Protein AF-0000000084953927 (afdb_homodimer)

Organism: Tannerella forsythia (strain ATCC 43037 / JCM 10827 / CCUG 21028 A / KCTC 5666 / FDC 338) (NCBI:txid203275)

Nearest PDB structures (foldseek):
  2ido-assembly1_A  TM=7.066E-01  e=3.622E-11  Escherichia coli
  1j53-assembly1_A  TM=6.924E-01  e=1.542E-10  Escherichia coli
  8h2f-assembly1_A  TM=6.680E-01  e=1.367E-10  Streptococcus thermophilus DGCC 7710
  2p1j-assembly1_A  TM=6.912E-01  e=3.590E-10  Thermotoga maritima MSB8
  5fkw-assembly1_D  TM=5.159E-01  e=2.476E-09  Escherichia coli K-12

Solvent-accessible surface area (backbone atoms only — not comparable to full-atom values): 27456 Å² total; per-residue (Å²): 123,80,80,56,45,94,46,35,36,31,29,34,32,68,38,44,42,52,85,46,60,67,77,41,39,58,38,27,44,12,40,40,35,37,37,56,88,64,52,74,50,71,52,70,44,60,22,24,54,87,59,85,56,41,67,72,35,26,72,61,52,68,60,48,59,79,76,20,68,86,36,53,37,56,63,76,41,41,66,63,52,46,62,72,48,58,83,30,29,39,30,21,67,55,18,64,78,40,48,49,35,35,50,52,35,53,29,52,75,50,70,43,90,72,87,61,84,85,46,47,53,33,18,50,43,44,44,47,47,70,76,56,53,84,46,69,59,42,42,28,32,72,54,64,71,38,80,63,70,59,66,58,33,27,53,48,49,21,54,44,43,53,52,31,47,43,33,48,46,70,71,32,86,85,50,62,77,35,60,69,56,39,18,58,68,27,41,92,67,52,56,68,20,59,79,41,54,26,26,43,49,99,84,68,44,54,21,28,54,50,77,98,52,42,76,34,46,44,70,57,45,46,68,77,34,62,63,52,56,55,48,51,66,71,42,100,53,41,62,54,45,43,51,47,51,50,52,53,55,55,60,70,74,106,124,81,80,57,46,94,48,34,37,32,29,35,32,67,38,46,43,52,86,47,59,67,77,41,38,57,39,28,42,13,39,40,35,37,37,56,89,63,54,74,50,71,54,71,45,61,22,24,55,88,60,85,57,41,65,73,35,25,72,61,51,66,58,51,57,80,77,20,68,83,37,52,38,57,63,75,42,41,67,63,51,46,61,71,48,58,83,30,27,40,32,21,64,56,18,63,78,39,48,51,34,34,51,52,36,52,29,52,75,49,72,44,90,70,86,61,85,84,45,46,51,31,17,48,43,44,44,48,48,72,75,56,53,86,44,70,58,44,42,28,32,73,54,63,72,38,79,64,70,60,66,57,33,27,53,48,48,19,54,43,42,54,52,31,48,42,33,48,47,70,70,32,85,85,50,61,76,34,61,70,56,39,19,59,67,26,41,94,68,52,55,69,22,59,78,42,54,26,26,42,49,98,84,68,44,54,21,28,55,50,74,97,52,44,76,35,46,43,72,57,45,47,69,76,37,63,60,53,57,56,48,50,66,71,42,98,52,42,62,55,46,42,51,47,50,51,51,52,55,55,60,68,76,106

InterPro domains:
  IPR012337 Ribonuclease H-like superfamily [SSF53098] (6-177)
  IPR013520 Ribonuclease H-like domain [PF00929] (10-165)
  IPR013520 Ribonuclease H-like domain [SM00479] (8-174)
  IPR036397 Ribonuclease H superfamily [G3DSA:3.30.420.10] (5-174)
  IPR046768 Exodeoxyribonuclease X-like, C-terminal [PF20600] (208-233)

Foldseek 3Di:
DDDQDPWKEKEKDFQWLDQDLQPIFTQKMKIWIAGNVGDIDIDIFGAQRVDARDPVSCVPPVDGNVNHVPGHHCLVCLVVVLVVCARHAYEYACCVPTVVSSNCNSCVVSVHDRDCVPHHYYHPNVVVCVVQDDDLQSLLCVQVVDGQDPPPDPVSSVVSVVVSVVSVCVVDVVQDPDPVSVVVVPDPFAALFPVRQWGADPVRFIAGCDDPRHPHGLLVCCVVPVCVLVPQCVDPDDPRVNVSSVVVVVVVVD/DDDQDPWKEKEKDFQWLDQDLQPIFTQKMKIWIAGNVGDIDIDIFGAQRVDARDPVSCVPPVDGNVNHVPGHHCLVCLVVVLVVCARHAYEYACCVPTVVSSNCNSCVVSVHDRDCVPHHYYHPNVVVPVVQDDDLQSLLCVQVVDGQDPPPDPVSSVVSVVVSVVSVCVVDVVQDPDPVSVVVVPDPFAALFPVRQWGADPVRFIAGCDDPRHPHGLLVCCVVPVCVLVPQCVDDDDPRVNVSSVVVVVVSVD

Sequence (508 aa):
MQLNLANPLVFFDLETTGVNICKDRIVEISYLKISPNGKEEGKTRRINPEIPIPLEATAIHGITDEDVKDCPTFKEIAKSLASQIEGCDLAGFNSNRFDIPLLAEEFLRANVNIDLSKRKFIDVQTIFHKMEQRTLQAAYKFYCDKELDDAHSAEADTKATYEVLKAQLDRYPDLKNDMKFLSEYSSFTNNVDFAGRMIYNDKGEEMINFGKYKGRLVTEVLQLDPSYYAWIIGGDFPLNTKQKLTEIRMRMKQMQLNLANPLVFFDLETTGVNICKDRIVEISYLKISPNGKEEGKTRRINPEIPIPLEATAIHGITDEDVKDCPTFKEIAKSLASQIEGCDLAGFNSNRFDIPLLAEEFLRANVNIDLSKRKFIDVQTIFHKMEQRTLQAAYKFYCDKELDDAHSAEADTKATYEVLKAQLDRYPDLKNDMKFLSEYSSFTNNVDFAGRMIYNDKGEEMINFGKYKGRLVTEVLQLDPSYYAWIIGGDFPLNTKQKLTEIRMRMKQ

Structure (mmCIF, N/CA/C/O backbone):
data_AF-0000000084953927-model_v1
#
loop_
_entity.id
_entity.type
_entity.pdbx_description
1 polymer 'Putative DNA polymerase III, epsilon subunit'
#
loop_
_atom_site.group_PDB
_atom_site.id
_atom_site.type_symbol
_atom_site.label_atom_id
_atom_site.label_alt_id
_atom_site.label_comp_id
_atom_site.label_asym_id
_atom_site.label_entity_id
_atom_site.label_seq_id
_atom_site.pdbx_PDB_ins_code
_atom_site.Cartn_x
_atom_site.Cartn_y
_atom_site.Cartn_z
_atom_site.occupancy
_atom_site.B_iso_or_equiv
_atom_site.auth_seq_id
_atom_site.auth_comp_id
_atom_site.auth_asym_id
_atom_site.auth_atom_id
_atom_site.pdbx_PDB_model_num
ATOM 1 N N . MET A 1 1 ? 18.594 23.359 -5.672 1 83.94 1 MET A N 1
ATOM 2 C CA . MET A 1 1 ? 17.766 24.234 -6.492 1 83.94 1 MET A CA 1
ATOM 3 C C . MET A 1 1 ? 16.844 25.094 -5.621 1 83.94 1 MET A C 1
ATOM 5 O O . MET A 1 1 ? 16.562 24.734 -4.473 1 83.94 1 MET A O 1
ATOM 9 N N . GLN A 1 2 ? 16.516 26.234 -6.109 1 91.31 2 GLN A N 1
ATOM 10 C CA . GLN A 1 2 ? 15.57 27.109 -5.426 1 91.31 2 GLN A CA 1
ATOM 11 C C . GLN A 1 2 ? 14.141 26.844 -5.906 1 91.31 2 GLN A C 1
ATOM 13 O O . GLN A 1 2 ? 13.906 26.672 -7.105 1 91.31 2 GLN A O 1
ATOM 18 N N . LEU A 1 3 ? 13.25 26.719 -4.91 1 96.88 3 LEU A N 1
ATOM 19 C CA . LEU A 1 3 ? 11.859 26.484 -5.262 1 96.88 3 LEU A CA 1
ATOM 20 C C . LEU A 1 3 ? 11.242 27.719 -5.918 1 96.88 3 LEU A C 1
ATOM 22 O O . LEU A 1 3 ? 11.508 28.844 -5.496 1 96.88 3 LEU A O 1
ATOM 26 N N . ASN A 1 4 ? 10.523 27.5 -6.93 1 97.19 4 ASN A N 1
ATOM 27 C CA . ASN A 1 4 ? 9.766 28.578 -7.57 1 97.19 4 ASN A CA 1
ATOM 28 C C . ASN A 1 4 ? 8.422 28.797 -6.871 1 97.19 4 ASN A C 1
ATOM 30 O O . ASN A 1 4 ? 7.445 28.109 -7.152 1 97.19 4 ASN A O 1
ATOM 34 N N . LEU A 1 5 ? 8.367 29.859 -6.027 1 97.38 5 LEU A N 1
ATOM 35 C CA . LEU A 1 5 ? 7.203 30.047 -5.164 1 97.38 5 LEU A CA 1
ATOM 36 C C . LEU A 1 5 ? 6.492 31.359 -5.5 1 97.38 5 LEU A C 1
ATOM 38 O O . LEU A 1 5 ? 7.113 32.406 -5.523 1 97.38 5 LEU A O 1
ATOM 42 N N . ALA A 1 6 ? 5.199 31.266 -5.805 1 94.75 6 ALA A N 1
ATOM 43 C CA . ALA A 1 6 ? 4.348 32.438 -5.891 1 94.75 6 ALA A CA 1
ATOM 44 C C . ALA A 1 6 ? 3.805 32.844 -4.52 1 94.75 6 ALA A C 1
ATOM 46 O O . ALA A 1 6 ? 3.625 34.031 -4.23 1 94.75 6 ALA A O 1
ATOM 47 N N . ASN A 1 7 ? 3.459 31.875 -3.656 1 95.81 7 ASN A N 1
ATOM 48 C CA . ASN A 1 7 ? 3.08 31.984 -2.25 1 95.81 7 ASN A CA 1
ATOM 49 C C . ASN A 1 7 ? 4.098 31.297 -1.343 1 95.81 7 ASN A C 1
ATOM 51 O O . ASN A 1 7 ? 4.836 30.422 -1.786 1 95.81 7 ASN A O 1
ATOM 55 N N . PRO A 1 8 ? 4.117 31.812 -0.15 1 97.69 8 PRO A N 1
ATOM 56 C CA . PRO A 1 8 ? 4.957 31.031 0.761 1 97.69 8 PRO A CA 1
ATOM 57 C C . PRO A 1 8 ? 4.523 29.578 0.856 1 97.69 8 PRO A C 1
ATOM 59 O O . PRO A 1 8 ? 3.334 29.281 0.73 1 97.69 8 PRO A O 1
ATOM 62 N N . LEU A 1 9 ? 5.527 28.719 1.034 1 98.56 9 LEU A N 1
ATOM 63 C CA . LEU A 1 9 ? 5.293 27.297 1.192 1 98.56 9 LEU A CA 1
ATOM 64 C C . LEU A 1 9 ? 5.711 26.828 2.582 1 98.56 9 LEU A C 1
ATOM 66 O O . LEU A 1 9 ? 6.84 27.078 3.012 1 98.56 9 LEU A O 1
ATOM 70 N N . VAL A 1 10 ? 4.762 26.156 3.234 1 98.56 10 VAL A N 1
ATOM 71 C CA . VAL A 1 10 ? 5.039 25.656 4.578 1 98.56 10 VAL A CA 1
ATOM 72 C C . VAL A 1 10 ? 5.184 24.141 4.547 1 98.56 10 VAL A C 1
ATOM 74 O O . VAL A 1 10 ? 4.23 23.422 4.234 1 98.56 10 VAL A O 1
ATOM 77 N N . PHE A 1 11 ? 6.406 23.688 4.812 1 98.81 11 PHE A N 1
ATOM 78 C CA . PHE A 1 11 ? 6.598 22.281 5.156 1 98.81 11 PHE A CA 1
ATOM 79 C C . PHE A 1 11 ? 6.254 22.031 6.617 1 98.81 11 PHE A C 1
ATOM 81 O O . PHE A 1 11 ? 6.598 22.828 7.488 1 98.81 11 PHE A O 1
ATOM 88 N N . PHE A 1 12 ? 5.535 20.875 6.879 1 98.56 12 PHE A N 1
ATOM 89 C CA . PHE A 1 12 ? 5.254 20.641 8.289 1 98.56 12 PHE A CA 1
ATOM 90 C C . PHE A 1 12 ? 5.113 19.141 8.562 1 98.56 12 PHE A C 1
ATOM 92 O O . PHE A 1 12 ? 4.965 18.344 7.637 1 98.56 12 PHE A O 1
ATOM 99 N N . ASP A 1 13 ? 5.223 18.766 9.766 1 98.75 13 ASP A N 1
ATOM 100 C CA . ASP A 1 13 ? 5.102 17.406 10.289 1 98.75 13 ASP A CA 1
ATOM 101 C C . ASP A 1 13 ? 4.492 17.406 11.688 1 98.75 13 ASP A C 1
ATOM 103 O O . ASP A 1 13 ? 4.664 18.375 12.445 1 98.75 13 ASP A O 1
ATOM 107 N N . LEU A 1 14 ? 3.787 16.359 11.992 1 98.81 14 LEU A N 1
ATOM 108 C CA . LEU A 1 14 ? 3.148 16.219 13.297 1 98.81 14 LEU A CA 1
ATOM 109 C C . LEU A 1 14 ? 3.596 14.93 13.984 1 98.81 14 LEU A C 1
ATOM 111 O O . LEU A 1 14 ? 3.756 13.898 13.328 1 98.81 14 LEU A O 1
ATOM 115 N N . GLU A 1 15 ? 3.828 14.992 15.234 1 98.69 15 GLU A N 1
ATOM 116 C CA . GLU A 1 15 ? 3.738 13.82 16.109 1 98.69 15 GLU A CA 1
ATOM 117 C C . GLU A 1 15 ? 2.412 13.797 16.859 1 98.69 15 GLU A C 1
ATOM 119 O O . GLU A 1 15 ? 1.909 14.844 17.281 1 98.69 15 GLU A O 1
ATOM 124 N N . THR A 1 16 ? 1.85 12.633 17.094 1 98.81 16 THR A N 1
ATOM 125 C CA . THR A 1 16 ? 0.473 12.555 17.562 1 98.81 16 THR A CA 1
ATOM 126 C C . THR A 1 16 ? 0.313 11.406 18.562 1 98.81 16 THR A C 1
ATOM 128 O O . THR A 1 16 ? 1.235 10.609 18.75 1 98.81 16 THR A O 1
ATOM 131 N N . THR A 1 17 ? -0.831 11.344 19.25 1 98.75 17 THR A N 1
ATOM 132 C CA . THR A 1 17 ? -1.115 10.312 20.234 1 98.75 17 THR A CA 1
ATOM 133 C C . THR A 1 17 ? -1.444 8.984 19.547 1 98.75 17 THR A C 1
ATOM 135 O O . THR A 1 17 ? -1.469 7.938 20.203 1 98.75 17 THR A O 1
ATOM 138 N N . GLY A 1 18 ? -1.699 9.039 18.328 1 97.88 18 GLY A N 1
ATOM 139 C CA . GLY A 1 18 ? -2.037 7.891 17.516 1 97.88 18 GLY A CA 1
ATOM 140 C C . GLY A 1 18 ? -2.271 8.25 16.047 1 97.88 18 GLY A C 1
ATOM 141 O O . GLY A 1 18 ? -1.896 9.336 15.609 1 97.88 18 GLY A O 1
ATOM 142 N N . VAL A 1 19 ? -2.9 7.383 15.312 1 96.44 19 VAL A N 1
ATOM 143 C CA . VAL A 1 19 ? -3 7.594 13.875 1 96.44 19 VAL A CA 1
ATOM 144 C C . VAL A 1 19 ? -4.465 7.77 13.477 1 96.44 19 VAL A C 1
ATOM 146 O O . VAL A 1 19 ? -4.785 7.855 12.289 1 96.44 19 VAL A O 1
ATOM 149 N N . ASN A 1 20 ? -5.352 7.785 14.422 1 96.12 20 ASN A N 1
ATOM 150 C CA . ASN A 1 20 ? -6.77 8.008 14.148 1 96.12 20 ASN A CA 1
ATOM 151 C C . ASN A 1 20 ? -7.09 9.492 14.008 1 96.12 20 ASN A C 1
ATOM 153 O O . ASN A 1 20 ? -7.066 10.227 15 1 96.12 20 ASN A O 1
ATOM 157 N N . ILE A 1 21 ? -7.457 9.898 12.828 1 96.25 21 ILE A N 1
ATOM 158 C CA . ILE A 1 21 ? -7.668 11.305 12.508 1 96.25 21 ILE A CA 1
ATOM 159 C C . ILE A 1 21 ? -8.773 11.875 13.391 1 96.25 21 ILE A C 1
ATOM 161 O O . ILE A 1 21 ? -8.703 13.031 13.82 1 96.25 21 ILE A O 1
ATOM 165 N N . CYS A 1 22 ? -9.758 11.125 13.75 1 95.44 22 CYS A N 1
ATOM 166 C CA . CYS A 1 22 ? -10.93 11.602 14.477 1 95.44 22 CYS A CA 1
ATOM 167 C C . CYS A 1 22 ? -10.633 11.75 15.961 1 95.44 22 CYS A C 1
ATOM 169 O O . CYS A 1 22 ? -11.109 12.688 16.609 1 95.44 22 CYS A O 1
ATOM 171 N N . LYS A 1 23 ? -9.797 10.859 16.453 1 95.81 23 LYS A N 1
ATOM 172 C CA . LYS A 1 23 ? -9.719 10.75 17.906 1 95.81 23 LYS A CA 1
ATOM 173 C C . LYS A 1 23 ? -8.367 11.25 18.422 1 95.81 23 LYS A C 1
ATOM 175 O O . LYS A 1 23 ? -8.266 11.727 19.562 1 95.81 23 LYS A O 1
ATOM 180 N N . ASP A 1 24 ? -7.375 11.133 17.641 1 98.06 24 ASP A N 1
ATOM 181 C CA . ASP A 1 24 ? -6.027 11.391 18.141 1 98.06 24 ASP A CA 1
ATOM 182 C C . ASP A 1 24 ? -5.688 12.875 18.078 1 98.06 24 ASP A C 1
ATOM 184 O O . ASP A 1 24 ? -6.41 13.656 17.469 1 98.06 24 ASP A O 1
ATOM 188 N N . ARG A 1 25 ? -4.664 13.258 18.844 1 98.62 25 ARG A N 1
ATOM 189 C CA . ARG A 1 25 ? -4.316 14.656 19.094 1 98.62 25 ARG A CA 1
ATOM 190 C C . ARG A 1 25 ? -2.848 14.922 18.766 1 98.62 25 ARG A C 1
ATOM 192 O O . ARG A 1 25 ? -2.029 14 18.781 1 98.62 25 ARG A O 1
ATOM 199 N N . ILE A 1 26 ? -2.547 16.172 18.453 1 98.75 26 ILE A N 1
ATOM 200 C CA . ILE A 1 26 ? -1.183 16.609 18.156 1 98.75 26 ILE A CA 1
ATOM 201 C C . ILE A 1 26 ? -0.399 16.75 19.469 1 98.75 26 ILE A C 1
ATOM 203 O O . ILE A 1 26 ? -0.896 17.312 20.438 1 98.75 26 ILE A O 1
ATOM 207 N N . VAL A 1 27 ? 0.817 16.172 19.5 1 98.81 27 VAL A N 1
ATOM 208 C CA . VAL A 1 27 ? 1.66 16.328 20.672 1 98.81 27 VAL A CA 1
ATOM 209 C C . VAL A 1 27 ? 2.881 17.188 20.328 1 98.81 27 VAL A C 1
ATOM 211 O O . VAL A 1 27 ? 3.557 17.703 21.219 1 98.81 27 VAL A O 1
ATOM 214 N N . GLU A 1 28 ? 3.209 17.234 19.078 1 98.88 28 GLU A N 1
ATOM 215 C CA . GLU A 1 28 ? 4.281 18.094 18.562 1 98.88 28 GLU A CA 1
ATOM 216 C C . GLU A 1 28 ? 4 18.531 17.141 1 98.88 28 GLU A C 1
ATOM 218 O O . GLU A 1 28 ? 3.537 17.734 16.312 1 98.88 28 GLU A O 1
ATOM 223 N N . ILE A 1 29 ? 4.246 19.766 16.812 1 98.69 29 ILE A N 1
ATOM 224 C CA . ILE A 1 29 ? 4.129 20.281 15.461 1 98.69 29 ILE A CA 1
ATOM 225 C C . ILE A 1 29 ? 5.387 21.062 15.094 1 98.69 29 ILE A C 1
ATOM 227 O O . ILE A 1 29 ? 5.922 21.812 15.922 1 98.69 29 ILE A O 1
ATOM 231 N N . SER A 1 30 ? 5.902 20.766 13.961 1 98.69 30 SER A N 1
ATOM 232 C CA . SER A 1 30 ? 6.988 21.562 13.391 1 98.69 30 SER A CA 1
ATOM 233 C C . SER A 1 30 ? 6.625 22.078 12 1 98.69 30 SER A C 1
ATOM 235 O O . SER A 1 30 ? 5.988 21.359 11.219 1 98.69 30 SER A O 1
ATOM 237 N N . TYR A 1 31 ? 7.02 23.344 11.719 1 98.19 31 TYR A N 1
ATOM 238 C CA . TYR A 1 31 ? 6.875 23.828 10.359 1 98.19 31 TYR A CA 1
ATOM 239 C C . TYR A 1 31 ? 8.117 24.609 9.922 1 98.19 31 TYR A C 1
ATOM 241 O O . TYR A 1 31 ? 8.891 25.078 10.758 1 98.19 31 TYR A O 1
ATOM 249 N N . LEU A 1 32 ? 8.438 24.609 8.727 1 98.62 32 LEU A N 1
ATOM 250 C CA . LEU A 1 32 ? 9.438 25.391 8.008 1 98.62 32 LEU A CA 1
ATOM 251 C C . LEU A 1 32 ? 8.812 26.172 6.855 1 98.62 32 LEU A C 1
ATOM 253 O O . LEU A 1 32 ? 8.383 25.562 5.867 1 98.62 32 LEU A O 1
ATOM 257 N N . LYS A 1 33 ? 8.719 27.438 7.043 1 98.38 33 LYS A N 1
ATOM 258 C CA . LYS A 1 33 ? 8.125 28.312 6.043 1 98.38 33 LYS A CA 1
ATOM 259 C C . LYS A 1 33 ? 9.18 28.859 5.094 1 98.38 33 LYS A C 1
ATOM 261 O O . LYS A 1 33 ? 10.18 29.438 5.539 1 98.38 33 LYS A O 1
ATOM 266 N N . ILE A 1 34 ? 9.008 28.594 3.85 1 98.44 34 ILE A N 1
ATOM 267 C CA . ILE A 1 34 ? 9.875 29.141 2.811 1 98.44 34 ILE A CA 1
ATOM 268 C C . ILE A 1 34 ? 9.148 30.25 2.062 1 98.44 34 ILE A C 1
ATOM 270 O O . ILE A 1 34 ? 8.094 30.031 1.459 1 98.44 34 ILE A O 1
ATOM 274 N N . SER A 1 35 ? 9.711 31.391 2.053 1 97.56 35 SER A N 1
ATOM 275 C CA . SER A 1 35 ? 9.125 32.531 1.355 1 97.56 35 SER A CA 1
ATOM 276 C C . SER A 1 35 ? 9.609 32.594 -0.089 1 97.56 35 SER A C 1
ATOM 278 O O . SER A 1 35 ? 10.648 32.031 -0.429 1 97.56 35 SER A O 1
ATOM 280 N N . PRO A 1 36 ? 8.852 33.312 -0.896 1 96.81 36 PRO A N 1
ATOM 281 C CA . PRO A 1 36 ? 9.25 33.438 -2.299 1 96.81 36 PRO A CA 1
ATOM 282 C C . PRO A 1 36 ? 10.641 34.031 -2.465 1 96.81 36 PRO A C 1
ATOM 284 O O . PRO A 1 36 ? 11.352 33.688 -3.422 1 96.81 36 PRO A O 1
ATOM 287 N N . ASN A 1 37 ? 11.094 34.844 -1.544 1 95.31 37 ASN A N 1
ATOM 288 C CA . ASN A 1 37 ? 12.414 35.469 -1.637 1 95.31 37 ASN A CA 1
ATOM 289 C C . ASN A 1 37 ? 13.5 34.531 -1.098 1 95.31 37 ASN A C 1
ATOM 291 O O . ASN A 1 37 ? 14.68 34.906 -1.063 1 95.31 37 ASN A O 1
ATOM 295 N N . GLY A 1 38 ? 13.062 33.438 -0.596 1 93.12 38 GLY A N 1
ATOM 296 C CA . GLY A 1 38 ? 14.031 32.469 -0.153 1 93.12 38 GLY A CA 1
ATOM 297 C C . GLY A 1 38 ? 14.227 32.438 1.352 1 93.12 38 GLY A C 1
ATOM 298 O O . GLY A 1 38 ? 14.891 31.562 1.89 1 93.12 38 GLY A O 1
ATOM 299 N N . LYS A 1 39 ? 13.586 33.406 2.016 1 96.38 39 LYS A N 1
ATOM 300 C CA . LYS A 1 39 ? 13.695 33.438 3.471 1 96.38 39 LYS A CA 1
ATOM 301 C C . LYS A 1 39 ? 13.055 32.188 4.098 1 96.38 39 LYS A C 1
ATOM 303 O O . LYS A 1 39 ? 11.969 31.781 3.686 1 96.38 39 LYS A O 1
ATOM 308 N N . GLU A 1 40 ? 13.805 31.609 5.074 1 97.38 40 GLU A N 1
ATOM 309 C CA . GLU A 1 40 ? 13.305 30.453 5.801 1 97.38 40 GLU A CA 1
ATOM 310 C C . GLU A 1 40 ? 13.008 30.797 7.254 1 97.38 40 GLU A C 1
ATOM 312 O O . GLU A 1 40 ? 13.781 31.484 7.906 1 97.38 40 GLU A O 1
ATOM 317 N N . GLU A 1 41 ? 11.852 30.422 7.695 1 97.31 41 GLU A N 1
ATOM 318 C CA . GLU A 1 41 ? 11.445 30.562 9.094 1 97.31 41 GLU A CA 1
ATOM 319 C C . GLU A 1 41 ? 10.875 29.25 9.633 1 97.31 41 GLU A C 1
ATOM 321 O O . GLU A 1 41 ? 9.992 28.656 9.016 1 97.31 41 GLU A O 1
ATOM 326 N N . GLY A 1 42 ? 11.438 28.828 10.75 1 96.31 42 GLY A N 1
ATOM 327 C CA . GLY A 1 42 ? 10.984 27.562 11.32 1 96.31 42 GLY A CA 1
ATOM 328 C C . GLY A 1 42 ? 10.594 27.688 12.781 1 96.31 42 GLY A C 1
ATOM 329 O O . GLY A 1 42 ? 11.078 28.562 13.492 1 96.31 42 GLY A O 1
ATOM 330 N N . LYS A 1 43 ? 9.672 26.859 13.156 1 97.38 43 LYS A N 1
ATOM 331 C CA . LYS A 1 43 ? 9.242 26.781 14.555 1 97.38 43 LYS A CA 1
ATOM 332 C C . LYS A 1 43 ? 8.781 25.359 14.906 1 97.38 43 LYS A C 1
ATOM 334 O O . LYS A 1 43 ? 8.164 24.688 14.086 1 97.38 43 LYS A O 1
ATOM 339 N N . THR A 1 44 ? 9.148 24.891 16.078 1 98.06 44 THR A N 1
ATOM 340 C CA . THR A 1 44 ? 8.703 23.609 16.625 1 98.06 44 THR A CA 1
ATOM 341 C C . THR A 1 44 ? 8.094 23.812 18.016 1 98.06 44 THR A C 1
ATOM 343 O O . THR A 1 44 ? 8.617 24.578 18.828 1 98.06 44 THR A O 1
ATOM 346 N N . ARG A 1 45 ? 6.945 23.172 18.156 1 97.38 45 ARG A N 1
ATOM 347 C CA . ARG A 1 45 ? 6.25 23.328 19.438 1 97.38 45 ARG A CA 1
ATOM 348 C C . ARG A 1 45 ? 5.73 21.984 19.938 1 97.38 45 ARG A C 1
ATOM 350 O O . ARG A 1 45 ? 5.234 21.172 19.156 1 97.38 45 ARG A O 1
ATOM 357 N N . ARG A 1 46 ? 5.906 21.781 21.203 1 98.5 46 ARG A N 1
ATOM 358 C CA . ARG A 1 46 ? 5.191 20.703 21.875 1 98.5 46 ARG A CA 1
ATOM 359 C C . ARG A 1 46 ? 3.818 21.156 22.344 1 98.5 46 ARG A C 1
ATOM 361 O O . ARG A 1 46 ? 3.65 22.312 22.766 1 98.5 46 ARG A O 1
ATOM 368 N N . ILE A 1 47 ? 2.916 20.312 22.281 1 98.69 47 ILE A N 1
ATOM 369 C CA . ILE A 1 47 ? 1.521 20.625 22.562 1 98.69 47 ILE A CA 1
ATOM 370 C C . ILE A 1 47 ? 0.97 19.656 23.594 1 98.69 47 ILE A C 1
ATOM 372 O O . ILE A 1 47 ? 1.209 18.453 23.516 1 98.69 47 ILE A O 1
ATOM 376 N N . ASN A 1 48 ? 0.275 20.156 24.609 1 98.81 48 ASN A N 1
ATOM 377 C CA . ASN A 1 48 ? -0.509 19.312 25.5 1 98.81 48 ASN A CA 1
ATOM 378 C C . ASN A 1 48 ? -1.771 18.797 24.812 1 98.81 48 ASN A C 1
ATOM 380 O O . ASN A 1 48 ? -2.689 19.562 24.531 1 98.81 48 ASN A O 1
ATOM 384 N N . PRO A 1 49 ? -1.832 17.5 24.578 1 98.69 49 PRO A N 1
ATOM 385 C CA . PRO A 1 49 ? -2.969 16.953 23.828 1 98.69 49 PRO A CA 1
ATOM 386 C C . PRO A 1 49 ? -4.227 16.828 24.688 1 98.69 49 PRO A C 1
ATOM 388 O O . PRO A 1 49 ? -5.309 16.547 24.156 1 98.69 49 PRO A O 1
ATOM 391 N N . GLU A 1 50 ? -4.086 16.984 26 1 98.38 50 GLU A N 1
ATOM 392 C CA . GLU A 1 50 ? -5.172 16.922 26.984 1 98.38 50 GLU A CA 1
ATOM 393 C C . GLU A 1 50 ? -5.734 15.508 27.094 1 98.38 50 GLU A C 1
ATOM 395 O O . GLU A 1 50 ? -6.855 15.32 27.578 1 98.38 50 GLU A O 1
ATOM 400 N N . ILE A 1 51 ? -5.141 14.516 26.547 1 98.38 51 ILE A N 1
ATOM 401 C CA . ILE A 1 51 ? -5.395 13.086 26.734 1 98.38 51 ILE A CA 1
ATOM 402 C C . ILE A 1 51 ? -4.074 12.352 26.938 1 98.38 51 ILE A C 1
ATOM 404 O O . ILE A 1 51 ? -3.01 12.844 26.562 1 98.38 51 ILE A O 1
ATOM 408 N N . PRO A 1 52 ? -4.172 11.203 27.594 1 98.44 52 PRO A N 1
ATOM 409 C CA . PRO A 1 52 ? -2.926 10.461 27.781 1 98.44 52 PRO A CA 1
ATOM 410 C C . PRO A 1 52 ? -2.277 10.047 26.469 1 98.44 52 PRO A C 1
ATOM 412 O O . PRO A 1 52 ? -2.977 9.68 25.516 1 98.44 52 PRO A O 1
ATOM 415 N N . ILE A 1 53 ? -0.961 10.133 26.453 1 98.62 53 ILE A N 1
ATOM 416 C CA . ILE A 1 53 ? -0.194 9.641 25.328 1 98.62 53 ILE A CA 1
ATOM 417 C C . ILE A 1 53 ? 0.044 8.141 25.469 1 98.62 53 ILE A C 1
ATOM 419 O O . ILE A 1 53 ? 0.708 7.699 26.406 1 98.62 53 ILE A O 1
ATOM 423 N N . PRO A 1 54 ? -0.513 7.363 24.516 1 98.44 54 PRO A N 1
ATOM 424 C CA . PRO A 1 54 ? -0.289 5.918 24.625 1 98.44 54 PRO A CA 1
ATOM 425 C C . PRO A 1 54 ? 1.191 5.547 24.578 1 98.44 54 PRO A C 1
ATOM 427 O O . PRO A 1 54 ? 1.974 6.184 23.875 1 98.44 54 PRO A O 1
ATOM 430 N N . LEU A 1 55 ? 1.562 4.453 25.219 1 97.88 55 LEU A N 1
ATOM 431 C CA . LEU A 1 55 ? 2.943 3.992 25.297 1 97.88 55 LEU A CA 1
ATOM 432 C C . LEU A 1 55 ? 3.488 3.682 23.906 1 97.88 55 LEU A C 1
ATOM 434 O O . LEU A 1 55 ? 4.672 3.893 23.641 1 97.88 55 LEU A O 1
ATOM 438 N N . GLU A 1 56 ? 2.619 3.178 23.078 1 97.25 56 GLU A N 1
ATOM 439 C CA . GLU A 1 56 ? 3.025 2.848 21.719 1 97.25 56 GLU A CA 1
ATOM 440 C C . GLU A 1 56 ? 3.48 4.09 20.953 1 97.25 56 GLU A C 1
ATOM 442 O O . GLU A 1 56 ? 4.445 4.039 20.188 1 97.25 56 GLU A O 1
ATOM 447 N N . ALA A 1 57 ? 2.787 5.176 21.125 1 97.62 57 ALA A N 1
ATOM 448 C CA . ALA A 1 57 ? 3.166 6.438 20.5 1 97.62 57 ALA A CA 1
ATOM 449 C C . ALA A 1 57 ? 4.473 6.973 21.078 1 97.62 57 ALA A C 1
ATOM 451 O O . ALA A 1 57 ? 5.363 7.391 20.328 1 97.62 57 ALA A O 1
ATOM 452 N N . THR A 1 58 ? 4.59 6.926 22.422 1 98.06 58 THR A N 1
ATOM 453 C CA . THR A 1 58 ? 5.812 7.352 23.094 1 98.06 58 THR A CA 1
ATOM 454 C C . THR A 1 58 ? 7.008 6.539 22.609 1 98.06 58 THR A C 1
ATOM 456 O O . THR A 1 58 ? 8.102 7.078 22.438 1 98.06 58 THR A O 1
ATOM 459 N N . ALA A 1 59 ? 6.797 5.312 22.422 1 97.19 59 ALA A N 1
ATOM 460 C CA . ALA A 1 59 ? 7.867 4.434 21.953 1 97.19 59 ALA A CA 1
ATOM 461 C C . ALA A 1 59 ? 8.375 4.859 20.578 1 97.19 59 ALA A C 1
ATOM 463 O O . ALA A 1 59 ? 9.531 4.621 20.234 1 97.19 59 ALA A O 1
ATOM 464 N N . ILE A 1 60 ? 7.598 5.539 19.859 1 96.38 60 ILE A N 1
ATOM 465 C CA . ILE A 1 60 ? 7.938 5.926 18.5 1 96.38 60 ILE A CA 1
ATOM 466 C C . ILE A 1 60 ? 8.625 7.289 18.5 1 96.38 60 ILE A C 1
ATOM 468 O O . ILE A 1 60 ? 9.742 7.43 18 1 96.38 60 ILE A O 1
ATOM 472 N N . HIS A 1 61 ? 7.996 8.289 19.094 1 97.5 61 HIS A N 1
ATOM 473 C CA . HIS A 1 61 ? 8.523 9.641 18.938 1 97.5 61 HIS A CA 1
ATOM 474 C C . HIS A 1 61 ? 9.211 10.117 20.219 1 97.5 61 HIS A C 1
ATOM 476 O O . HIS A 1 61 ? 9.805 11.195 20.234 1 97.5 61 HIS A O 1
ATOM 482 N N . GLY A 1 62 ? 9.07 9.398 21.328 1 97.62 62 GLY A N 1
ATOM 483 C CA . GLY A 1 62 ? 9.828 9.656 22.547 1 97.62 62 GLY A CA 1
ATOM 484 C C . GLY A 1 62 ? 9.195 10.703 23.438 1 97.62 62 GLY A C 1
ATOM 485 O O . GLY A 1 62 ? 9.781 11.109 24.438 1 97.62 62 GLY A O 1
ATOM 486 N N . ILE A 1 63 ? 8.008 11.227 23.156 1 98.56 63 ILE A N 1
ATOM 487 C CA . ILE A 1 63 ? 7.355 12.273 23.938 1 98.56 63 ILE A CA 1
ATOM 488 C C . ILE A 1 63 ? 6.41 11.648 24.953 1 98.56 63 ILE A C 1
ATOM 490 O O . ILE A 1 63 ? 5.57 10.82 24.609 1 98.56 63 ILE A O 1
ATOM 494 N N . THR A 1 64 ? 6.578 12.023 26.156 1 98.56 64 THR A N 1
ATOM 495 C CA . THR A 1 64 ? 5.766 11.484 27.234 1 98.56 64 THR A CA 1
ATOM 496 C C . THR A 1 64 ? 4.766 12.531 27.734 1 98.56 64 THR A C 1
ATOM 498 O O . THR A 1 64 ? 4.855 13.703 27.375 1 98.56 64 THR A O 1
ATOM 501 N N . ASP A 1 65 ? 3.855 12.055 28.609 1 98.56 65 ASP A N 1
ATOM 502 C CA . ASP A 1 65 ? 2.91 12.969 29.234 1 98.56 65 ASP A CA 1
ATOM 503 C C . ASP A 1 65 ? 3.639 14.031 30.047 1 98.56 65 ASP A C 1
ATOM 505 O O . ASP A 1 65 ? 3.23 15.195 30.062 1 98.56 65 ASP A O 1
ATOM 509 N N . GLU A 1 66 ? 4.633 13.648 30.656 1 98.5 66 GLU A N 1
ATOM 510 C CA . GLU A 1 66 ? 5.406 14.57 31.484 1 98.5 66 GLU A CA 1
ATOM 511 C C . GLU A 1 66 ? 6.055 15.656 30.641 1 98.5 66 GLU A C 1
ATOM 513 O O . GLU A 1 66 ? 6.164 16.812 31.078 1 98.5 66 GLU A O 1
ATOM 518 N N . ASP A 1 67 ? 6.441 15.344 29.5 1 98.38 67 ASP A N 1
ATOM 519 C CA . ASP A 1 67 ? 7.121 16.281 28.609 1 98.38 67 ASP A CA 1
ATOM 520 C C . ASP A 1 67 ? 6.184 17.406 28.172 1 98.38 67 ASP A C 1
ATOM 522 O O . ASP A 1 67 ? 6.641 18.5 27.812 1 98.38 67 ASP A O 1
ATOM 526 N N . VAL A 1 68 ? 4.832 17.125 28.188 1 98.69 68 VAL A N 1
ATOM 527 C CA . VAL A 1 68 ? 3.938 18.078 27.547 1 98.69 68 VAL A CA 1
ATOM 528 C C . VAL A 1 68 ? 2.938 18.625 28.562 1 98.69 68 VAL A C 1
ATOM 530 O O . VAL A 1 68 ? 2.07 19.422 28.203 1 98.69 68 VAL A O 1
ATOM 533 N N . LYS A 1 69 ? 3.041 18.234 29.766 1 98.12 69 LYS A N 1
ATOM 534 C CA . LYS A 1 69 ? 2.039 18.562 30.766 1 98.12 69 LYS A CA 1
ATOM 535 C C . LYS A 1 69 ? 1.903 20.062 30.938 1 98.12 69 LYS A C 1
ATOM 537 O O . LYS A 1 69 ? 0.812 20.578 31.219 1 98.12 69 LYS A O 1
ATOM 542 N N . ASP A 1 70 ? 2.988 20.828 30.75 1 98.38 70 ASP A N 1
ATOM 543 C CA . ASP A 1 70 ? 2.961 22.266 30.969 1 98.38 70 ASP A CA 1
ATOM 544 C C . ASP A 1 70 ? 2.998 23.031 29.641 1 98.38 70 ASP A C 1
ATOM 546 O O . ASP A 1 70 ? 3.127 24.25 29.625 1 98.38 70 ASP A O 1
ATOM 550 N N . CYS A 1 71 ? 3.004 22.312 28.578 1 98.69 71 CYS A N 1
ATOM 551 C CA . CYS A 1 71 ? 2.965 22.938 27.266 1 98.69 71 CYS A CA 1
ATOM 552 C C . CYS A 1 71 ? 1.573 23.469 26.953 1 98.69 71 CYS A C 1
ATOM 554 O O . CYS A 1 71 ? 0.593 23.062 27.578 1 98.69 71 CYS A O 1
ATOM 556 N N . PRO A 1 72 ? 1.491 24.406 26.016 1 98.69 72 PRO A N 1
ATOM 557 C CA . PRO A 1 72 ? 0.169 24.891 25.625 1 98.69 72 PRO A CA 1
ATOM 558 C C . PRO A 1 72 ? -0.673 23.828 24.922 1 98.69 72 PRO A C 1
ATOM 560 O O . PRO A 1 72 ? -0.127 22.906 24.312 1 98.69 72 PRO A O 1
ATOM 563 N N . THR A 1 73 ? -1.978 23.969 25.078 1 98.69 73 THR A N 1
ATOM 564 C CA . THR A 1 73 ? -2.898 23.141 24.312 1 98.69 73 THR A CA 1
ATOM 565 C C . THR A 1 73 ? -3.002 23.625 22.859 1 98.69 73 THR A C 1
ATOM 567 O O . THR A 1 73 ? -2.547 24.734 22.547 1 98.69 73 THR A O 1
ATOM 570 N N . PHE A 1 74 ? -3.531 22.844 22.031 1 98.62 74 PHE A N 1
ATOM 571 C CA . PHE A 1 74 ? -3.715 23.281 20.656 1 98.62 74 PHE A CA 1
ATOM 572 C C . PHE A 1 74 ? -4.629 24.5 20.594 1 98.62 74 PHE A C 1
ATOM 574 O O . PHE A 1 74 ? -4.375 25.438 19.828 1 98.62 74 PHE A O 1
ATOM 581 N N . LYS A 1 75 ? -5.68 24.438 21.344 1 98.12 75 LYS A N 1
ATOM 582 C CA . LYS A 1 75 ? -6.617 25.547 21.391 1 98.12 75 LYS A CA 1
ATOM 583 C C . LYS A 1 75 ? -5.895 26.859 21.688 1 98.12 75 LYS A C 1
ATOM 585 O O . LYS A 1 75 ? -6.219 27.906 21.109 1 98.12 75 LYS A O 1
ATOM 590 N N . GLU A 1 76 ? -4.945 26.75 22.5 1 98.25 76 GLU A N 1
ATOM 591 C CA . GLU A 1 76 ? -4.227 27.953 22.953 1 98.25 76 GLU A CA 1
ATOM 592 C C . GLU A 1 76 ? -3.33 28.5 21.844 1 98.25 76 GLU A C 1
ATOM 594 O O . GLU A 1 76 ? -3.031 29.688 21.812 1 98.25 76 GLU A O 1
ATOM 599 N N . ILE A 1 77 ? -2.961 27.672 20.922 1 97.62 77 ILE A N 1
ATOM 600 C CA . ILE A 1 77 ? -2.016 28.141 19.922 1 97.62 77 ILE A CA 1
ATOM 601 C C . ILE A 1 77 ? -2.707 28.25 18.562 1 97.62 77 ILE A C 1
ATOM 603 O O . ILE A 1 77 ? -2.109 28.703 17.594 1 97.62 77 ILE A O 1
ATOM 607 N N . ALA A 1 78 ? -3.902 27.797 18.391 1 97.69 78 ALA A N 1
ATOM 608 C CA . ALA A 1 78 ? -4.598 27.594 17.125 1 97.69 78 ALA A CA 1
ATOM 609 C C . ALA A 1 78 ? -4.633 28.875 16.312 1 97.69 78 ALA A C 1
ATOM 611 O O . ALA A 1 78 ? -4.297 28.875 15.125 1 97.69 78 ALA A O 1
ATOM 612 N N . LYS A 1 79 ? -4.992 29.969 16.922 1 97 79 LYS A N 1
ATOM 613 C CA . LYS A 1 79 ? -5.117 31.234 16.203 1 97 79 LYS A CA 1
ATOM 614 C C . LYS A 1 79 ? -3.764 31.719 15.688 1 97 79 LYS A C 1
ATOM 616 O O . LYS A 1 79 ? -3.65 32.156 14.539 1 97 79 LYS A O 1
ATOM 621 N N . SER A 1 80 ? -2.824 31.672 16.578 1 96.19 80 SER A N 1
ATOM 622 C CA . SER A 1 80 ? -1.484 32.094 16.156 1 96.19 80 SER A CA 1
ATOM 623 C C . SER A 1 80 ? -0.957 31.203 15.039 1 96.19 80 SER A C 1
ATOM 625 O O . SER A 1 80 ? -0.367 31.703 14.078 1 96.19 80 SER A O 1
ATOM 627 N N . LEU A 1 81 ? -1.122 29.922 15.156 1 96.56 81 LEU A N 1
ATOM 628 C CA . LEU A 1 81 ? -0.688 29 14.117 1 96.56 81 LEU A CA 1
ATOM 629 C C . LEU A 1 81 ? -1.419 29.266 12.812 1 96.56 81 LEU A C 1
ATOM 631 O O . LEU A 1 81 ? -0.802 29.281 11.742 1 96.56 81 LEU A O 1
ATOM 635 N N . ALA A 1 82 ? -2.705 29.438 12.883 1 95.94 82 ALA A N 1
ATOM 636 C CA . ALA A 1 82 ? -3.506 29.766 11.703 1 95.94 82 ALA A CA 1
ATOM 637 C C . ALA A 1 82 ? -2.957 30.984 10.977 1 95.94 82 ALA A C 1
ATOM 639 O O . ALA A 1 82 ? -2.855 31 9.75 1 95.94 82 ALA A O 1
ATOM 640 N N . SER A 1 83 ? -2.592 31.922 11.75 1 94.81 83 SER A N 1
ATOM 641 C CA . SER A 1 83 ? -2.043 33.156 11.188 1 94.81 83 SER A CA 1
ATOM 642 C C . SER A 1 83 ? -0.71 32.875 10.492 1 94.81 83 SER A C 1
ATOM 644 O O . SER A 1 83 ? -0.409 33.5 9.469 1 94.81 83 SER A O 1
ATOM 646 N N . GLN A 1 84 ? 0.043 32.031 10.984 1 93.69 84 GLN A N 1
ATOM 647 C CA . GLN A 1 84 ? 1.363 31.734 10.445 1 93.69 84 GLN A CA 1
ATOM 648 C C . GLN A 1 84 ? 1.255 31.016 9.109 1 93.69 84 GLN A C 1
ATOM 650 O O . GLN A 1 84 ? 2.111 31.172 8.234 1 93.69 84 GLN A O 1
ATOM 655 N N . ILE A 1 85 ? 0.205 30.281 8.945 1 93.31 85 ILE A N 1
ATOM 656 C CA . ILE A 1 85 ? 0.179 29.469 7.73 1 93.31 85 ILE A CA 1
ATOM 657 C C . ILE A 1 85 ? -0.857 30.031 6.758 1 93.31 85 ILE A C 1
ATOM 659 O O . ILE A 1 85 ? -1.015 29.516 5.648 1 93.31 85 ILE A O 1
ATOM 663 N N . GLU A 1 86 ? -1.575 31.016 7.184 1 92.12 86 GLU A N 1
ATOM 664 C CA . GLU A 1 86 ? -2.557 31.656 6.312 1 92.12 86 GLU A CA 1
ATOM 665 C C . GLU A 1 86 ? -1.922 32.094 4.996 1 92.12 86 GLU A C 1
ATOM 667 O O . GLU A 1 86 ? -0.85 32.688 4.988 1 92.12 86 GLU A O 1
ATOM 672 N N . GLY A 1 87 ? -2.564 31.766 3.916 1 93.06 87 GLY A N 1
ATOM 673 C CA . GLY A 1 87 ? -2.102 32.156 2.6 1 93.06 87 GLY A CA 1
ATOM 674 C C . GLY A 1 87 ? -0.962 31.312 2.076 1 93.06 87 GLY A C 1
ATOM 675 O O . GLY A 1 87 ? -0.496 31.516 0.954 1 93.06 87 GLY A O 1
ATOM 676 N N . CYS A 1 88 ? -0.514 30.406 2.814 1 96.88 88 CYS A N 1
ATOM 677 C CA . CYS A 1 88 ? 0.607 29.562 2.414 1 96.88 88 CYS A CA 1
ATOM 678 C C . CYS A 1 88 ? 0.115 28.25 1.788 1 96.88 88 CYS A C 1
ATOM 680 O O . CYS A 1 88 ? -0.945 27.75 2.156 1 96.88 88 CYS A O 1
ATOM 682 N N . ASP A 1 89 ? 0.854 27.781 0.804 1 97.81 89 ASP A N 1
ATOM 683 C CA . ASP A 1 89 ? 0.704 26.391 0.417 1 97.81 89 ASP A CA 1
ATOM 684 C C . ASP A 1 89 ? 1.379 25.453 1.428 1 97.81 89 ASP A C 1
ATOM 686 O O . ASP A 1 89 ? 2.238 25.891 2.197 1 97.81 89 ASP A O 1
ATOM 690 N N . LEU A 1 90 ? 0.9 24.203 1.473 1 98.06 90 LEU A N 1
ATOM 691 C CA . LEU A 1 90 ? 1.402 23.266 2.473 1 98.06 90 LEU A CA 1
ATOM 692 C C . LEU A 1 90 ? 2.076 22.078 1.807 1 98.06 90 LEU A C 1
ATOM 694 O O . LEU A 1 90 ? 1.634 21.609 0.75 1 98.06 90 LEU A O 1
ATOM 698 N N . ALA A 1 91 ? 3.123 21.609 2.389 1 98.62 91 ALA A N 1
ATOM 699 C CA . ALA A 1 91 ? 3.844 20.438 1.9 1 98.62 91 ALA A CA 1
ATOM 700 C C . ALA A 1 91 ? 4.262 19.531 3.057 1 98.62 91 ALA A C 1
ATOM 702 O O . ALA A 1 91 ? 4.508 20.016 4.168 1 98.62 91 ALA A O 1
ATOM 703 N N . GLY A 1 92 ? 4.316 18.281 2.832 1 98.62 92 GLY A N 1
ATOM 704 C CA . GLY A 1 92 ? 4.738 17.297 3.818 1 98.62 92 GLY A CA 1
ATOM 705 C C . GLY A 1 92 ? 5 15.93 3.223 1 98.62 92 GLY A C 1
ATOM 706 O O . GLY A 1 92 ? 5.012 15.773 2 1 98.62 92 GLY A O 1
ATOM 707 N N . PHE A 1 93 ? 5.324 14.977 4.07 1 98.69 93 PHE A N 1
ATOM 708 C CA . PHE A 1 93 ? 5.535 13.586 3.695 1 98.69 93 PHE A CA 1
ATOM 709 C C . PHE A 1 93 ? 4.391 12.711 4.195 1 98.69 93 PHE A C 1
ATOM 711 O O . PHE A 1 93 ? 4.238 12.516 5.402 1 98.69 93 PHE A O 1
ATOM 718 N N . ASN A 1 94 ? 3.629 12.172 3.277 1 97.69 94 ASN A N 1
ATOM 719 C CA . ASN A 1 94 ? 2.373 11.5 3.582 1 97.69 94 ASN A CA 1
ATOM 720 C C . ASN A 1 94 ? 1.383 12.438 4.27 1 97.69 94 ASN A C 1
ATOM 722 O O . ASN A 1 94 ? 0.58 12 5.094 1 97.69 94 ASN A O 1
ATOM 726 N N . SER A 1 95 ? 1.48 13.68 3.943 1 97.75 95 SER A N 1
ATOM 727 C CA . SER A 1 95 ? 0.746 14.703 4.68 1 97.75 95 SER A CA 1
ATOM 728 C C . SER A 1 95 ? -0.693 14.812 4.188 1 97.75 95 SER A C 1
ATOM 730 O O . SER A 1 95 ? -1.583 15.227 4.938 1 97.75 95 SER A O 1
ATOM 732 N N . ASN A 1 96 ? -0.941 14.508 2.918 1 96.19 96 ASN A N 1
ATOM 733 C CA . ASN A 1 96 ? -2.291 14.617 2.371 1 96.19 96 ASN A CA 1
ATOM 734 C C . ASN A 1 96 ? -3.258 13.672 3.078 1 96.19 96 ASN A C 1
ATOM 736 O O . ASN A 1 96 ? -4.438 13.992 3.244 1 96.19 96 ASN A O 1
ATOM 740 N N . ARG A 1 97 ? -2.768 12.57 3.576 1 95.06 97 ARG A N 1
ATOM 741 C CA . ARG A 1 97 ? -3.643 11.547 4.129 1 95.06 97 ARG A CA 1
ATOM 742 C C . ARG A 1 97 ? -3.656 11.594 5.652 1 95.06 97 ARG A C 1
ATOM 744 O O . ARG A 1 97 ? -4.539 11.016 6.289 1 95.06 97 ARG A O 1
ATOM 751 N N . PHE A 1 98 ? -2.635 12.281 6.148 1 97.12 98 PHE A N 1
ATOM 752 C CA . PHE A 1 98 ? -2.549 12.18 7.602 1 97.12 98 PHE A CA 1
ATOM 753 C C . PHE A 1 98 ? -2.416 13.555 8.234 1 97.12 98 PHE A C 1
ATOM 755 O O . PHE A 1 98 ? -3.377 14.078 8.805 1 97.12 98 PHE A O 1
ATOM 762 N N . ASP A 1 99 ? -1.363 14.242 8.016 1 97.94 99 ASP A N 1
ATOM 763 C CA . ASP A 1 99 ? -1.051 15.484 8.719 1 97.94 99 ASP A CA 1
ATOM 764 C C . ASP A 1 99 ? -2.096 16.562 8.422 1 97.94 99 ASP A C 1
ATOM 766 O O . ASP A 1 99 ? -2.57 17.234 9.344 1 97.94 99 ASP A O 1
ATOM 770 N N . ILE A 1 100 ? -2.406 16.734 7.199 1 96.5 100 ILE A N 1
ATOM 771 C CA . ILE A 1 100 ? -3.312 17.812 6.805 1 96.5 100 ILE A CA 1
ATOM 772 C C . ILE A 1 100 ? -4.699 17.547 7.391 1 96.5 100 ILE A C 1
ATOM 774 O O . ILE A 1 100 ? -5.266 18.422 8.062 1 96.5 100 ILE A O 1
ATOM 778 N N . PRO A 1 101 ? -5.242 16.344 7.242 1 95.88 101 PRO A N 1
ATOM 779 C CA . PRO A 1 101 ? -6.551 16.078 7.852 1 95.88 101 PRO A CA 1
ATOM 780 C C . PRO A 1 101 ? -6.531 16.234 9.375 1 95.88 101 PRO A C 1
ATOM 782 O O . PRO A 1 101 ? -7.477 16.766 9.953 1 95.88 101 PRO A O 1
ATOM 785 N N . LEU A 1 102 ? -5.512 15.758 10.039 1 97.25 102 LEU A N 1
ATOM 786 C CA . LEU A 1 102 ? -5.434 15.844 11.492 1 97.25 102 LEU A CA 1
ATOM 787 C C . LEU A 1 102 ? -5.305 17.297 11.953 1 97.25 102 LEU A C 1
ATOM 789 O O . LEU A 1 102 ? -5.93 17.688 12.938 1 97.25 102 LEU A O 1
ATOM 793 N N . LEU A 1 103 ? -4.508 18.047 11.25 1 97.12 103 LEU A N 1
ATOM 794 C CA . LEU A 1 103 ? -4.371 19.469 11.547 1 97.12 103 LEU A CA 1
ATOM 795 C C . LEU A 1 103 ? -5.711 20.188 11.398 1 97.12 103 LEU A C 1
ATOM 797 O O . LEU A 1 103 ? -6.098 20.969 12.266 1 97.12 103 LEU A O 1
ATOM 801 N N . ALA A 1 104 ? -6.375 19.953 10.344 1 95 104 ALA A N 1
ATOM 802 C CA . ALA A 1 104 ? -7.691 20.531 10.117 1 95 104 ALA A CA 1
ATOM 803 C C . ALA A 1 104 ? -8.648 20.203 11.25 1 95 104 ALA A C 1
ATOM 805 O O . ALA A 1 104 ? -9.398 21.062 11.711 1 95 104 ALA A O 1
ATOM 806 N N . GLU A 1 105 ? -8.609 18.953 11.703 1 96 105 GLU A N 1
ATOM 807 C CA . GLU A 1 105 ? -9.461 18.516 12.805 1 96 105 GLU A CA 1
ATOM 808 C C . GLU A 1 105 ? -9.18 19.328 14.07 1 96 105 GLU A C 1
ATOM 810 O O . GLU A 1 105 ? -10.109 19.734 14.766 1 96 105 GLU A O 1
ATOM 815 N N . GLU A 1 106 ? -7.949 19.5 14.344 1 97.38 106 GLU A N 1
ATOM 816 C CA . GLU A 1 106 ? -7.574 20.234 15.547 1 97.38 106 GLU A CA 1
ATOM 817 C C . GLU A 1 106 ? -8.039 21.688 15.477 1 97.38 106 GLU A C 1
ATOM 819 O O . GLU A 1 106 ? -8.492 22.25 16.469 1 97.38 106 GLU A O 1
ATOM 824 N N . PHE A 1 107 ? -7.906 22.297 14.328 1 97 107 PHE A N 1
ATOM 825 C CA . PHE A 1 107 ? -8.406 23.656 14.148 1 97 107 PHE A CA 1
ATOM 826 C C . PHE A 1 107 ? -9.906 23.703 14.391 1 97 107 PHE A C 1
ATOM 828 O O . PHE A 1 107 ? -10.398 24.594 15.094 1 97 107 PHE A O 1
ATOM 835 N N . LEU A 1 108 ? -10.594 22.781 13.836 1 95.69 108 LEU A N 1
ATOM 836 C CA . LEU A 1 108 ? -12.047 22.75 13.984 1 95.69 108 LEU A CA 1
ATOM 837 C C . LEU A 1 108 ? -12.438 22.531 15.445 1 95.69 108 LEU A C 1
ATOM 839 O O . LEU A 1 108 ? -13.352 23.188 15.945 1 95.69 108 LEU A O 1
ATOM 843 N N . ARG A 1 109 ? -11.758 21.641 16.109 1 96.06 109 ARG A N 1
ATOM 844 C CA . ARG A 1 109 ? -12.008 21.406 17.531 1 96.06 109 ARG A CA 1
ATOM 845 C C . ARG A 1 109 ? -11.781 22.672 18.344 1 96.06 109 ARG A C 1
ATOM 847 O O . ARG A 1 109 ? -12.461 22.906 19.344 1 96.06 109 ARG A O 1
ATOM 854 N N . ALA A 1 110 ? -10.859 23.453 17.891 1 97.06 110 ALA A N 1
ATOM 855 C CA . ALA A 1 110 ? -10.508 24.703 18.578 1 97.06 110 ALA A CA 1
ATOM 856 C C . ALA A 1 110 ? -11.406 25.844 18.141 1 97.06 110 ALA A C 1
ATOM 858 O O . ALA A 1 110 ? -11.227 26.984 18.562 1 97.06 110 ALA A O 1
ATOM 859 N N . ASN A 1 111 ? -12.297 25.594 17.234 1 95.81 111 ASN A N 1
ATOM 860 C CA . ASN A 1 111 ? -13.211 26.594 16.672 1 95.81 111 ASN A CA 1
ATOM 861 C C . ASN A 1 111 ? -12.453 27.703 15.953 1 95.81 111 ASN A C 1
ATOM 863 O O . ASN A 1 111 ? -12.766 28.891 16.125 1 95.81 111 ASN A O 1
ATOM 867 N N . VAL A 1 112 ? -11.422 27.344 15.344 1 95.06 112 VAL A N 1
ATOM 868 C CA . VAL A 1 112 ? -10.672 28.234 14.469 1 95.06 112 VAL A CA 1
ATOM 869 C C . VAL A 1 112 ? -10.836 27.797 13.016 1 95.06 112 VAL A C 1
ATOM 871 O O . VAL A 1 112 ? -10.516 26.656 12.664 1 95.06 112 VAL A O 1
ATOM 874 N N . ASN A 1 113 ? -11.414 28.625 12.227 1 85.44 113 ASN A N 1
ATOM 875 C CA . ASN A 1 113 ? -11.664 28.312 10.828 1 85.44 113 ASN A CA 1
ATOM 876 C C . ASN A 1 113 ? -10.516 28.766 9.93 1 85.44 113 ASN A C 1
ATOM 878 O O . ASN A 1 113 ? -10.234 29.969 9.852 1 85.44 113 ASN A O 1
ATOM 882 N N . ILE A 1 114 ? -9.789 27.844 9.492 1 85.88 114 ILE A N 1
ATOM 883 C CA . ILE A 1 114 ? -8.766 28.172 8.5 1 85.88 114 ILE A CA 1
ATOM 884 C C . ILE A 1 114 ? -9.211 27.688 7.121 1 85.88 114 ILE A C 1
ATOM 886 O O . ILE A 1 114 ? -9.766 26.609 6.984 1 85.88 114 ILE A O 1
ATOM 890 N N . ASP A 1 115 ? -9.156 28.578 6.199 1 83.75 115 ASP A N 1
ATOM 891 C CA . ASP A 1 115 ? -9.562 28.219 4.844 1 83.75 115 ASP A CA 1
ATOM 892 C C . ASP A 1 115 ? -8.398 27.594 4.074 1 83.75 115 ASP A C 1
ATOM 894 O O . ASP A 1 115 ? -7.547 28.312 3.541 1 83.75 115 ASP A O 1
ATOM 898 N N . LEU A 1 116 ? -8.43 26.312 4.016 1 84.62 116 LEU A N 1
ATOM 899 C CA . LEU A 1 116 ? -7.367 25.594 3.318 1 84.62 116 LEU A CA 1
ATOM 900 C C . LEU A 1 116 ? -7.824 25.172 1.928 1 84.62 116 LEU A C 1
ATOM 902 O O . LEU A 1 116 ? -7.066 24.547 1.187 1 84.62 116 LEU A O 1
ATOM 906 N N . SER A 1 117 ? -9.055 25.516 1.505 1 78.44 117 SER A N 1
ATOM 907 C CA . SER A 1 117 ? -9.656 25 0.282 1 78.44 117 SER A CA 1
ATOM 908 C C . SER A 1 117 ? -8.969 25.547 -0.957 1 78.44 117 SER A C 1
ATOM 910 O O . SER A 1 117 ? -9 24.938 -2.023 1 78.44 117 SER A O 1
ATOM 912 N N . LYS A 1 118 ? -8.297 26.672 -0.848 1 83.75 118 LYS A N 1
ATOM 913 C CA . LYS A 1 118 ? -7.676 27.328 -2.002 1 83.75 118 LYS A CA 1
ATOM 914 C C . LYS A 1 118 ? -6.168 27.094 -2.01 1 83.75 118 LYS A C 1
ATOM 916 O O . LYS A 1 118 ? -5.457 27.609 -2.877 1 83.75 118 LYS A O 1
ATOM 921 N N . ARG A 1 119 ? -5.789 26.406 -1.008 1 92.19 119 ARG A N 1
ATOM 922 C CA . ARG A 1 119 ? -4.348 26.203 -0.902 1 92.19 119 ARG A CA 1
ATOM 923 C C . ARG A 1 119 ? -3.93 24.922 -1.623 1 92.19 119 ARG A C 1
ATOM 925 O O . ARG A 1 119 ? -4.766 24.062 -1.91 1 92.19 119 ARG A O 1
ATOM 932 N N . LYS A 1 120 ? -2.682 24.922 -2.006 1 96.38 120 LYS A N 1
ATOM 933 C CA . LYS A 1 120 ? -2.096 23.75 -2.648 1 96.38 120 LYS A CA 1
ATOM 934 C C . LYS A 1 120 ? -1.402 22.844 -1.627 1 96.38 120 LYS A C 1
ATOM 936 O O . LYS A 1 120 ? -0.761 23.344 -0.695 1 96.38 120 LYS A O 1
ATOM 941 N N . PHE A 1 121 ? -1.607 21.562 -1.791 1 97.62 121 PHE A N 1
ATOM 942 C CA . PHE A 1 121 ? -0.966 20.578 -0.935 1 97.62 121 PHE A CA 1
ATOM 943 C C . PHE A 1 121 ? 0.024 19.734 -1.73 1 97.62 121 PHE A C 1
ATOM 945 O O . PHE A 1 121 ? -0.34 19.125 -2.742 1 97.62 121 PHE A O 1
ATOM 952 N N . ILE A 1 122 ? 1.249 19.719 -1.299 1 98.44 122 ILE A N 1
ATOM 953 C CA . ILE A 1 122 ? 2.281 18.938 -1.968 1 98.44 122 ILE A CA 1
ATOM 954 C C . ILE A 1 122 ? 2.725 17.797 -1.063 1 98.44 122 ILE A C 1
ATOM 956 O O . ILE A 1 122 ? 3.256 18.016 0.025 1 98.44 122 ILE A O 1
ATOM 960 N N . ASP A 1 123 ? 2.525 16.578 -1.517 1 98.69 123 ASP A N 1
ATOM 961 C CA . ASP A 1 123 ? 2.922 15.398 -0.764 1 98.69 123 ASP A CA 1
ATOM 962 C C . ASP A 1 123 ? 4.168 14.75 -1.37 1 98.69 123 ASP A C 1
ATOM 964 O O . ASP A 1 123 ? 4.078 14.047 -2.375 1 98.69 123 ASP A O 1
ATOM 968 N N . VAL A 1 124 ? 5.191 14.898 -0.676 1 98.69 124 VAL A N 1
ATOM 969 C CA . VAL A 1 124 ? 6.52 14.516 -1.146 1 98.69 124 VAL A CA 1
ATOM 970 C C . VAL A 1 124 ? 6.609 13 -1.256 1 98.69 124 VAL A C 1
ATOM 972 O O . VAL A 1 124 ? 7.277 12.469 -2.152 1 98.69 124 VAL A O 1
ATOM 975 N N . GLN A 1 125 ? 5.949 12.297 -0.375 1 98.44 125 GLN A N 1
ATOM 976 C CA . GLN A 1 125 ? 5.934 10.844 -0.447 1 98.44 125 GLN A CA 1
ATOM 977 C C . GLN A 1 125 ? 5.277 10.367 -1.738 1 98.44 125 GLN A C 1
ATOM 979 O O . GLN A 1 125 ? 5.762 9.43 -2.377 1 98.44 125 GLN A O 1
ATOM 984 N N . THR A 1 126 ? 4.152 11 -2.072 1 98 126 THR A N 1
ATOM 985 C CA . THR A 1 126 ? 3.451 10.617 -3.293 1 98 126 THR A CA 1
ATOM 986 C C . THR A 1 126 ? 4.355 10.789 -4.512 1 98 126 THR A C 1
ATOM 988 O O . THR A 1 126 ? 4.355 9.945 -5.414 1 98 126 THR A O 1
ATOM 991 N N . ILE A 1 127 ? 5.062 11.828 -4.512 1 98.31 127 ILE A N 1
ATOM 992 C CA . ILE A 1 127 ? 6.023 12.031 -5.594 1 98.31 127 ILE A CA 1
ATOM 993 C C . ILE A 1 127 ? 7.02 10.875 -5.625 1 98.31 127 ILE A C 1
ATOM 995 O O . ILE A 1 127 ? 7.309 10.32 -6.691 1 98.31 127 ILE A O 1
ATOM 999 N N . PHE A 1 128 ? 7.512 10.508 -4.461 1 97.94 128 PHE A N 1
ATOM 1000 C CA . PHE A 1 128 ? 8.43 9.383 -4.332 1 97.94 128 PHE A CA 1
ATOM 1001 C C . PHE A 1 128 ? 7.824 8.125 -4.938 1 97.94 128 PHE A C 1
ATOM 1003 O O . PHE A 1 128 ? 8.445 7.477 -5.785 1 97.94 128 PHE A O 1
ATOM 1010 N N . HIS A 1 129 ? 6.652 7.84 -4.598 1 97.12 129 HIS A N 1
ATOM 1011 C CA . HIS A 1 129 ? 5.957 6.645 -5.066 1 97.12 129 HIS A CA 1
ATOM 1012 C C . HIS A 1 129 ? 5.789 6.664 -6.582 1 97.12 129 HIS A C 1
ATOM 1014 O O . HIS A 1 129 ? 5.992 5.645 -7.246 1 97.12 129 HIS A O 1
ATOM 1020 N N . LYS A 1 130 ? 5.391 7.777 -7.121 1 96.5 130 LYS A N 1
ATOM 1021 C CA . LYS A 1 130 ? 5.098 7.883 -8.547 1 96.5 130 LYS A CA 1
ATOM 1022 C C . LYS A 1 130 ? 6.379 7.852 -9.375 1 96.5 130 LYS A C 1
ATOM 1024 O O . LYS A 1 130 ? 6.398 7.285 -10.469 1 96.5 130 LYS A O 1
ATOM 1029 N N . MET A 1 131 ? 7.449 8.453 -8.844 1 96.5 131 MET A N 1
ATOM 1030 C CA . MET A 1 131 ? 8.695 8.555 -9.594 1 96.5 131 MET A CA 1
ATOM 1031 C C . MET A 1 131 ? 9.523 7.277 -9.453 1 96.5 131 MET A C 1
ATOM 1033 O O . MET A 1 131 ? 10.367 6.98 -10.305 1 96.5 131 MET A O 1
ATOM 1037 N N . GLU A 1 132 ? 9.328 6.602 -8.352 1 95.75 132 GLU A N 1
ATOM 1038 C CA . GLU A 1 132 ? 10.039 5.352 -8.086 1 95.75 132 GLU A CA 1
ATOM 1039 C C . GLU A 1 132 ? 9.062 4.199 -7.871 1 95.75 132 GLU A C 1
ATOM 1041 O O . GLU A 1 132 ? 8.867 3.744 -6.742 1 95.75 132 GLU A O 1
ATOM 1046 N N . GLN A 1 133 ? 8.508 3.729 -8.945 1 95 133 GLN A N 1
ATOM 1047 C CA . GLN A 1 133 ? 7.492 2.684 -8.898 1 95 133 GLN A CA 1
ATOM 1048 C C . GLN A 1 133 ? 8.094 1.349 -8.469 1 95 133 GLN A C 1
ATOM 1050 O O . GLN A 1 133 ? 9.312 1.163 -8.523 1 95 133 GLN A O 1
ATOM 1055 N N . ARG A 1 134 ? 7.211 0.472 -8.07 1 94.81 134 ARG A N 1
ATOM 1056 C CA . ARG A 1 134 ? 7.668 -0.828 -7.594 1 94.81 134 ARG A CA 1
ATOM 1057 C C . ARG A 1 134 ? 7.016 -1.961 -8.375 1 94.81 134 ARG A C 1
ATOM 1059 O O . ARG A 1 134 ? 6.707 -3.016 -7.816 1 94.81 134 ARG A O 1
ATOM 1066 N N . THR A 1 135 ? 6.777 -1.789 -9.609 1 96.38 135 THR A N 1
ATOM 1067 C CA . THR A 1 135 ? 6.328 -2.824 -10.539 1 96.38 135 THR A CA 1
ATOM 1068 C C . THR A 1 135 ? 7.488 -3.719 -10.953 1 96.38 135 THR A C 1
ATOM 1070 O O . THR A 1 135 ? 8.648 -3.414 -10.664 1 96.38 135 THR A O 1
ATOM 1073 N N . LEU A 1 136 ? 7.133 -4.82 -11.562 1 98.12 136 LEU A N 1
ATOM 1074 C CA . LEU A 1 136 ? 8.18 -5.688 -12.078 1 98.12 136 LEU A CA 1
ATOM 1075 C C . LEU A 1 136 ? 9.062 -4.941 -13.078 1 98.12 136 LEU A C 1
ATOM 1077 O O . LEU A 1 136 ? 10.281 -5.086 -13.07 1 98.12 136 LEU A O 1
ATOM 1081 N N . GLN A 1 137 ? 8.391 -4.152 -13.93 1 97.5 137 GLN A N 1
ATOM 1082 C CA . GLN A 1 137 ? 9.133 -3.352 -14.891 1 97.5 137 GLN A CA 1
ATOM 1083 C C . GLN A 1 137 ? 10.141 -2.443 -14.195 1 97.5 137 GLN A C 1
ATOM 1085 O O . GLN A 1 137 ? 11.297 -2.369 -14.602 1 97.5 137 GLN A O 1
ATOM 1090 N N . ALA A 1 138 ? 9.727 -1.789 -13.164 1 96.94 138 ALA A N 1
ATOM 1091 C CA . ALA A 1 138 ? 10.594 -0.885 -12.406 1 96.94 138 ALA A CA 1
ATOM 1092 C C . ALA A 1 138 ? 11.711 -1.653 -11.703 1 96.94 138 ALA A C 1
ATOM 1094 O O . ALA A 1 138 ? 12.859 -1.219 -11.695 1 96.94 138 ALA A O 1
ATOM 1095 N N . ALA A 1 139 ? 11.375 -2.785 -11.102 1 98.12 139 ALA A N 1
ATOM 1096 C CA . ALA A 1 139 ? 12.367 -3.611 -10.422 1 98.12 139 ALA A CA 1
ATOM 1097 C C . ALA A 1 139 ? 13.438 -4.094 -11.398 1 98.12 139 ALA A C 1
ATOM 1099 O O . ALA A 1 139 ? 14.633 -4.078 -11.078 1 98.12 139 ALA A O 1
ATOM 1100 N N . TYR A 1 140 ? 12.938 -4.527 -12.539 1 98.56 140 TYR A N 1
ATOM 1101 C CA . TYR A 1 140 ? 13.844 -5.039 -13.562 1 98.56 140 TYR A CA 1
ATOM 1102 C C . TYR A 1 140 ? 14.836 -3.961 -13.992 1 98.56 140 TYR A C 1
ATOM 1104 O O . TYR A 1 140 ? 16.031 -4.227 -14.133 1 98.56 140 TYR A O 1
ATOM 1112 N N . LYS A 1 141 ? 14.352 -2.777 -14.211 1 97.81 141 LYS A N 1
ATOM 1113 C CA . LYS A 1 141 ? 15.21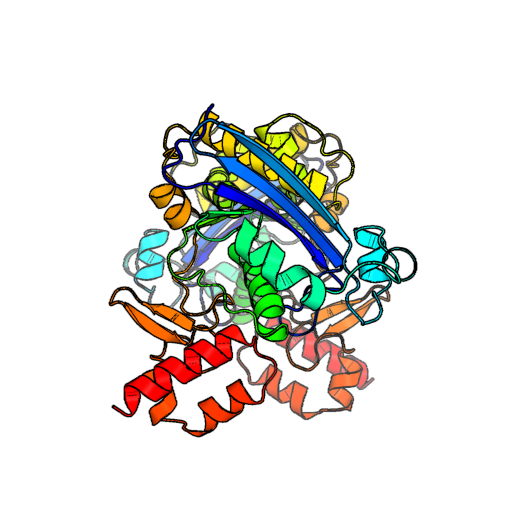9 -1.648 -14.547 1 97.81 141 LYS A CA 1
ATOM 1114 C C . LYS A 1 141 ? 16.156 -1.31 -13.391 1 97.81 141 LYS A C 1
ATOM 1116 O O . LYS A 1 141 ? 17.359 -1.133 -13.586 1 97.81 141 LYS A O 1
ATOM 1121 N N . PHE A 1 142 ? 15.688 -1.241 -12.211 1 96.69 142 PHE A N 1
ATOM 1122 C CA . PHE A 1 142 ? 16.406 -0.828 -11.016 1 96.69 142 PHE A CA 1
ATOM 1123 C C . PHE A 1 142 ? 17.516 -1.826 -10.68 1 96.69 142 PHE A C 1
ATOM 1125 O O . PHE A 1 142 ? 18.641 -1.436 -10.375 1 96.69 142 PHE A O 1
ATOM 1132 N N . TYR A 1 143 ? 17.219 -3.098 -10.727 1 97.81 143 TYR A N 1
ATOM 1133 C CA . TYR A 1 143 ? 18.156 -4.113 -10.258 1 97.81 143 TYR A CA 1
ATOM 1134 C C . TYR A 1 143 ? 19.047 -4.602 -11.391 1 97.81 143 TYR A C 1
ATOM 1136 O O . TYR A 1 143 ? 20.219 -4.938 -11.164 1 97.81 143 TYR A O 1
ATOM 1144 N N . CYS A 1 144 ? 18.484 -4.668 -12.594 1 98.19 144 CYS A N 1
ATOM 1145 C CA . CYS A 1 144 ? 19.203 -5.32 -13.68 1 98.19 144 CYS A CA 1
ATOM 1146 C C . CYS A 1 144 ? 19.641 -4.305 -14.727 1 98.19 144 CYS A C 1
ATOM 1148 O O . CYS A 1 144 ? 20.391 -4.641 -15.648 1 98.19 144 CYS A O 1
ATOM 1150 N N . ASP A 1 145 ? 19.203 -3.098 -14.641 1 97.69 145 ASP A N 1
ATOM 1151 C CA . ASP A 1 145 ? 19.469 -2.049 -15.617 1 97.69 145 ASP A CA 1
ATOM 1152 C C . ASP A 1 145 ? 19.062 -2.48 -17.016 1 97.69 145 ASP A C 1
ATOM 1154 O O . ASP A 1 145 ? 19.812 -2.293 -17.984 1 97.69 145 ASP A O 1
ATOM 1158 N N . LYS A 1 146 ? 17.891 -3.146 -17.031 1 97.69 146 LYS A N 1
ATOM 1159 C CA . LYS A 1 146 ? 17.328 -3.631 -18.297 1 97.69 146 LYS A CA 1
ATOM 1160 C C . LYS A 1 146 ? 15.875 -3.203 -18.453 1 97.69 146 LYS A C 1
ATOM 1162 O O . LYS A 1 146 ? 15.164 -3.021 -17.453 1 97.69 146 LYS A O 1
ATOM 1167 N N . GLU A 1 147 ? 15.539 -3.01 -19.641 1 97 147 GLU A N 1
ATOM 1168 C CA . GLU A 1 147 ? 14.141 -2.73 -19.953 1 97 147 GLU A CA 1
ATOM 1169 C C . GLU A 1 147 ? 13.367 -4.02 -20.203 1 97 147 GLU A C 1
ATOM 1171 O O . GLU A 1 147 ? 13.875 -4.945 -20.844 1 97 147 GLU A O 1
ATOM 1176 N N . LEU A 1 148 ? 12.258 -4.137 -19.625 1 96.06 148 LEU A N 1
ATOM 1177 C CA . LEU A 1 148 ? 11.406 -5.309 -19.797 1 96.06 148 LEU A CA 1
ATOM 1178 C C . LEU A 1 148 ? 10.602 -5.211 -21.094 1 96.06 148 LEU A C 1
ATOM 1180 O O . LEU A 1 148 ? 9.508 -4.637 -21.109 1 96.06 148 LEU A O 1
ATOM 1184 N N . ASP A 1 149 ? 11.195 -5.879 -22.047 1 90.62 149 ASP A N 1
ATOM 1185 C CA . ASP A 1 149 ? 10.492 -5.953 -23.312 1 90.62 149 ASP A CA 1
ATOM 1186 C C . ASP A 1 149 ? 9.289 -6.895 -23.234 1 90.62 149 ASP A C 1
ATOM 1188 O O . ASP A 1 149 ? 9.367 -7.945 -22.594 1 90.62 149 ASP A O 1
ATOM 1192 N N . ASP A 1 150 ? 8.055 -6.559 -23.672 1 90.31 150 ASP A N 1
ATOM 1193 C CA . ASP A 1 150 ? 6.844 -7.371 -23.703 1 90.31 150 ASP A CA 1
ATOM 1194 C C . ASP A 1 150 ? 6.254 -7.512 -22.297 1 90.31 150 ASP A C 1
ATOM 1196 O O . ASP A 1 150 ? 5.848 -8.602 -21.891 1 90.31 150 ASP A O 1
ATOM 1200 N N . ALA A 1 151 ? 6.41 -6.504 -21.625 1 87.69 151 ALA A N 1
ATOM 1201 C CA . ALA A 1 151 ? 5.746 -6.512 -20.328 1 87.69 151 ALA A CA 1
ATOM 1202 C C . ALA A 1 151 ? 4.312 -7.016 -20.453 1 87.69 151 ALA A C 1
ATOM 1204 O O . ALA A 1 151 ? 3.637 -6.762 -21.453 1 87.69 151 ALA A O 1
ATOM 1205 N N . HIS A 1 152 ? 3.945 -7.781 -19.547 1 90.81 152 HIS A N 1
ATOM 1206 C CA . HIS A 1 152 ? 2.598 -8.328 -19.422 1 90.81 152 HIS A CA 1
ATOM 1207 C C . HIS A 1 152 ? 2.43 -9.578 -20.281 1 90.81 152 HIS A C 1
ATOM 1209 O O . HIS A 1 152 ? 1.309 -10.047 -20.484 1 90.81 152 HIS A O 1
ATOM 1215 N N . SER A 1 153 ? 3.451 -10.062 -20.734 1 95.5 153 SER A N 1
ATOM 1216 C CA . SER A 1 153 ? 3.494 -11.469 -21.109 1 95.5 153 SER A CA 1
ATOM 1217 C C . SER A 1 153 ? 4.008 -12.336 -19.969 1 95.5 153 SER A C 1
ATOM 1219 O O . SER A 1 153 ? 4.961 -11.961 -19.281 1 95.5 153 SER A O 1
ATOM 1221 N N . ALA A 1 154 ? 3.395 -13.453 -19.844 1 97.62 154 ALA A N 1
ATOM 1222 C CA . ALA A 1 154 ? 3.748 -14.312 -18.703 1 97.62 154 ALA A CA 1
ATOM 1223 C C . ALA A 1 154 ? 5.207 -14.75 -18.797 1 97.62 154 ALA A C 1
ATOM 1225 O O . ALA A 1 154 ? 5.902 -14.812 -17.781 1 97.62 154 ALA A O 1
ATOM 1226 N N . GLU A 1 155 ? 5.629 -15.047 -19.969 1 98.06 155 GLU A N 1
ATOM 1227 C CA . GLU A 1 155 ? 6.996 -15.531 -20.156 1 98.06 155 GLU A CA 1
ATOM 1228 C C . GLU A 1 155 ? 8.016 -14.453 -19.797 1 98.06 155 GLU A C 1
ATOM 1230 O O . GLU A 1 155 ? 8.945 -14.695 -19.031 1 98.06 155 GLU A O 1
ATOM 1235 N N . ALA A 1 156 ? 7.867 -13.273 -20.375 1 97.88 156 ALA A N 1
ATOM 1236 C CA . ALA A 1 156 ? 8.781 -12.164 -20.109 1 97.88 156 ALA A CA 1
ATOM 1237 C C . ALA A 1 156 ? 8.812 -11.82 -18.625 1 97.88 156 ALA A C 1
ATOM 1239 O O . ALA A 1 156 ? 9.883 -11.609 -18.047 1 97.88 156 ALA A O 1
ATOM 1240 N N . ASP A 1 157 ? 7.652 -11.758 -18.016 1 98.56 157 ASP A N 1
ATOM 1241 C CA . ASP A 1 157 ? 7.559 -11.414 -16.609 1 98.56 157 ASP A CA 1
ATOM 1242 C C . ASP A 1 157 ? 8.227 -12.477 -15.734 1 98.56 157 ASP A C 1
ATOM 1244 O O . ASP A 1 157 ? 8.867 -12.148 -14.734 1 98.56 157 ASP A O 1
ATOM 1248 N N . THR A 1 158 ? 8.086 -13.719 -16.109 1 98.62 158 THR A N 1
ATOM 1249 C CA . THR A 1 158 ? 8.703 -14.82 -15.391 1 98.62 158 THR A CA 1
ATOM 1250 C C . THR A 1 158 ? 10.227 -14.703 -15.43 1 98.62 158 THR A C 1
ATOM 1252 O O . THR A 1 158 ? 10.883 -14.75 -14.391 1 98.62 158 THR A O 1
ATOM 1255 N N . LYS A 1 159 ? 10.758 -14.555 -16.578 1 98.31 159 LYS A N 1
ATOM 1256 C CA . LYS A 1 159 ? 12.203 -14.461 -16.75 1 98.31 159 LYS A CA 1
ATOM 1257 C C . LYS A 1 159 ? 12.766 -13.234 -16.031 1 98.31 159 LYS A C 1
ATOM 1259 O O . LYS A 1 159 ? 13.805 -13.312 -15.367 1 98.31 159 LYS A O 1
ATOM 1264 N N . ALA A 1 160 ? 12.031 -12.164 -16.188 1 98.56 160 ALA A N 1
ATOM 1265 C CA . ALA A 1 160 ? 12.461 -10.945 -15.5 1 98.56 160 ALA A CA 1
ATOM 1266 C C . ALA A 1 160 ? 12.492 -11.148 -13.992 1 98.56 160 ALA A C 1
ATOM 1268 O O . ALA A 1 160 ? 13.422 -10.703 -13.32 1 98.56 160 ALA A O 1
ATOM 1269 N N . THR A 1 161 ? 11.508 -11.781 -13.453 1 98.81 161 THR A N 1
ATOM 1270 C CA . THR A 1 161 ? 11.438 -12.039 -12.016 1 98.81 161 THR A CA 1
ATOM 1271 C C . THR A 1 161 ? 12.656 -12.836 -11.555 1 98.81 161 THR A C 1
ATOM 1273 O O . THR A 1 161 ? 13.25 -12.523 -10.523 1 98.81 161 THR A O 1
ATOM 1276 N N . TYR A 1 162 ? 13 -13.82 -12.359 1 98.69 162 TYR A N 1
ATOM 1277 C CA . TYR A 1 162 ? 14.172 -14.641 -12.062 1 98.69 162 TYR A CA 1
ATOM 1278 C C . TYR A 1 162 ? 15.438 -13.797 -12.016 1 98.69 162 TYR A C 1
ATOM 1280 O O . TYR A 1 162 ? 16.203 -13.867 -11.047 1 98.69 162 TYR A O 1
ATOM 1288 N N . GLU A 1 163 ? 15.594 -12.945 -12.953 1 98.5 163 GLU A N 1
ATOM 1289 C CA . GLU A 1 163 ? 16.781 -12.086 -13.023 1 98.5 163 GLU A CA 1
ATOM 1290 C C . GLU A 1 163 ? 16.797 -11.07 -11.883 1 98.5 163 GLU A C 1
ATOM 1292 O O . GLU A 1 163 ? 17.844 -10.773 -11.328 1 98.5 163 GLU A O 1
ATOM 1297 N N . VAL A 1 164 ? 15.633 -10.609 -11.539 1 98.75 164 VAL A N 1
ATOM 1298 C CA . VAL A 1 164 ? 15.539 -9.641 -10.461 1 98.75 164 VAL A CA 1
ATOM 1299 C C . VAL A 1 164 ? 15.977 -10.281 -9.148 1 98.75 164 VAL A C 1
ATOM 1301 O O . VAL A 1 164 ? 16.719 -9.688 -8.367 1 98.75 164 VAL A O 1
ATOM 1304 N N . LEU A 1 165 ? 15.516 -11.523 -8.891 1 98.75 165 LEU A N 1
ATOM 1305 C CA . LEU A 1 165 ? 15.922 -12.172 -7.652 1 98.75 165 LEU A CA 1
ATOM 1306 C C . LEU A 1 165 ? 17.438 -12.305 -7.582 1 98.75 165 LEU A C 1
ATOM 1308 O O . LEU A 1 165 ? 18.047 -12.016 -6.543 1 98.75 165 LEU A O 1
ATOM 1312 N N . LYS A 1 166 ? 18.031 -12.734 -8.664 1 98.44 166 LYS A N 1
ATOM 1313 C CA . LYS A 1 166 ? 19.484 -12.867 -8.688 1 98.44 166 LYS A CA 1
ATOM 1314 C C . LYS A 1 166 ? 20.156 -11.531 -8.406 1 98.44 166 LYS A C 1
ATOM 1316 O O . LYS A 1 166 ? 21.109 -11.461 -7.633 1 98.44 166 LYS A O 1
ATOM 1321 N N . ALA A 1 167 ? 19.656 -10.523 -9.062 1 98.5 167 ALA A N 1
ATOM 1322 C CA . ALA A 1 167 ? 20.219 -9.195 -8.883 1 98.5 167 ALA A CA 1
ATOM 1323 C C . ALA A 1 167 ? 20.062 -8.711 -7.441 1 98.5 167 ALA A C 1
ATOM 1325 O O . ALA A 1 167 ? 20.938 -8.031 -6.902 1 98.5 167 ALA A O 1
ATOM 1326 N N . GLN A 1 168 ? 18.891 -8.977 -6.824 1 98.44 168 GLN A N 1
ATOM 1327 C CA . GLN A 1 168 ? 18.672 -8.641 -5.422 1 98.44 168 GLN A CA 1
ATOM 1328 C C . GLN A 1 168 ? 19.719 -9.305 -4.523 1 98.44 168 GLN A C 1
ATOM 1330 O O . GLN A 1 168 ? 20.281 -8.664 -3.637 1 98.44 168 GLN A O 1
ATOM 1335 N N . LEU A 1 169 ? 19.953 -10.586 -4.777 1 98.38 169 LEU A N 1
ATOM 1336 C CA . LEU A 1 169 ? 20.922 -11.344 -3.984 1 98.38 169 LEU A CA 1
ATOM 1337 C C . LEU A 1 169 ? 22.328 -10.789 -4.156 1 98.38 169 LEU A C 1
ATOM 1339 O O . LEU A 1 169 ? 23.109 -10.781 -3.207 1 98.38 169 LEU A O 1
ATOM 1343 N N . ASP A 1 170 ? 22.656 -10.312 -5.309 1 97.81 170 ASP A N 1
ATOM 1344 C CA . ASP A 1 170 ? 23.953 -9.703 -5.57 1 97.81 170 ASP A CA 1
ATOM 1345 C C . ASP A 1 170 ? 24.094 -8.359 -4.871 1 97.81 170 ASP A C 1
ATOM 1347 O O . ASP A 1 170 ? 25.172 -8 -4.395 1 97.81 170 ASP A O 1
ATOM 1351 N N . ARG A 1 171 ? 23.047 -7.652 -4.816 1 96.88 171 ARG A N 1
ATOM 1352 C CA . ARG A 1 171 ? 23.062 -6.266 -4.359 1 96.88 171 ARG A CA 1
ATOM 1353 C C . ARG A 1 171 ? 23.109 -6.191 -2.836 1 96.88 171 ARG A C 1
ATOM 1355 O O . ARG A 1 171 ? 23.766 -5.305 -2.271 1 96.88 171 ARG A O 1
ATOM 1362 N N . TYR A 1 172 ? 22.391 -7.113 -2.189 1 97.25 172 TYR A N 1
ATOM 1363 C CA . TYR A 1 172 ? 22.219 -7 -0.746 1 97.25 172 TYR A CA 1
ATOM 1364 C C . TYR A 1 172 ? 22.969 -8.117 -0.018 1 97.25 172 TYR A C 1
ATOM 1366 O O . TYR A 1 172 ? 22.469 -9.234 0.091 1 97.25 172 TYR A O 1
ATOM 1374 N N . PRO A 1 173 ? 24 -7.742 0.664 1 94.62 173 PRO A N 1
ATOM 1375 C CA . PRO A 1 173 ? 24.797 -8.773 1.329 1 94.62 173 PRO A CA 1
ATOM 1376 C C . PRO A 1 173 ? 24.047 -9.469 2.459 1 94.62 173 PRO A C 1
ATOM 1378 O O . PRO A 1 173 ? 24.328 -10.625 2.777 1 94.62 173 PRO A O 1
ATOM 1381 N N . ASP A 1 174 ? 23.031 -8.812 2.99 1 94.5 174 ASP A N 1
ATOM 1382 C CA . ASP A 1 174 ? 22.297 -9.359 4.125 1 94.5 174 ASP A CA 1
ATOM 1383 C C . ASP A 1 174 ? 21.172 -10.281 3.658 1 94.5 174 ASP A C 1
ATOM 1385 O O . ASP A 1 174 ? 20.578 -11 4.461 1 94.5 174 ASP A O 1
ATOM 1389 N N . LEU A 1 175 ? 20.859 -10.242 2.369 1 97.12 175 LEU A N 1
ATOM 1390 C CA . LEU A 1 175 ? 19.891 -11.172 1.806 1 97.12 175 LEU A CA 1
ATOM 1391 C C . LEU A 1 175 ? 20.516 -12.523 1.531 1 97.12 175 LEU A C 1
ATOM 1393 O O . LEU A 1 175 ? 21.266 -12.688 0.561 1 97.12 175 LEU A O 1
ATOM 1397 N N . LYS A 1 176 ? 20.234 -13.555 2.342 1 97.06 176 LYS A N 1
ATOM 1398 C CA . LYS A 1 176 ? 20.891 -14.852 2.26 1 97.06 176 LYS A CA 1
ATOM 1399 C C . LYS A 1 176 ? 20.344 -15.672 1.099 1 97.06 176 LYS A C 1
ATOM 1401 O O . LYS A 1 176 ? 19.141 -15.773 0.921 1 97.06 176 LYS A O 1
ATOM 1406 N N . ASN A 1 177 ? 21.312 -16.156 0.336 1 97.88 177 ASN A N 1
ATOM 1407 C CA . ASN A 1 177 ? 20.969 -17.109 -0.723 1 97.88 177 ASN A CA 1
ATOM 1408 C C . ASN A 1 177 ? 20.578 -18.469 -0.155 1 97.88 177 ASN A C 1
ATOM 1410 O O . ASN A 1 177 ? 21.281 -19.453 -0.354 1 97.88 177 ASN A O 1
ATOM 1414 N N . ASP A 1 178 ? 19.531 -18.484 0.494 1 97.75 178 ASP A N 1
ATOM 1415 C CA . ASP A 1 178 ? 18.922 -19.609 1.186 1 97.75 178 ASP A CA 1
ATOM 1416 C C . ASP A 1 178 ? 17.406 -19.578 1.042 1 97.75 178 ASP A C 1
ATOM 1418 O O . ASP A 1 178 ? 16.75 -18.609 1.45 1 97.75 178 ASP A O 1
ATOM 1422 N N . MET A 1 179 ? 16.875 -20.672 0.458 1 97.38 179 MET A N 1
ATOM 1423 C CA . MET A 1 179 ? 15.461 -20.672 0.067 1 97.38 179 MET A CA 1
ATOM 1424 C C . MET A 1 179 ? 14.555 -20.578 1.29 1 97.38 179 MET A C 1
ATOM 1426 O O . MET A 1 179 ? 13.5 -19.953 1.237 1 97.38 179 MET A O 1
ATOM 1430 N N . LYS A 1 180 ? 14.922 -21.219 2.361 1 96.38 180 LYS A N 1
ATOM 1431 C CA . LYS A 1 180 ? 14.141 -21.094 3.592 1 96.38 180 LYS A CA 1
ATOM 1432 C C . LYS A 1 180 ? 14.141 -19.656 4.102 1 96.38 180 LYS A C 1
ATOM 1434 O O . LYS A 1 180 ? 13.086 -19.109 4.449 1 96.38 180 LYS A O 1
ATOM 1439 N N . PHE A 1 181 ? 15.328 -19.062 4.105 1 97.5 181 PHE A N 1
ATOM 1440 C CA . PHE A 1 181 ? 15.445 -17.672 4.52 1 97.5 181 PHE A CA 1
ATOM 1441 C C . PHE A 1 181 ? 14.617 -16.766 3.621 1 97.5 181 PHE A C 1
ATOM 1443 O O . PHE A 1 181 ? 13.836 -15.945 4.109 1 97.5 181 PHE A O 1
ATOM 1450 N N . LEU A 1 182 ? 14.742 -16.906 2.328 1 98.25 182 LEU A N 1
ATOM 1451 C CA . LEU A 1 182 ? 14.062 -16.047 1.366 1 98.25 182 LEU A CA 1
ATOM 1452 C C . LEU A 1 182 ? 12.547 -16.188 1.482 1 98.25 182 LEU A C 1
ATOM 1454 O O . LEU A 1 182 ? 11.82 -15.203 1.37 1 98.25 182 LEU A O 1
ATOM 1458 N N . SER A 1 183 ? 12.133 -17.391 1.669 1 97.75 183 SER A N 1
ATOM 1459 C CA . SER A 1 183 ? 10.703 -17.656 1.834 1 97.75 183 SER A CA 1
ATOM 1460 C C . SER A 1 183 ? 10.148 -16.938 3.062 1 97.75 183 SER A C 1
ATOM 1462 O O . SER A 1 183 ? 9.133 -16.25 2.979 1 97.75 183 SER A O 1
ATOM 1464 N N . GLU A 1 184 ? 10.773 -17.062 4.156 1 96.19 184 GLU A N 1
ATOM 1465 C CA . GLU A 1 184 ? 10.352 -16.406 5.391 1 96.19 184 GLU A CA 1
ATOM 1466 C C . GLU A 1 184 ? 10.453 -14.883 5.273 1 96.19 184 GLU A C 1
ATOM 1468 O O . GLU A 1 184 ? 9.539 -14.164 5.688 1 96.19 184 GLU A O 1
ATOM 1473 N N . TYR A 1 185 ? 11.492 -14.461 4.664 1 96.94 185 TYR A N 1
ATOM 1474 C CA . TYR A 1 185 ? 11.75 -13.031 4.539 1 96.94 185 TYR A CA 1
ATOM 1475 C C . TYR A 1 185 ? 10.711 -12.367 3.645 1 96.94 185 TYR A C 1
ATOM 1477 O O . TYR A 1 185 ? 10.312 -11.227 3.885 1 96.94 185 TYR A O 1
ATOM 1485 N N . SER A 1 186 ? 10.305 -13.055 2.65 1 97.44 186 SER A N 1
ATOM 1486 C CA . SER A 1 186 ? 9.43 -12.445 1.655 1 97.44 186 SER A CA 1
ATOM 1487 C C . SER A 1 186 ? 7.961 -12.758 1.944 1 97.44 186 SER A C 1
ATOM 1489 O O . SER A 1 186 ? 7.117 -12.672 1.053 1 97.44 186 SER A O 1
ATOM 1491 N N . SER A 1 187 ? 7.711 -13.141 3.197 1 93.31 187 SER A N 1
ATOM 1492 C CA . SER A 1 187 ? 6.34 -13.344 3.656 1 93.31 187 SER A CA 1
ATOM 1493 C C . SER A 1 187 ? 5.941 -12.297 4.688 1 93.31 187 SER A C 1
ATOM 1495 O O . SER A 1 187 ? 6.742 -11.93 5.551 1 93.31 187 SER A O 1
ATOM 1497 N N . PHE A 1 188 ? 4.75 -11.734 4.496 1 85.94 188 PHE A N 1
ATOM 1498 C CA . PHE A 1 188 ? 4.289 -10.766 5.484 1 85.94 188 PHE A CA 1
ATOM 1499 C C . PHE A 1 188 ? 3.512 -11.453 6.598 1 85.94 188 PHE A C 1
ATOM 1501 O O . PHE A 1 188 ? 3.508 -10.992 7.738 1 85.94 188 PHE A O 1
ATOM 1508 N N . THR A 1 189 ? 2.816 -12.469 6.25 1 87.31 189 THR A N 1
ATOM 1509 C CA . THR A 1 189 ? 2.002 -13.219 7.203 1 87.31 189 THR A CA 1
ATOM 1510 C C . THR A 1 189 ? 2.287 -14.719 7.102 1 87.31 189 THR A C 1
ATOM 1512 O O . THR A 1 189 ? 2.885 -15.172 6.125 1 87.31 189 THR A O 1
ATOM 1515 N N . ASN A 1 190 ? 2 -15.359 8.164 1 92.69 190 ASN A N 1
ATOM 1516 C CA . ASN A 1 190 ? 2.004 -16.812 8.164 1 92.69 190 ASN A CA 1
ATOM 1517 C C . ASN A 1 190 ? 0.62 -17.375 7.848 1 92.69 190 ASN A C 1
ATOM 1519 O O . ASN A 1 190 ? -0.171 -17.641 8.758 1 92.69 190 ASN A O 1
ATOM 1523 N N . ASN A 1 191 ? 0.437 -17.656 6.645 1 94.31 191 ASN A N 1
ATOM 1524 C CA . ASN A 1 191 ? -0.906 -17.953 6.152 1 94.31 191 ASN A CA 1
ATOM 1525 C C . ASN A 1 191 ? -1.322 -19.375 6.465 1 94.31 191 ASN A C 1
ATOM 1527 O O . ASN A 1 191 ? -0.514 -20.312 6.355 1 94.31 191 ASN A O 1
ATOM 1531 N N . VAL A 1 192 ? -2.59 -19.547 6.824 1 95.56 192 VAL A N 1
ATOM 1532 C CA . VAL A 1 192 ? -3.227 -20.859 6.879 1 95.56 192 VAL A CA 1
ATOM 1533 C C . VAL A 1 192 ? -3.729 -21.25 5.492 1 95.56 192 VAL A C 1
ATOM 1535 O O . VAL A 1 192 ? -3.436 -22.344 5.008 1 95.56 192 VAL A O 1
ATOM 1538 N N . ASP A 1 193 ? -4.539 -20.453 4.969 1 95.06 193 ASP A N 1
ATOM 1539 C CA . ASP A 1 193 ? -4.973 -20.594 3.58 1 95.06 193 ASP A CA 1
ATOM 1540 C C . ASP A 1 193 ? -4.164 -19.672 2.658 1 95.06 193 ASP A C 1
ATOM 1542 O O . ASP A 1 193 ? -3.6 -18.672 3.104 1 95.06 193 ASP A O 1
ATOM 1546 N N . PHE A 1 194 ? -4.176 -19.906 1.375 1 93.06 194 PHE A N 1
ATOM 1547 C CA . PHE A 1 194 ? -3.305 -19.188 0.448 1 93.06 194 PHE A CA 1
ATOM 1548 C C . PHE A 1 194 ? -3.748 -17.75 0.29 1 93.06 194 PHE A C 1
ATOM 1550 O O . PHE A 1 194 ? -2.922 -16.859 0.053 1 93.06 194 PHE A O 1
ATOM 1557 N N . ALA A 1 195 ? -5.047 -17.5 0.48 1 93.38 195 ALA A N 1
ATOM 1558 C CA . ALA A 1 195 ? -5.566 -16.156 0.3 1 93.38 195 ALA A CA 1
ATOM 1559 C C . ALA A 1 195 ? -5.34 -15.305 1.549 1 93.38 195 ALA A C 1
ATOM 1561 O O . ALA A 1 195 ? -5.574 -14.094 1.537 1 93.38 195 ALA A O 1
ATOM 1562 N N . GLY A 1 196 ? -4.922 -15.93 2.605 1 95.19 196 GLY A N 1
ATOM 1563 C CA . GLY A 1 196 ? -4.582 -15.203 3.818 1 95.19 196 GLY A CA 1
ATOM 1564 C C . GLY A 1 196 ? -5.801 -14.773 4.621 1 95.19 196 GLY A C 1
ATOM 1565 O O . GLY A 1 196 ? -5.73 -13.828 5.406 1 95.19 196 GLY A O 1
ATOM 1566 N N . ARG A 1 197 ? -6.914 -15.375 4.434 1 96.94 197 ARG A N 1
ATOM 1567 C CA . ARG A 1 197 ? -8.094 -15.086 5.238 1 96.94 197 ARG A CA 1
ATOM 1568 C C . ARG A 1 197 ? -7.926 -15.609 6.664 1 96.94 197 ARG A C 1
ATOM 1570 O O . ARG A 1 197 ? -8.57 -15.117 7.59 1 96.94 197 ARG A O 1
ATOM 1577 N N . MET A 1 198 ? -7.145 -16.594 6.793 1 97.94 198 MET A N 1
ATOM 1578 C CA . MET A 1 198 ? -6.715 -17.125 8.078 1 97.94 198 MET A CA 1
ATOM 1579 C C . MET A 1 198 ? -5.191 -17.156 8.18 1 97.94 198 MET A C 1
ATOM 1581 O O . MET A 1 198 ? -4.508 -17.438 7.191 1 97.94 198 MET A O 1
ATOM 1585 N N . ILE A 1 199 ? -4.699 -16.875 9.328 1 97.88 199 ILE A N 1
ATOM 1586 C CA . ILE A 1 199 ? -3.254 -16.844 9.523 1 97.88 199 ILE A CA 1
ATOM 1587 C C . ILE A 1 199 ? -2.902 -17.531 10.844 1 97.88 199 ILE A C 1
ATOM 1589 O O . ILE A 1 199 ? -3.76 -17.703 11.711 1 97.88 199 ILE A O 1
ATOM 1593 N N . TYR A 1 200 ? -1.716 -17.984 10.977 1 96.88 200 TYR A N 1
ATOM 1594 C CA . TYR A 1 200 ? -1.211 -18.516 12.242 1 96.88 200 TYR A CA 1
ATOM 1595 C C . TYR A 1 200 ? -0.663 -17.406 13.125 1 96.88 200 TYR A C 1
ATOM 1597 O O . TYR A 1 200 ? 0.05 -16.516 12.648 1 96.88 200 TYR A O 1
ATOM 1605 N N . ASN A 1 201 ? -0.965 -17.469 14.359 1 95.94 201 ASN A N 1
ATOM 1606 C CA . ASN A 1 201 ? -0.316 -16.562 15.297 1 95.94 201 ASN A CA 1
ATOM 1607 C C . ASN A 1 201 ? 1.02 -17.109 15.789 1 95.94 201 ASN A C 1
ATOM 1609 O O . ASN A 1 201 ? 1.496 -18.125 15.281 1 95.94 201 ASN A O 1
ATOM 1613 N N . ASP A 1 202 ? 1.675 -16.438 16.719 1 93.38 202 ASP A N 1
ATOM 1614 C CA . ASP A 1 202 ? 3.018 -16.781 17.172 1 93.38 202 ASP A CA 1
ATOM 1615 C C . ASP A 1 202 ? 3.025 -18.141 17.875 1 93.38 202 ASP A C 1
ATOM 1617 O O . ASP A 1 202 ? 4.074 -18.781 18 1 93.38 202 ASP A O 1
ATOM 1621 N N . LYS A 1 203 ? 1.85 -18.562 18.344 1 94.81 203 LYS A N 1
ATOM 1622 C CA . LYS A 1 203 ? 1.736 -19.844 19.047 1 94.81 203 LYS A CA 1
ATOM 1623 C C . LYS A 1 203 ? 1.329 -20.969 18.109 1 94.81 203 LYS A C 1
ATOM 1625 O O . LYS A 1 203 ? 1.096 -22.094 18.547 1 94.81 203 LYS A O 1
ATOM 1630 N N . GLY A 1 204 ? 1.166 -20.609 16.797 1 94.88 204 GLY A N 1
ATOM 1631 C CA . GLY A 1 204 ? 0.792 -21.609 15.82 1 94.88 204 GLY A CA 1
ATOM 1632 C C . GLY A 1 204 ? -0.703 -21.859 15.766 1 94.88 204 GLY A C 1
ATOM 1633 O O . GLY A 1 204 ? -1.148 -22.875 15.203 1 94.88 204 GLY A O 1
ATOM 1634 N N . GLU A 1 205 ? -1.385 -21.031 16.375 1 97.44 205 GLU A N 1
ATOM 1635 C CA . GLU A 1 205 ? -2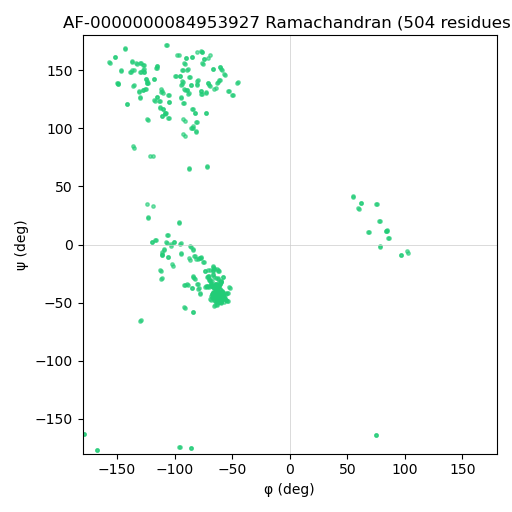.838 -21.156 16.328 1 97.44 205 GLU A CA 1
ATOM 1636 C C . GLU A 1 205 ? -3.43 -20.422 15.141 1 97.44 205 GLU A C 1
ATOM 1638 O O . GLU A 1 205 ? -2.881 -19.406 14.703 1 97.44 205 GLU A O 1
ATOM 1643 N N . GLU A 1 206 ? -4.551 -20.922 14.672 1 98.31 206 GLU A N 1
ATOM 1644 C CA . GLU A 1 206 ? -5.188 -20.344 13.492 1 98.31 206 GLU A CA 1
ATOM 1645 C C . GLU A 1 206 ? -6.137 -19.219 13.875 1 98.31 206 GLU A C 1
ATOM 1647 O O . GLU A 1 206 ? -7.059 -19.406 14.664 1 98.31 206 GLU A O 1
ATOM 1652 N N . MET A 1 207 ? -5.992 -18.078 13.211 1 98.5 207 MET A N 1
ATOM 1653 C CA . MET A 1 207 ? -6.789 -16.891 13.492 1 98.5 207 MET A CA 1
ATOM 1654 C C . MET A 1 207 ? -7.457 -16.359 12.227 1 98.5 207 MET A C 1
ATOM 1656 O O . MET A 1 207 ? -6.895 -16.469 11.133 1 98.5 207 MET A O 1
ATOM 1660 N N . ILE A 1 208 ? -8.633 -15.781 12.469 1 98.38 208 ILE A N 1
ATOM 1661 C CA . ILE A 1 208 ? -9.297 -15.086 11.375 1 98.38 208 ILE A CA 1
ATOM 1662 C C . ILE A 1 208 ? -8.539 -13.797 11.055 1 98.38 208 ILE A C 1
ATOM 1664 O O . ILE A 1 208 ? -8.125 -13.07 11.969 1 98.38 208 ILE A O 1
ATOM 1668 N N . ASN A 1 209 ? -8.391 -13.5 9.789 1 97.44 209 ASN A N 1
ATOM 1669 C CA . ASN A 1 209 ? -7.574 -12.352 9.414 1 97.44 209 ASN A CA 1
ATOM 1670 C C . ASN A 1 209 ? -8.367 -11.352 8.578 1 97.44 209 ASN A C 1
ATOM 1672 O O . ASN A 1 209 ? -7.801 -10.648 7.734 1 97.44 209 ASN A O 1
ATOM 1676 N N . PHE A 1 210 ? -9.68 -11.375 8.711 1 94.94 210 PHE A N 1
ATOM 1677 C CA . PHE A 1 210 ? -10.531 -10.43 7.992 1 94.94 210 PHE A CA 1
ATOM 1678 C C . PHE A 1 210 ? -11.867 -10.266 8.711 1 94.94 210 PHE A C 1
ATOM 1680 O O . PHE A 1 210 ? -12.242 -11.094 9.539 1 94.94 210 PHE A O 1
ATOM 1687 N N . GLY A 1 211 ? -12.484 -9.102 8.43 1 91.12 211 GLY A N 1
ATOM 1688 C CA . GLY A 1 211 ? -13.867 -8.914 8.844 1 91.12 211 GLY A CA 1
ATOM 1689 C C . GLY A 1 211 ? -14.016 -8.664 10.336 1 91.12 211 GLY A C 1
ATOM 1690 O O . GLY A 1 211 ? -13.047 -8.289 11 1 91.12 211 GLY A O 1
ATOM 1691 N N . LYS A 1 212 ? -15.211 -8.797 10.844 1 90.5 212 LYS A N 1
ATOM 1692 C CA . LYS A 1 212 ? -15.562 -8.414 12.211 1 90.5 212 LYS A CA 1
ATOM 1693 C C . LYS A 1 212 ? -14.852 -9.305 13.227 1 90.5 212 LYS A C 1
ATOM 1695 O O . LYS A 1 212 ? -14.672 -8.914 14.383 1 90.5 212 LYS A O 1
ATOM 1700 N N . TYR A 1 213 ? -14.375 -10.461 12.82 1 95.75 213 TYR A N 1
ATOM 1701 C CA . TYR A 1 213 ? -13.766 -11.391 13.758 1 95.75 213 TYR A CA 1
ATOM 1702 C C . TYR A 1 213 ? -12.25 -11.406 13.609 1 95.75 213 TYR A C 1
ATOM 1704 O O . TYR A 1 213 ? -11.578 -12.305 14.133 1 95.75 213 TYR A O 1
ATOM 1712 N N . LYS A 1 214 ? -11.766 -10.477 12.805 1 95.94 214 LYS A N 1
ATOM 1713 C CA . LYS A 1 214 ? -10.32 -10.414 12.609 1 95.94 214 LYS A CA 1
ATOM 1714 C C . LYS A 1 214 ? -9.578 -10.422 13.945 1 95.94 214 LYS A C 1
ATOM 1716 O O . LYS A 1 214 ? -9.922 -9.656 14.852 1 95.94 214 LYS A O 1
ATOM 1721 N N . GLY A 1 215 ? -8.594 -11.352 14.023 1 96.5 215 GLY A N 1
ATOM 1722 C CA . GLY A 1 215 ? -7.766 -11.422 15.219 1 96.5 215 GLY A CA 1
ATOM 1723 C C . GLY A 1 215 ? -8.234 -12.477 16.203 1 96.5 215 GLY A C 1
ATO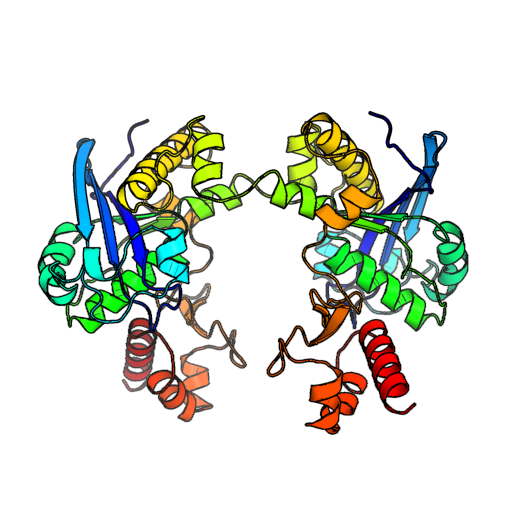M 1724 O O . GLY A 1 215 ? -7.539 -12.773 17.188 1 96.5 215 GLY A O 1
ATOM 1725 N N . ARG A 1 216 ? -9.359 -13.039 15.969 1 97.62 216 ARG A N 1
ATOM 1726 C CA . ARG A 1 216 ? -9.891 -14.07 16.844 1 97.62 216 ARG A CA 1
ATOM 1727 C C . ARG A 1 216 ? -9.5 -15.461 16.359 1 97.62 216 ARG A C 1
ATOM 1729 O O . ARG A 1 216 ? -9.297 -15.664 15.156 1 97.62 216 ARG A O 1
ATOM 1736 N N . LEU A 1 217 ? -9.391 -16.344 17.344 1 98.19 217 LEU A N 1
ATOM 1737 C CA . LEU A 1 217 ? -9.102 -17.719 16.969 1 98.19 217 LEU A CA 1
ATOM 1738 C C . LEU A 1 217 ? -10.234 -18.312 16.141 1 98.19 217 LEU A C 1
ATOM 1740 O O . LEU A 1 217 ? -11.406 -18.078 16.422 1 98.19 217 LEU A O 1
ATOM 1744 N N . VAL A 1 218 ? -9.844 -19.062 15.125 1 98.38 218 VAL A N 1
ATOM 1745 C CA . VAL A 1 218 ? -10.836 -19.672 14.234 1 98.38 218 VAL A CA 1
ATOM 1746 C C . VAL A 1 218 ? -11.766 -20.578 15.039 1 98.38 218 VAL A C 1
ATOM 1748 O O . VAL A 1 218 ? -12.992 -20.5 14.891 1 98.38 218 VAL A O 1
ATOM 1751 N N . THR A 1 219 ? -11.211 -21.406 15.891 1 97.44 219 THR A N 1
ATOM 1752 C CA . THR A 1 219 ? -11.984 -22.359 16.672 1 97.44 219 THR A CA 1
ATOM 1753 C C . THR A 1 219 ? -12.953 -21.641 17.594 1 97.44 219 THR A C 1
ATOM 1755 O O . THR A 1 219 ? -14.094 -22.094 17.781 1 97.44 219 THR A O 1
ATOM 1758 N N . GLU A 1 220 ? -12.586 -20.531 18.156 1 97.62 220 GLU A N 1
ATOM 1759 C CA . GLU A 1 220 ? -13.453 -19.734 19.016 1 97.62 220 GLU A CA 1
ATOM 1760 C C . GLU A 1 220 ? -14.625 -19.141 18.234 1 97.62 220 GLU A C 1
ATOM 1762 O O . GLU A 1 220 ? -15.758 -19.141 18.703 1 97.62 220 GLU A O 1
ATOM 1767 N N . VAL A 1 221 ? -14.312 -18.703 17.094 1 97.81 221 VAL A N 1
ATOM 1768 C CA . VAL A 1 221 ? -15.336 -18.062 16.266 1 97.81 221 VAL A CA 1
ATOM 1769 C C . VAL A 1 221 ? -16.359 -19.109 15.836 1 97.81 221 VAL A C 1
ATOM 1771 O O . VAL A 1 221 ? -17.578 -18.859 15.875 1 97.81 221 VAL A O 1
ATOM 1774 N N . LEU A 1 222 ? -15.852 -20.281 15.461 1 96.94 222 LEU A N 1
ATOM 1775 C CA . LEU A 1 222 ? -16.75 -21.328 15.008 1 96.94 222 LEU A CA 1
ATOM 1776 C C . LEU A 1 222 ? -17.656 -21.797 16.141 1 96.94 222 LEU A C 1
ATOM 1778 O O . LEU A 1 222 ? -18.781 -22.219 15.898 1 96.94 222 LEU A O 1
ATOM 1782 N N . GLN A 1 223 ? -17.219 -21.703 17.359 1 96.38 223 GLN A N 1
ATOM 1783 C CA . GLN A 1 223 ? -18.016 -22.062 18.516 1 96.38 223 GLN A CA 1
ATOM 1784 C C . GLN A 1 223 ? -19.031 -20.969 18.844 1 96.38 223 GLN A C 1
ATOM 1786 O O . GLN A 1 223 ? -20.188 -21.25 19.141 1 96.38 223 GLN A O 1
ATOM 1791 N N . LEU A 1 224 ? -18.656 -19.781 18.797 1 96.19 2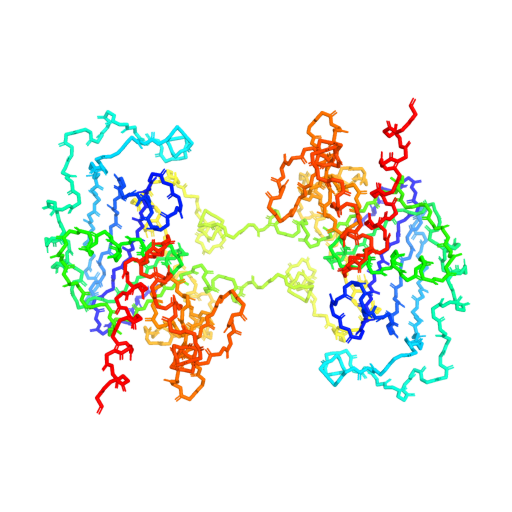24 LEU A N 1
ATOM 1792 C CA . LEU A 1 224 ? -19.453 -18.625 19.141 1 96.19 224 LEU A CA 1
ATOM 1793 C C . LEU A 1 224 ? -20.531 -18.359 18.078 1 96.19 224 LEU A C 1
ATOM 1795 O O . LEU A 1 224 ? -21.641 -17.938 18.406 1 96.19 224 LEU A O 1
ATOM 1799 N N . ASP A 1 225 ? -20.203 -18.594 16.828 1 96.38 225 ASP A N 1
ATOM 1800 C CA . ASP A 1 225 ? -21.062 -18.297 15.68 1 96.38 225 ASP A CA 1
ATOM 1801 C C . ASP A 1 225 ? -21.062 -19.453 14.68 1 96.38 225 ASP A C 1
ATOM 1803 O O . ASP A 1 225 ? -20.438 -19.359 13.625 1 96.38 225 ASP A O 1
ATOM 1807 N N . PRO A 1 226 ? -21.875 -20.375 14.938 1 90.81 226 PRO A N 1
ATOM 1808 C CA . PRO A 1 226 ? -21.859 -21.562 14.094 1 90.81 226 PRO A CA 1
ATOM 1809 C C . PRO A 1 226 ? -22.234 -21.266 12.641 1 90.81 226 PRO A C 1
ATOM 1811 O O . PRO A 1 226 ? -21.844 -22.016 11.742 1 90.81 226 PRO A O 1
ATOM 1814 N N . SER A 1 227 ? -22.891 -20.172 12.477 1 96.75 227 SER A N 1
ATOM 1815 C CA . SER A 1 227 ? -23.312 -19.828 11.125 1 96.75 227 SER A CA 1
ATOM 1816 C C . SER A 1 227 ? -22.156 -19.281 10.305 1 96.75 227 SER A C 1
ATOM 1818 O O . SER A 1 227 ? -22.234 -19.172 9.078 1 96.75 227 SER A O 1
ATOM 1820 N N . TYR A 1 228 ? -21.094 -19.016 10.992 1 97.06 228 TYR A N 1
ATOM 1821 C CA . TYR A 1 228 ? -19.938 -18.438 10.328 1 97.06 228 TYR A CA 1
ATOM 1822 C C . TYR A 1 228 ? -19.359 -19.391 9.305 1 97.06 228 TYR A C 1
ATOM 1824 O O . TYR A 1 228 ? -18.969 -18.984 8.211 1 97.06 228 TYR A O 1
ATOM 1832 N N . TYR A 1 229 ? -19.297 -20.656 9.648 1 97 229 TYR A N 1
ATOM 1833 C CA . TYR A 1 229 ? -18.828 -21.688 8.734 1 97 229 TYR A CA 1
ATOM 1834 C C . TYR A 1 229 ? -19.656 -21.703 7.457 1 97 229 TYR A C 1
ATOM 1836 O O . TYR A 1 229 ? -19.109 -21.625 6.355 1 97 229 TYR A O 1
ATOM 1844 N N . ALA A 1 230 ? -20.906 -21.719 7.613 1 97.12 230 ALA A N 1
ATOM 1845 C CA . ALA A 1 230 ? -21.812 -21.781 6.469 1 97.12 230 ALA A CA 1
ATOM 1846 C C . ALA A 1 230 ? -21.688 -20.531 5.605 1 97.12 230 ALA A C 1
ATOM 1848 O O . ALA A 1 230 ? -21.797 -20.594 4.379 1 97.12 230 ALA A O 1
ATOM 1849 N N . TRP A 1 231 ? -21.5 -19.516 6.266 1 96.94 231 TRP A N 1
ATOM 1850 C CA . TRP A 1 231 ? -21.359 -18.25 5.562 1 96.94 231 TRP A CA 1
ATOM 1851 C C . TRP A 1 231 ? -20.125 -18.266 4.652 1 96.94 231 TRP A C 1
ATOM 1853 O O . TRP A 1 231 ? -20.203 -17.844 3.496 1 96.94 231 TRP A O 1
ATOM 1863 N N . ILE A 1 232 ? -19.078 -18.734 5.141 1 96.88 232 ILE A N 1
ATOM 1864 C CA . ILE A 1 232 ? -17.844 -18.797 4.355 1 96.88 232 ILE A CA 1
ATOM 1865 C C . ILE A 1 232 ? -18 -19.812 3.229 1 96.88 232 ILE A C 1
ATOM 1867 O O . ILE A 1 232 ? -17.672 -19.531 2.076 1 96.88 232 ILE A O 1
ATOM 1871 N N . ILE A 1 233 ? -18.516 -21 3.604 1 96.94 233 ILE A N 1
ATOM 1872 C CA . ILE A 1 233 ? -18.641 -22.094 2.646 1 96.94 233 ILE A CA 1
ATOM 1873 C C . ILE A 1 233 ? -19.578 -21.672 1.512 1 96.94 233 ILE A C 1
ATOM 1875 O O . ILE A 1 233 ? -19.344 -22.016 0.352 1 96.94 233 ILE A O 1
ATOM 1879 N N . GLY A 1 234 ? -20.531 -20.875 1.819 1 96.31 234 GLY A N 1
ATOM 1880 C CA . GLY A 1 234 ? -21.5 -20.469 0.827 1 96.31 234 GLY A CA 1
ATOM 1881 C C . GLY A 1 234 ? -21.156 -19.156 0.153 1 96.31 234 GLY A C 1
ATOM 1882 O O . GLY A 1 234 ? -21.797 -18.766 -0.83 1 96.31 234 GLY A O 1
ATOM 1883 N N . GLY A 1 235 ? -20.172 -18.516 0.633 1 95.19 235 GLY A N 1
ATOM 1884 C CA . GLY A 1 235 ? -19.859 -17.172 0.156 1 95.19 235 GLY A CA 1
ATOM 1885 C C . GLY A 1 235 ? -18.781 -17.172 -0.919 1 95.19 235 GLY A C 1
ATOM 1886 O O . GLY A 1 235 ? -18.422 -18.219 -1.446 1 95.19 235 GLY A O 1
ATOM 1887 N N . ASP A 1 236 ? -18.359 -15.945 -1.306 1 94.25 236 ASP A N 1
ATOM 1888 C CA . ASP A 1 236 ? -17.375 -15.758 -2.363 1 94.25 236 ASP A CA 1
ATOM 1889 C C . ASP A 1 236 ? -15.961 -15.805 -1.805 1 94.25 236 ASP A C 1
ATOM 1891 O O . ASP A 1 236 ? -15.242 -14.805 -1.827 1 94.25 236 ASP A O 1
ATOM 1895 N N . PHE A 1 237 ? -15.609 -16.969 -1.313 1 96.56 237 PHE A N 1
ATOM 1896 C CA . PHE A 1 237 ? -14.273 -17.234 -0.808 1 96.56 237 PHE A CA 1
ATOM 1897 C C . PHE A 1 237 ? -13.578 -18.312 -1.652 1 96.56 237 PHE A C 1
ATOM 1899 O O . PHE A 1 237 ? -14.234 -19.156 -2.242 1 96.56 237 PHE A O 1
ATOM 1906 N N . PRO A 1 238 ? -12.281 -18.234 -1.685 1 95.94 238 PRO A N 1
ATOM 1907 C CA . PRO A 1 238 ? -11.547 -19.234 -2.457 1 95.94 238 PRO A CA 1
ATOM 1908 C C . PRO A 1 238 ? -11.773 -20.656 -1.944 1 95.94 238 PRO A C 1
ATOM 1910 O O . PRO A 1 238 ? -11.953 -20.859 -0.742 1 95.94 238 PRO A O 1
ATOM 1913 N N . LEU A 1 239 ? -11.648 -21.594 -2.818 1 96.06 239 LEU A N 1
ATOM 1914 C CA . LEU A 1 239 ? -11.828 -23 -2.482 1 96.06 239 LEU A CA 1
ATOM 1915 C C . LEU A 1 239 ? -10.82 -23.438 -1.431 1 96.06 239 LEU A C 1
ATOM 1917 O O . LEU A 1 239 ? -11.148 -24.203 -0.52 1 96.06 239 LEU A O 1
ATOM 1921 N N . ASN A 1 240 ? -9.633 -23.016 -1.562 1 95.19 240 ASN A N 1
ATOM 1922 C CA . ASN A 1 240 ? -8.609 -23.391 -0.585 1 95.19 240 ASN A CA 1
ATOM 1923 C C . ASN A 1 240 ? -8.969 -22.875 0.811 1 95.19 240 ASN A C 1
ATOM 1925 O O . ASN A 1 240 ? -8.711 -23.562 1.805 1 95.19 240 ASN A O 1
ATOM 1929 N N . THR A 1 241 ? -9.469 -21.641 0.895 1 96.69 241 THR A N 1
ATOM 1930 C CA . THR A 1 241 ? -9.93 -21.109 2.174 1 96.69 241 THR A CA 1
ATOM 1931 C C . THR A 1 241 ? -11.008 -22 2.775 1 96.69 241 THR A C 1
ATOM 1933 O O . THR A 1 241 ? -10.953 -22.344 3.959 1 96.69 241 THR A O 1
ATOM 1936 N N . LYS A 1 242 ? -11.93 -22.391 1.978 1 97 242 LYS A N 1
ATOM 1937 C CA . LYS A 1 242 ? -13.008 -23.266 2.414 1 97 242 LYS A CA 1
ATOM 1938 C C . LYS A 1 242 ? -12.469 -24.625 2.875 1 97 242 LYS A C 1
ATOM 1940 O O . LYS A 1 242 ? -12.914 -25.156 3.893 1 97 242 LYS A O 1
ATOM 1945 N N . GLN A 1 243 ? -11.57 -25.109 2.109 1 95.38 243 GLN A N 1
ATOM 1946 C CA . GLN A 1 243 ? -10.945 -26.391 2.443 1 95.38 243 GLN A CA 1
ATOM 1947 C C . GLN A 1 243 ? -10.25 -26.328 3.803 1 95.38 243 GLN A C 1
ATOM 1949 O O . GLN A 1 243 ? -10.445 -27.203 4.648 1 95.38 243 GLN A O 1
ATOM 1954 N N . LYS A 1 244 ? -9.438 -25.328 4 1 95.94 244 LYS A N 1
ATOM 1955 C CA . LYS A 1 244 ? -8.695 -25.188 5.25 1 95.94 244 LYS A CA 1
ATOM 1956 C C . LYS A 1 244 ? -9.633 -24.984 6.434 1 95.94 244 LYS A C 1
ATOM 1958 O O . LYS A 1 244 ? -9.422 -25.547 7.508 1 95.94 244 LYS A O 1
ATOM 1963 N N . LEU A 1 245 ? -10.617 -24.188 6.207 1 97.69 245 LEU A N 1
ATOM 1964 C CA . LEU A 1 245 ? -11.602 -23.984 7.266 1 97.69 245 LEU A CA 1
ATOM 1965 C C . LEU A 1 245 ? -12.273 -25.297 7.641 1 97.69 245 LEU A C 1
ATOM 1967 O O . LEU A 1 245 ? -12.477 -25.578 8.82 1 97.69 245 LEU A O 1
ATOM 1971 N N . THR A 1 246 ? -12.664 -26.047 6.672 1 97.06 246 THR A N 1
ATOM 1972 C CA . THR A 1 246 ? -13.312 -27.328 6.891 1 97.06 246 THR A CA 1
ATOM 1973 C C . THR A 1 246 ? -12.391 -28.266 7.668 1 97.06 246 THR A C 1
ATOM 1975 O O . THR A 1 246 ? -12.844 -28.984 8.578 1 97.06 246 THR A O 1
ATOM 1978 N N . GLU A 1 247 ? -11.164 -28.266 7.309 1 95.94 247 GLU A N 1
ATOM 1979 C CA . GLU A 1 247 ? -10.188 -29.094 8.031 1 95.94 247 GLU A CA 1
ATOM 1980 C C . GLU A 1 247 ? -10.133 -28.703 9.508 1 95.94 247 GLU A C 1
ATOM 1982 O O . GLU A 1 247 ? -10.07 -29.578 10.375 1 95.94 247 GLU A O 1
ATOM 1987 N N . ILE A 1 248 ? -10.086 -27.453 9.742 1 97.12 248 ILE A N 1
ATOM 1988 C CA . ILE A 1 248 ? -10.031 -26.953 11.117 1 97.12 248 ILE A CA 1
ATOM 1989 C C . ILE A 1 248 ? -11.273 -27.391 11.875 1 97.12 248 ILE A C 1
ATOM 1991 O O . ILE A 1 248 ? -11.18 -27.875 13.008 1 97.12 248 ILE A O 1
ATOM 1995 N N . ARG A 1 249 ? -12.383 -27.203 11.281 1 96 249 ARG A N 1
ATOM 1996 C CA . ARG A 1 249 ? -13.648 -27.578 11.898 1 96 249 ARG A CA 1
ATOM 1997 C C . ARG A 1 249 ? -13.664 -29.062 12.234 1 96 249 ARG A C 1
ATOM 1999 O O . ARG A 1 249 ? -14.141 -29.469 13.297 1 96 249 ARG A O 1
ATOM 2006 N N . MET A 1 250 ? -13.211 -29.844 11.328 1 95.94 250 MET A N 1
ATOM 2007 C CA . MET A 1 250 ? -13.188 -31.297 11.523 1 95.94 250 MET A CA 1
ATOM 2008 C C . MET A 1 250 ? -12.273 -31.672 12.68 1 95.94 250 MET A C 1
ATOM 2010 O O . MET A 1 250 ? -12.562 -32.625 13.414 1 95.94 250 MET A O 1
ATOM 2014 N N . ARG A 1 251 ? -11.234 -30.969 12.859 1 94.5 251 ARG A N 1
ATOM 2015 C CA . ARG A 1 251 ? -10.305 -31.234 13.953 1 94.5 251 ARG A CA 1
ATOM 2016 C C . ARG A 1 251 ? -10.938 -30.906 15.297 1 94.5 251 ARG A C 1
ATOM 2018 O O . ARG A 1 251 ? -10.578 -31.5 16.312 1 94.5 251 ARG A O 1
ATOM 2025 N N . MET A 1 252 ? -11.789 -29.953 15.258 1 91 252 MET A N 1
ATOM 2026 C CA . MET A 1 252 ? -12.477 -29.562 16.484 1 91 252 MET A CA 1
ATOM 2027 C C . MET A 1 252 ? -13.422 -30.641 16.969 1 91 252 MET A C 1
ATOM 2029 O O . MET A 1 252 ? -13.703 -30.75 18.156 1 91 252 MET A O 1
ATOM 2033 N N . LYS A 1 253 ? -13.992 -31.391 16.078 1 87.06 253 LYS A N 1
ATOM 2034 C CA . LYS A 1 253 ? -14.969 -32.406 16.422 1 87.06 253 LYS A CA 1
ATOM 2035 C C . LYS A 1 253 ? -14.289 -33.688 16.891 1 87.06 253 LYS A C 1
ATOM 2037 O O . LYS A 1 253 ? -14.945 -34.594 17.406 1 87.06 253 LYS A O 1
ATOM 2042 N N . GLN A 1 254 ? -13.094 -33.875 16.75 1 77.38 254 GLN A N 1
ATOM 2043 C CA . GLN A 1 254 ? -12.383 -35.031 17.297 1 77.38 254 GLN A CA 1
ATOM 2044 C C . GLN A 1 254 ? -11.922 -34.781 18.734 1 77.38 254 GLN A C 1
ATOM 2046 O O . GLN A 1 254 ? -11.977 -35.656 19.578 1 77.38 254 GLN A O 1
ATOM 2051 N N . MET B 1 1 ? 25 -14.398 -10 1 84 1 MET B N 1
ATOM 2052 C CA . MET B 1 1 ? 25.203 -15.398 -8.961 1 84 1 MET B CA 1
ATOM 2053 C C . MET B 1 1 ? 24.344 -16.625 -9.203 1 84 1 MET B C 1
ATOM 2055 O O . MET B 1 1 ? 23.328 -16.547 -9.906 1 84 1 MET B O 1
ATOM 2059 N N . GLN B 1 2 ? 24.812 -17.734 -8.758 1 91.5 2 GLN B N 1
ATOM 2060 C CA . GLN B 1 2 ? 24.031 -18.969 -8.828 1 91.5 2 GLN B CA 1
ATOM 2061 C C . GLN B 1 2 ? 23.219 -19.172 -7.566 1 91.5 2 GLN B C 1
ATOM 2063 O O . GLN B 1 2 ? 23.703 -18.969 -6.457 1 91.5 2 GLN B O 1
ATOM 2068 N N . LEU B 1 3 ? 21.938 -19.516 -7.793 1 96.94 3 LEU B N 1
ATOM 2069 C CA . LEU B 1 3 ? 21.078 -19.75 -6.645 1 96.94 3 LEU B CA 1
ATOM 2070 C C . LEU B 1 3 ? 21.469 -21.031 -5.914 1 96.94 3 LEU B C 1
ATOM 2072 O O . LEU B 1 3 ? 21.828 -22.031 -6.547 1 96.94 3 LEU B O 1
ATOM 2076 N N . ASN B 1 4 ? 21.484 -20.953 -4.652 1 97.25 4 ASN B N 1
ATOM 2077 C CA . ASN B 1 4 ? 21.719 -22.125 -3.822 1 97.25 4 ASN B CA 1
ATOM 2078 C C . ASN B 1 4 ? 20.422 -22.922 -3.602 1 97.25 4 ASN B C 1
ATOM 2080 O O . ASN B 1 4 ? 19.641 -22.594 -2.713 1 97.25 4 ASN B O 1
ATOM 2084 N N . LEU B 1 5 ? 20.266 -24.016 -4.371 1 97.44 5 LEU B N 1
ATOM 2085 C CA . LEU B 1 5 ? 19 -24.734 -4.379 1 97.44 5 LEU B CA 1
ATOM 2086 C C . LEU B 1 5 ? 19.156 -26.156 -3.85 1 97.44 5 LEU B C 1
ATOM 2088 O O . LEU B 1 5 ? 20 -26.906 -4.34 1 97.44 5 LEU B O 1
ATOM 2092 N N . ALA B 1 6 ? 18.391 -26.5 -2.816 1 94.81 6 ALA B N 1
ATOM 2093 C CA . ALA B 1 6 ? 18.266 -27.891 -2.383 1 94.81 6 ALA B CA 1
ATOM 2094 C C . ALA B 1 6 ? 17.203 -28.625 -3.189 1 94.81 6 ALA B C 1
ATOM 2096 O O . ALA B 1 6 ? 17.328 -29.812 -3.463 1 94.81 6 ALA B O 1
ATOM 2097 N N . ASN B 1 7 ? 16.094 -27.969 -3.539 1 95.81 7 ASN B N 1
ATOM 2098 C CA . ASN B 1 7 ? 15.023 -28.391 -4.43 1 95.81 7 ASN B CA 1
ATOM 2099 C C . ASN B 1 7 ? 14.945 -27.5 -5.672 1 95.81 7 ASN B C 1
ATOM 2101 O O . ASN B 1 7 ? 15.406 -26.359 -5.656 1 95.81 7 ASN B O 1
ATOM 2105 N N . PRO B 1 8 ? 14.43 -28.125 -6.688 1 97.69 8 PRO B N 1
ATOM 2106 C CA . PRO B 1 8 ? 14.188 -27.234 -7.816 1 97.69 8 PRO B CA 1
ATOM 2107 C C . PRO B 1 8 ? 13.289 -26.047 -7.449 1 97.69 8 PRO B C 1
ATOM 2109 O O . PRO B 1 8 ? 12.414 -26.188 -6.598 1 97.69 8 PRO B O 1
ATOM 2112 N N . LEU B 1 9 ? 13.586 -24.922 -8.086 1 98.56 9 LEU B N 1
ATOM 2113 C CA . LEU B 1 9 ? 12.805 -23.703 -7.891 1 98.56 9 LEU B CA 1
ATOM 2114 C C . LEU B 1 9 ? 12.102 -23.297 -9.18 1 98.56 9 LEU B C 1
ATOM 2116 O O . LEU B 1 9 ? 12.734 -23.172 -10.234 1 98.56 9 LEU B O 1
ATOM 2120 N N . VAL B 1 10 ? 10.789 -23.109 -9.039 1 98.56 10 VAL B N 1
ATOM 2121 C CA . VAL B 1 10 ? 10 -22.719 -10.203 1 98.56 10 VAL B CA 1
ATOM 2122 C C . VAL B 1 10 ? 9.57 -21.266 -10.078 1 98.56 10 VAL B C 1
ATOM 2124 O O . VAL B 1 10 ? 8.82 -20.906 -9.164 1 98.56 10 VAL B O 1
ATOM 2127 N N . PHE B 1 11 ? 10.117 -20.438 -10.961 1 98.81 11 PHE B N 1
ATOM 2128 C CA . PHE B 1 11 ? 9.539 -19.109 -11.172 1 98.81 11 PHE B CA 1
ATOM 2129 C C . PHE B 1 11 ? 8.32 -19.188 -12.094 1 98.81 11 PHE B C 1
ATOM 2131 O O . PHE B 1 11 ? 8.336 -19.922 -13.086 1 98.81 11 PHE B O 1
ATOM 2138 N N . PHE B 1 12 ? 7.242 -18.422 -11.719 1 98.56 12 PHE B N 1
ATOM 2139 C CA . PHE B 1 12 ? 6.105 -18.484 -12.633 1 98.56 12 PHE B CA 1
ATOM 2140 C C . PHE B 1 12 ? 5.297 -17.203 -12.578 1 98.56 12 PHE B C 1
ATOM 2142 O O . PHE B 1 12 ? 5.461 -16.391 -11.656 1 98.56 12 PHE B O 1
ATOM 2149 N N . ASP B 1 13 ? 4.512 -16.969 -13.555 1 98.75 13 ASP B N 1
ATOM 2150 C CA . ASP B 1 13 ? 3.621 -15.82 -13.719 1 98.75 13 ASP B CA 1
ATOM 2151 C C . ASP B 1 13 ? 2.348 -16.219 -14.461 1 98.75 13 ASP B C 1
ATOM 2153 O O . ASP B 1 13 ? 2.365 -17.141 -15.289 1 98.75 13 ASP B O 1
ATOM 2157 N N . LEU B 1 14 ? 1.279 -15.539 -14.156 1 98.75 14 LEU B N 1
ATOM 2158 C CA . LEU B 1 14 ? -0.011 -15.805 -14.781 1 98.75 14 LEU B CA 1
ATOM 2159 C C . LEU B 1 14 ? -0.57 -14.547 -15.438 1 98.75 14 LEU B C 1
ATOM 2161 O O . LEU B 1 14 ? -0.444 -13.453 -14.883 1 98.75 14 LEU B O 1
ATOM 2165 N N . GLU B 1 15 ? -1.126 -14.68 -16.578 1 98.69 15 GLU B N 1
ATOM 2166 C CA . GLU B 1 15 ? -2.135 -13.75 -17.062 1 98.69 15 GLU B CA 1
ATOM 2167 C C . GLU B 1 15 ? -3.543 -14.297 -16.859 1 98.69 15 GLU B C 1
ATOM 2169 O O . GLU B 1 15 ? -3.773 -15.5 -17.016 1 98.69 15 GLU B O 1
ATOM 2174 N N . THR B 1 16 ? -4.5 -13.461 -16.562 1 98.81 16 THR B N 1
ATOM 2175 C CA . THR B 1 16 ? -5.797 -13.945 -16.094 1 98.81 16 THR B CA 1
ATOM 2176 C C . THR B 1 16 ? -6.926 -13.07 -16.641 1 98.81 16 THR B C 1
ATOM 2178 O O . THR B 1 16 ? -6.672 -12.031 -17.25 1 98.81 16 THR B O 1
ATOM 2181 N N . THR B 1 17 ? -8.18 -13.516 -16.5 1 98.75 17 THR B N 1
ATOM 2182 C CA . THR B 1 17 ? -9.352 -12.797 -16.969 1 98.75 17 THR B CA 1
ATOM 2183 C C . THR B 1 17 ? -9.664 -11.602 -16.078 1 98.75 17 THR B C 1
ATOM 2185 O O . THR B 1 17 ? -10.453 -10.734 -16.438 1 98.75 17 THR B O 1
ATOM 2188 N N . GLY B 1 18 ? -9.094 -11.586 -14.969 1 97.81 18 GLY B N 1
ATOM 2189 C CA . GLY B 1 18 ? -9.258 -10.547 -13.969 1 97.81 18 GLY B CA 1
ATOM 2190 C C . GLY B 1 18 ? -8.422 -10.773 -12.727 1 97.81 18 GLY B C 1
ATOM 2191 O O . GLY B 1 18 ? -7.488 -11.57 -12.734 1 97.81 18 GLY B O 1
ATOM 2192 N N . VAL B 1 19 ? -8.75 -10.102 -11.641 1 96.44 19 VAL B N 1
ATOM 2193 C CA . VAL B 1 19 ? -7.883 -10.148 -10.469 1 96.44 19 VAL B CA 1
ATOM 2194 C C . VAL B 1 19 ? -8.625 -10.797 -9.305 1 96.44 19 VAL B C 1
ATOM 2196 O O . VAL B 1 19 ? -8.109 -10.836 -8.18 1 96.44 19 VAL B O 1
ATOM 2199 N N . ASN B 1 20 ? -9.812 -11.258 -9.523 1 96.06 20 ASN B N 1
ATOM 2200 C CA . ASN B 1 20 ? -10.578 -11.945 -8.484 1 96.06 20 ASN B CA 1
ATOM 2201 C C . ASN B 1 20 ? -10.18 -13.414 -8.375 1 96.06 20 ASN B C 1
ATOM 2203 O O . ASN B 1 20 ? -10.484 -14.211 -9.266 1 96.06 20 ASN B O 1
ATOM 2207 N N . ILE B 1 21 ? -9.594 -13.773 -7.277 1 96.19 21 ILE B N 1
ATOM 2208 C CA . ILE B 1 21 ? -9.039 -15.109 -7.074 1 96.19 21 ILE B CA 1
ATOM 2209 C C . ILE B 1 21 ? -10.141 -16.156 -7.184 1 96.19 21 ILE B C 1
ATOM 2211 O O . ILE B 1 21 ? -9.93 -17.25 -7.711 1 96.19 21 ILE B O 1
ATOM 2215 N N . CYS B 1 22 ? -11.336 -15.859 -6.781 1 95.5 22 CYS B N 1
ATOM 2216 C CA . CYS B 1 22 ? -12.43 -16.828 -6.707 1 95.5 22 CYS B CA 1
ATOM 2217 C C . CYS B 1 22 ? -13.055 -17.031 -8.078 1 95.5 22 CYS B C 1
ATOM 2219 O O . CYS B 1 22 ? -13.438 -18.156 -8.422 1 95.5 22 CYS B O 1
ATOM 2221 N N . LYS B 1 23 ? -13.078 -15.977 -8.859 1 95.81 23 LYS B N 1
ATOM 2222 C CA . LYS B 1 23 ? -13.93 -16.031 -10.047 1 95.81 23 LYS B CA 1
ATOM 2223 C C . LYS B 1 23 ? -13.094 -16.062 -11.32 1 95.81 23 LYS B C 1
ATOM 2225 O O . LYS B 1 23 ? -13.523 -16.625 -12.336 1 95.81 23 LYS B O 1
ATOM 2230 N N . ASP B 1 24 ? -11.969 -15.492 -11.281 1 98.06 24 ASP B N 1
ATOM 2231 C CA . ASP B 1 24 ? -11.211 -15.297 -12.516 1 98.06 24 ASP B CA 1
ATOM 2232 C C . ASP B 1 24 ? -10.391 -16.547 -12.852 1 98.06 24 ASP B C 1
ATOM 2234 O O . ASP B 1 24 ? -10.25 -17.438 -12.031 1 98.06 24 ASP B O 1
ATOM 2238 N N . ARG B 1 25 ? -9.977 -16.625 -14.125 1 98.62 25 ARG B N 1
ATOM 2239 C CA . ARG B 1 25 ? -9.367 -17.812 -14.695 1 98.62 25 ARG B CA 1
ATOM 2240 C C . ARG B 1 25 ? -8.031 -17.484 -15.359 1 98.62 25 ARG B C 1
ATOM 2242 O O . ARG B 1 25 ? -7.789 -16.344 -15.75 1 98.62 25 ARG B O 1
ATOM 2249 N N . ILE B 1 26 ? -7.168 -18.5 -15.438 1 98.75 26 ILE B N 1
ATOM 2250 C CA . ILE B 1 26 ? -5.867 -18.359 -16.078 1 98.75 26 ILE B CA 1
ATOM 2251 C C . ILE B 1 26 ? -6.039 -18.375 -17.594 1 98.75 26 ILE B C 1
ATOM 2253 O O . ILE B 1 26 ? -6.766 -19.219 -18.141 1 98.75 26 ILE B O 1
ATOM 2257 N N . VAL B 1 27 ? -5.398 -17.406 -18.281 1 98.81 27 VAL B N 1
ATOM 2258 C CA . VAL B 1 27 ? -5.445 -17.406 -19.75 1 98.81 27 VAL B CA 1
ATOM 2259 C C . VAL B 1 27 ? -4.059 -17.703 -20.312 1 98.81 27 VAL B C 1
ATOM 2261 O O . VAL B 1 27 ? -3.924 -18.047 -21.484 1 98.81 27 VAL B O 1
ATOM 2264 N N . GLU B 1 28 ? -3.055 -17.469 -19.531 1 98.88 28 GLU B N 1
ATOM 2265 C CA . GLU B 1 28 ? -1.674 -17.812 -19.875 1 98.88 28 GLU B CA 1
ATOM 2266 C C . GLU B 1 28 ? -0.857 -18.141 -18.625 1 98.88 28 GLU B C 1
ATOM 2268 O O . GLU B 1 28 ? -0.987 -17.469 -17.594 1 98.88 28 GLU B O 1
ATOM 2273 N N . ILE B 1 29 ? -0.039 -19.141 -18.672 1 98.69 29 ILE B N 1
ATOM 2274 C CA . ILE B 1 29 ? 0.88 -19.484 -17.594 1 98.69 29 ILE B CA 1
ATOM 2275 C C . ILE B 1 29 ? 2.281 -19.703 -18.156 1 98.69 29 ILE B C 1
ATOM 2277 O O . ILE B 1 29 ? 2.438 -20.312 -19.234 1 98.69 29 ILE B O 1
ATOM 2281 N N . SER B 1 30 ? 3.221 -19.109 -17.547 1 98.69 30 SER B N 1
ATOM 2282 C CA . SER B 1 30 ? 4.625 -19.359 -17.844 1 98.69 30 SER B CA 1
ATOM 2283 C C . SER B 1 30 ? 5.383 -19.797 -16.594 1 98.69 30 SER B C 1
ATOM 2285 O O . SER B 1 30 ? 5.141 -19.266 -15.5 1 98.69 30 SER B O 1
ATOM 2287 N N . TYR B 1 31 ? 6.285 -20.797 -16.75 1 98.25 31 TYR B N 1
ATOM 2288 C CA . TYR B 1 31 ? 7.18 -21.125 -15.656 1 98.25 31 TYR B CA 1
ATOM 2289 C C . TYR B 1 31 ? 8.602 -21.328 -16.156 1 98.25 31 TYR B C 1
ATOM 2291 O O . TYR B 1 31 ? 8.828 -21.594 -17.328 1 98.25 31 TYR B O 1
ATOM 2299 N N . LEU B 1 32 ? 9.555 -21.062 -15.391 1 98.69 32 LEU B N 1
ATOM 2300 C CA . LEU B 1 32 ? 10.984 -21.328 -15.531 1 98.69 32 LEU B CA 1
ATOM 2301 C C . LEU B 1 32 ? 11.5 -22.125 -14.336 1 98.69 32 LEU B C 1
ATOM 2303 O O . LEU B 1 32 ? 11.57 -21.609 -13.219 1 98.69 32 LEU B O 1
ATOM 2307 N N . LYS B 1 33 ? 11.789 -23.359 -14.594 1 98.38 33 LYS B N 1
ATOM 2308 C CA . LYS B 1 33 ? 12.281 -24.25 -13.547 1 98.38 33 LYS B CA 1
ATOM 2309 C C . LYS B 1 33 ? 13.812 -24.266 -13.508 1 98.38 33 LYS B C 1
ATOM 2311 O O . LYS B 1 33 ? 14.461 -24.5 -14.523 1 98.38 33 LYS B O 1
ATOM 2316 N N . ILE B 1 34 ? 14.328 -23.922 -12.391 1 98.44 34 ILE B N 1
ATOM 2317 C CA . ILE B 1 34 ? 15.766 -23.969 -12.156 1 98.44 34 ILE B CA 1
ATOM 2318 C C . ILE B 1 34 ? 16.094 -25.172 -11.266 1 98.44 34 ILE B C 1
ATOM 2320 O O . ILE B 1 34 ? 15.625 -25.266 -10.133 1 98.44 34 ILE B O 1
ATOM 2324 N N . SER B 1 35 ? 16.922 -26.016 -11.742 1 97.56 35 SER B N 1
ATOM 2325 C CA . SER B 1 35 ? 17.344 -27.188 -10.977 1 97.56 35 SER B CA 1
ATOM 2326 C C . SER B 1 35 ? 18.578 -26.891 -10.141 1 97.56 35 SER B C 1
ATOM 2328 O O . SER B 1 35 ? 19.312 -25.953 -10.43 1 97.56 35 SER B O 1
ATOM 2330 N N . PRO B 1 36 ? 18.781 -27.719 -9.141 1 96.88 36 PRO B N 1
ATOM 2331 C CA . PRO B 1 36 ? 19.953 -27.5 -8.289 1 96.88 36 PRO B CA 1
ATOM 2332 C C . PRO B 1 36 ? 21.266 -27.531 -9.078 1 96.88 36 PRO B C 1
ATOM 2334 O O . PRO B 1 36 ? 22.234 -26.844 -8.711 1 96.88 36 PRO B O 1
ATOM 2337 N N . ASN B 1 37 ? 21.328 -28.234 -10.164 1 95.38 37 ASN B N 1
ATOM 2338 C CA . ASN B 1 37 ? 22.547 -28.312 -10.969 1 95.38 37 ASN B CA 1
ATOM 2339 C C . ASN B 1 37 ? 22.656 -27.125 -11.93 1 95.38 37 ASN B C 1
ATOM 2341 O O . ASN B 1 37 ? 23.609 -27.047 -12.711 1 95.38 37 ASN B O 1
ATOM 2345 N N . GLY B 1 38 ? 21.656 -26.344 -11.922 1 93.12 38 GLY B N 1
ATOM 2346 C CA . GLY B 1 38 ? 21.719 -25.141 -12.734 1 93.12 38 GLY B CA 1
ATOM 2347 C C . GLY B 1 38 ? 20.953 -25.25 -14.031 1 93.12 38 GLY B C 1
ATOM 2348 O O . GLY B 1 38 ? 20.781 -24.266 -14.75 1 93.12 38 GLY B O 1
ATOM 2349 N N . LYS B 1 39 ? 20.438 -26.469 -14.289 1 96.44 39 LYS B N 1
ATOM 2350 C CA . LYS B 1 39 ? 19.656 -26.641 -15.508 1 96.44 39 LYS B CA 1
ATOM 2351 C C . LYS B 1 39 ? 18.375 -25.828 -15.461 1 96.44 39 LYS B C 1
ATOM 2353 O O . LYS B 1 39 ? 17.688 -25.781 -14.438 1 96.44 39 LYS B O 1
ATOM 2358 N N . GLU B 1 40 ? 18.109 -25.109 -16.609 1 97.31 40 GLU B N 1
ATOM 2359 C CA . GLU B 1 40 ? 16.906 -24.312 -16.734 1 97.31 40 GLU B CA 1
ATOM 2360 C C . GLU B 1 40 ? 15.938 -24.938 -17.75 1 97.31 40 GLU B C 1
ATOM 2362 O O . GLU B 1 40 ? 16.344 -25.391 -18.812 1 97.31 40 GLU B O 1
ATOM 2367 N N . GLU B 1 41 ? 14.719 -25.078 -17.359 1 97.38 41 GLU B N 1
ATOM 2368 C CA . GLU B 1 41 ? 13.641 -25.531 -18.234 1 97.38 41 GLU B CA 1
ATOM 2369 C C . GLU B 1 41 ? 12.43 -24.594 -18.156 1 97.38 41 GLU B C 1
ATOM 2371 O O . GLU B 1 41 ? 11.953 -24.281 -17.062 1 97.38 41 GLU B O 1
ATOM 2376 N N . GLY B 1 42 ? 12.023 -24.125 -19.328 1 96.25 42 GLY B N 1
ATOM 2377 C CA . GLY B 1 42 ? 10.898 -23.203 -19.344 1 96.25 42 GLY B CA 1
ATOM 2378 C C . GLY B 1 42 ? 9.781 -23.641 -20.281 1 96.25 42 GLY B C 1
ATOM 2379 O O . GLY B 1 42 ? 10.023 -24.375 -21.25 1 96.25 42 GLY B O 1
ATOM 2380 N N . LYS B 1 43 ? 8.602 -23.25 -19.922 1 97.38 43 LYS B N 1
ATOM 2381 C CA . LYS B 1 43 ? 7.438 -23.516 -20.75 1 97.38 43 LYS B CA 1
ATOM 2382 C C . LYS B 1 43 ? 6.383 -22.422 -20.578 1 97.38 43 LYS B C 1
ATOM 2384 O O . LYS B 1 43 ? 6.191 -21.906 -19.469 1 97.38 43 LYS B O 1
ATOM 2389 N N . THR B 1 44 ? 5.766 -22 -21.656 1 98.06 44 THR B N 1
ATOM 2390 C CA . THR B 1 44 ? 4.652 -21.062 -21.672 1 98.06 44 THR B CA 1
ATOM 2391 C C . THR B 1 44 ? 3.457 -21.656 -22.422 1 98.06 44 THR B C 1
ATOM 2393 O O . THR B 1 44 ? 3.617 -22.266 -23.469 1 98.06 44 THR B O 1
ATOM 2396 N N . ARG B 1 45 ? 2.312 -21.484 -21.766 1 97.38 45 ARG B N 1
ATOM 2397 C CA . ARG B 1 45 ? 1.108 -22.047 -22.375 1 97.38 45 ARG B CA 1
ATOM 2398 C C . ARG B 1 45 ? -0.052 -21.062 -22.297 1 97.38 45 ARG B C 1
ATOM 2400 O O . ARG B 1 45 ? -0.232 -20.391 -21.281 1 97.38 45 ARG B O 1
ATOM 2407 N N . ARG B 1 46 ? -0.748 -20.969 -23.375 1 98.5 46 ARG B N 1
ATOM 2408 C CA . ARG B 1 46 ? -2.051 -20.312 -23.344 1 98.5 46 ARG B CA 1
ATOM 2409 C C . ARG B 1 46 ? -3.15 -21.297 -22.969 1 98.5 46 ARG B C 1
ATOM 2411 O O . ARG B 1 46 ? -3.102 -22.469 -23.328 1 98.5 46 ARG B O 1
ATOM 2418 N N . ILE B 1 47 ? -4.066 -20.828 -22.266 1 98.69 47 ILE B N 1
ATOM 2419 C CA . ILE B 1 47 ? -5.117 -21.656 -21.688 1 98.69 47 ILE B CA 1
ATOM 2420 C C . ILE B 1 47 ? -6.484 -21.094 -22.047 1 98.69 47 ILE B C 1
ATOM 2422 O O . ILE B 1 47 ? -6.699 -19.875 -21.969 1 98.69 47 ILE B O 1
ATOM 2426 N N . ASN B 1 48 ? -7.406 -21.938 -22.5 1 98.81 48 ASN B N 1
ATOM 2427 C CA . ASN B 1 48 ? -8.805 -21.547 -22.625 1 98.81 48 ASN B CA 1
ATOM 2428 C C . ASN B 1 48 ? -9.484 -21.438 -21.25 1 98.81 48 ASN B C 1
ATOM 2430 O O . ASN B 1 48 ? -9.688 -22.438 -20.578 1 98.81 48 ASN B O 1
ATOM 2434 N N . PRO B 1 49 ? -9.852 -20.25 -20.875 1 98.69 49 PRO B N 1
ATOM 2435 C CA . PRO B 1 49 ? -10.406 -20.062 -19.531 1 98.69 49 PRO B CA 1
ATOM 2436 C C . PRO B 1 49 ? -11.867 -20.5 -19.438 1 98.69 49 PRO B C 1
ATOM 2438 O O . PRO B 1 49 ? -12.422 -20.578 -18.344 1 98.69 49 PRO B O 1
ATOM 2441 N N . GLU B 1 50 ? -12.5 -20.75 -20.578 1 98.38 50 GLU B N 1
ATOM 2442 C CA . GLU B 1 50 ? -13.883 -21.219 -20.688 1 98.38 50 GLU B CA 1
ATOM 2443 C C . GLU B 1 50 ? -14.867 -20.141 -20.266 1 98.38 50 GLU B C 1
ATOM 2445 O O . GLU B 1 50 ? -16.016 -20.422 -19.938 1 98.38 50 GLU B O 1
ATOM 2450 N N . ILE B 1 51 ? -14.477 -18.922 -20.062 1 98.31 51 ILE B N 1
ATOM 2451 C CA . ILE B 1 51 ? -15.281 -17.734 -19.875 1 98.31 51 ILE B CA 1
ATOM 2452 C C . ILE B 1 51 ? -14.742 -16.594 -20.75 1 98.31 51 ILE B C 1
ATOM 2454 O O . ILE B 1 51 ? -13.57 -16.625 -21.156 1 98.31 51 ILE B O 1
ATOM 2458 N N . PRO B 1 52 ? -15.625 -15.672 -21.062 1 98.44 52 PRO B N 1
ATOM 2459 C CA . PRO B 1 52 ? -15.125 -14.555 -21.859 1 98.44 52 PRO B CA 1
ATOM 2460 C C . PRO B 1 52 ? -14.016 -13.773 -21.156 1 98.44 52 PRO B C 1
ATOM 2462 O O . PRO B 1 52 ? -14.086 -13.555 -19.938 1 98.44 52 PRO B O 1
ATOM 2465 N N . ILE B 1 53 ? -13.047 -13.367 -21.969 1 98.62 53 ILE B N 1
ATOM 2466 C CA . ILE B 1 53 ? -11.992 -12.492 -21.469 1 98.62 53 ILE B CA 1
ATOM 2467 C C . ILE B 1 53 ? -12.461 -11.039 -21.531 1 98.62 53 ILE B C 1
ATOM 2469 O O . ILE B 1 53 ? -12.711 -10.516 -22.625 1 98.62 53 ILE B O 1
ATOM 2473 N N . PRO B 1 54 ? -12.57 -10.391 -20.359 1 98.44 54 PRO B N 1
ATOM 2474 C CA . PRO B 1 54 ? -12.984 -8.992 -20.391 1 98.44 54 PRO B CA 1
ATOM 2475 C C . PRO B 1 54 ? -12.039 -8.109 -21.203 1 98.44 54 PRO B C 1
ATOM 2477 O O . PRO B 1 54 ? -10.828 -8.328 -21.188 1 98.44 54 PRO B O 1
ATOM 2480 N N . LEU B 1 55 ? -12.547 -7.051 -21.797 1 97.88 55 LEU B N 1
ATOM 2481 C CA . LEU B 1 55 ? -11.773 -6.137 -22.625 1 97.88 55 LEU B CA 1
ATOM 2482 C C . LEU B 1 55 ? -10.664 -5.477 -21.812 1 97.88 55 LEU B C 1
ATOM 2484 O O . LEU B 1 55 ? -9.578 -5.211 -22.344 1 97.88 55 LEU B O 1
ATOM 2488 N N . GLU B 1 56 ? -10.969 -5.223 -20.578 1 97.25 56 GLU B N 1
ATOM 2489 C CA . GLU B 1 56 ? -9.977 -4.594 -19.703 1 97.25 56 GLU B CA 1
ATOM 2490 C C . GLU B 1 56 ? -8.75 -5.484 -19.531 1 97.25 56 GLU B C 1
ATOM 2492 O O . GLU B 1 56 ? -7.621 -4.992 -19.516 1 97.25 56 GLU B O 1
ATOM 2497 N N . ALA B 1 57 ? -8.961 -6.758 -19.391 1 97.56 57 ALA B N 1
ATOM 2498 C CA . ALA B 1 57 ? -7.852 -7.707 -19.266 1 97.56 57 ALA B CA 1
ATOM 2499 C C . ALA B 1 57 ? -7.078 -7.805 -20.578 1 97.56 57 ALA B C 1
ATOM 2501 O O . ALA B 1 57 ? -5.844 -7.777 -20.578 1 97.56 57 ALA B O 1
ATOM 2502 N N . THR B 1 58 ? -7.816 -7.887 -21.703 1 98 58 THR B N 1
ATOM 2503 C CA . THR B 1 58 ? -7.195 -7.926 -23.016 1 98 58 THR B CA 1
ATOM 2504 C C . THR B 1 58 ? -6.336 -6.684 -23.25 1 98 58 THR B C 1
ATOM 2506 O O . THR B 1 58 ? -5.258 -6.77 -23.844 1 98 58 THR B O 1
ATOM 2509 N N . ALA B 1 59 ? -6.816 -5.602 -22.828 1 97.19 59 ALA B N 1
ATOM 2510 C CA . ALA B 1 59 ? -6.09 -4.344 -23 1 97.19 59 ALA B CA 1
ATOM 2511 C C . ALA B 1 59 ? -4.754 -4.383 -22.266 1 97.19 59 ALA B C 1
ATOM 2513 O O . ALA B 1 59 ? -3.805 -3.699 -22.656 1 97.19 59 ALA B O 1
ATOM 2514 N N . ILE B 1 60 ? -4.629 -5.199 -21.312 1 96.31 60 ILE B N 1
ATOM 2515 C CA . ILE B 1 60 ? -3.43 -5.258 -20.484 1 96.31 60 ILE B CA 1
ATOM 2516 C C . ILE B 1 60 ? -2.447 -6.27 -21.078 1 96.31 60 ILE B C 1
ATOM 2518 O O . ILE B 1 60 ? -1.294 -5.934 -21.359 1 96.31 60 ILE B O 1
ATOM 2522 N N . HIS B 1 61 ? -2.889 -7.5 -21.297 1 97.5 61 HIS B N 1
ATOM 2523 C CA . HIS B 1 61 ? -1.931 -8.539 -21.656 1 97.5 61 HIS B CA 1
ATOM 2524 C C . HIS B 1 61 ? -2.029 -8.891 -23.141 1 97.5 61 HIS B C 1
ATOM 2526 O O . HIS B 1 61 ? -1.23 -9.68 -23.641 1 97.5 61 HIS B O 1
ATOM 2532 N N . GLY B 1 62 ? -3.061 -8.414 -23.859 1 97.56 62 GLY B N 1
ATOM 2533 C CA . GLY B 1 62 ? -3.15 -8.531 -25.297 1 97.56 62 GLY B CA 1
ATOM 2534 C C . GLY B 1 62 ? -3.758 -9.852 -25.75 1 97.56 62 GLY B C 1
ATOM 2535 O O . GLY B 1 62 ? -3.791 -10.141 -26.953 1 97.56 62 GLY B O 1
ATOM 2536 N N . ILE B 1 63 ? -4.258 -10.719 -24.875 1 98.5 63 ILE B N 1
ATOM 2537 C CA . ILE B 1 63 ? -4.809 -12.023 -25.219 1 98.5 63 ILE B CA 1
ATOM 2538 C C . ILE B 1 63 ? -6.324 -11.922 -25.391 1 98.5 63 ILE B C 1
ATOM 2540 O O . ILE B 1 63 ? -7.016 -11.406 -24.5 1 98.5 63 ILE B O 1
ATOM 2544 N N . THR B 1 64 ? -6.789 -12.352 -26.484 1 98.5 64 THR B N 1
ATOM 2545 C CA . THR B 1 64 ? -8.219 -12.289 -26.781 1 98.5 64 THR B CA 1
ATOM 2546 C C . THR B 1 64 ? -8.844 -13.672 -26.703 1 98.5 64 THR B C 1
ATOM 2548 O O . THR B 1 64 ? -8.141 -14.68 -26.625 1 98.5 64 THR B O 1
ATOM 2551 N N . ASP B 1 65 ? -10.188 -13.68 -26.781 1 98.56 65 ASP B N 1
ATOM 2552 C CA . ASP B 1 65 ? -10.906 -14.953 -26.828 1 98.56 65 ASP B CA 1
ATOM 2553 C C . ASP B 1 65 ? -10.492 -15.773 -28.047 1 98.56 65 ASP B C 1
ATOM 2555 O O . ASP B 1 65 ? -10.375 -17 -27.969 1 98.56 65 ASP B O 1
ATOM 2559 N N . GLU B 1 66 ? -10.297 -15.133 -29.078 1 98.44 66 GLU B N 1
ATOM 2560 C CA . GLU B 1 66 ? -9.914 -15.805 -30.312 1 98.44 66 GLU B CA 1
ATOM 2561 C C . GLU B 1 66 ? -8.547 -16.469 -30.172 1 98.44 66 GLU B C 1
ATOM 2563 O O . GLU B 1 66 ? -8.312 -17.547 -30.734 1 98.44 66 GLU B O 1
ATOM 2568 N N . ASP B 1 67 ? -7.699 -15.898 -29.453 1 98.38 67 ASP B N 1
ATOM 2569 C CA . ASP B 1 67 ? -6.344 -16.406 -29.281 1 98.38 67 ASP B CA 1
ATOM 2570 C C . ASP B 1 67 ? -6.344 -17.734 -28.531 1 98.38 67 ASP B C 1
ATOM 2572 O O . ASP B 1 67 ? -5.41 -18.516 -28.656 1 98.38 67 ASP B O 1
ATOM 2576 N N . VAL B 1 68 ? -7.414 -17.953 -27.688 1 98.69 68 VAL B N 1
ATOM 2577 C CA . VAL B 1 68 ? -7.309 -19.078 -26.766 1 98.69 68 VAL B CA 1
ATOM 2578 C C . VAL B 1 68 ? -8.438 -20.078 -27.031 1 98.69 68 VAL B C 1
ATOM 2580 O O . VAL B 1 68 ? -8.555 -21.078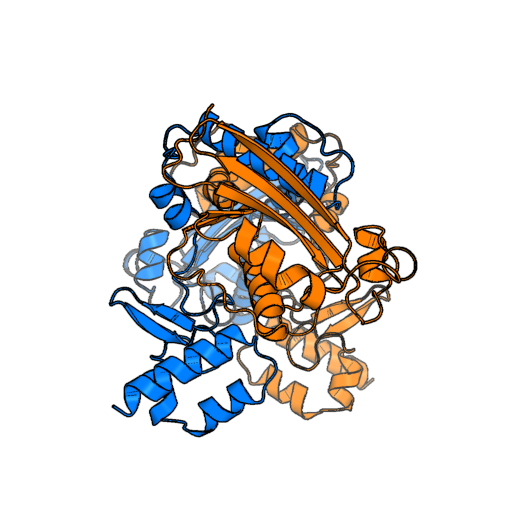 -26.328 1 98.69 68 VAL B O 1
ATOM 2583 N N . LYS B 1 69 ? -9.227 -19.828 -27.984 1 98.12 69 LYS B N 1
ATOM 2584 C CA . LYS B 1 69 ? -10.43 -20.625 -28.219 1 98.12 69 LYS B CA 1
ATOM 2585 C C . LYS B 1 69 ? -10.078 -22.094 -28.469 1 98.12 69 LYS B C 1
ATOM 2587 O O . LYS B 1 69 ? -10.836 -22.984 -28.094 1 98.12 69 LYS B O 1
ATOM 2592 N N . ASP B 1 70 ? -8.914 -22.375 -29.062 1 98.38 70 ASP B N 1
ATOM 2593 C CA . ASP B 1 70 ? -8.539 -23.75 -29.391 1 98.38 70 ASP B CA 1
ATOM 2594 C C . ASP B 1 70 ? -7.445 -24.266 -28.453 1 98.38 70 ASP B C 1
ATOM 2596 O O . ASP B 1 70 ? -6.898 -25.344 -28.672 1 98.38 70 ASP B O 1
ATOM 2600 N N . CYS B 1 71 ? -7.055 -23.469 -27.531 1 98.69 71 CYS B N 1
ATOM 2601 C CA . CYS B 1 71 ? -6.066 -23.891 -26.547 1 98.69 71 CYS B CA 1
ATOM 2602 C C . CYS B 1 71 ? -6.68 -24.844 -25.531 1 98.69 71 CYS B C 1
ATOM 2604 O O . CYS B 1 71 ? -7.902 -24.906 -25.391 1 98.69 71 CYS B O 1
ATOM 2606 N N . PRO B 1 72 ? -5.836 -25.609 -24.859 1 98.69 72 PRO B N 1
ATOM 2607 C CA . PRO B 1 72 ? -6.367 -26.484 -23.812 1 98.69 72 PRO B CA 1
ATOM 2608 C C . PRO B 1 72 ? -6.938 -25.719 -22.625 1 98.69 72 PRO B C 1
ATOM 2610 O O . PRO B 1 72 ? -6.516 -24.578 -22.359 1 98.69 72 PRO B O 1
ATOM 2613 N N . THR B 1 73 ? -7.902 -26.328 -21.984 1 98.69 73 THR B N 1
ATOM 2614 C CA . THR B 1 73 ? -8.398 -25.797 -20.719 1 98.69 73 THR B CA 1
ATOM 2615 C C . THR B 1 73 ? -7.43 -26.094 -19.578 1 98.69 73 THR B C 1
ATOM 2617 O O . THR B 1 73 ? -6.52 -26.922 -19.734 1 98.69 73 THR B O 1
ATOM 2620 N N . PHE B 1 74 ? -7.586 -25.469 -18.5 1 98.62 74 PHE B N 1
ATOM 2621 C CA . PHE B 1 74 ? -6.734 -25.766 -17.359 1 98.62 74 PHE B CA 1
ATOM 2622 C C . PHE B 1 74 ? -6.91 -27.203 -16.906 1 98.62 74 PHE B C 1
ATOM 2624 O O . PHE B 1 74 ? -5.934 -27.875 -16.578 1 98.62 74 PHE B O 1
ATOM 2631 N N . LYS B 1 75 ? -8.133 -27.625 -16.875 1 98.06 75 LYS B N 1
ATOM 2632 C CA . LYS B 1 75 ? -8.422 -29 -16.484 1 98.06 75 LYS B CA 1
ATOM 2633 C C . LYS B 1 75 ? -7.613 -29.984 -17.312 1 98.06 75 LYS B C 1
ATOM 2635 O O . LYS B 1 75 ? -7.117 -30.984 -16.781 1 98.06 75 LYS B O 1
ATOM 2640 N N . GLU B 1 76 ? -7.457 -29.641 -18.516 1 98.25 76 GLU B N 1
ATOM 2641 C CA . GLU B 1 76 ? -6.777 -30.547 -19.438 1 98.25 76 GLU B CA 1
ATOM 2642 C C . GLU B 1 76 ? -5.277 -30.578 -19.172 1 98.25 76 GLU B C 1
ATOM 2644 O O . GLU B 1 76 ? -4.609 -31.578 -19.484 1 98.25 76 GLU B O 1
ATOM 2649 N N . ILE B 1 77 ? -4.77 -29.562 -18.578 1 97.62 77 ILE B N 1
ATOM 2650 C CA . ILE B 1 77 ? -3.32 -29.547 -18.406 1 97.62 77 ILE B CA 1
ATOM 2651 C C . ILE B 1 77 ? -2.965 -29.703 -16.938 1 97.62 77 ILE B C 1
ATOM 2653 O O . ILE B 1 77 ? -1.787 -29.781 -16.578 1 97.62 77 ILE B O 1
ATOM 2657 N N . ALA B 1 78 ? -3.883 -29.703 -16.031 1 97.69 78 ALA B N 1
ATOM 2658 C CA . ALA B 1 78 ? -3.693 -29.609 -14.586 1 97.69 78 ALA B CA 1
ATOM 2659 C C . ALA B 1 78 ? -2.758 -30.703 -14.078 1 97.69 78 ALA B C 1
ATOM 2661 O O . ALA B 1 78 ? -1.811 -30.422 -13.336 1 97.69 78 ALA B O 1
ATOM 2662 N N . LYS B 1 79 ? -2.979 -31.922 -14.477 1 97 79 LYS B N 1
ATOM 2663 C CA . LYS B 1 79 ? -2.18 -33.031 -13.992 1 97 79 LYS B CA 1
ATOM 2664 C C . LYS B 1 79 ? -0.731 -32.938 -14.461 1 97 79 LYS B C 1
ATOM 2666 O O . LYS B 1 79 ? 0.197 -33.156 -13.68 1 97 79 LYS B O 1
ATOM 2671 N N . SER B 1 80 ? -0.609 -32.656 -15.711 1 96.19 80 SER B N 1
ATOM 2672 C CA . SER B 1 80 ? 0.74 -32.5 -16.25 1 96.19 80 SER B CA 1
ATOM 2673 C C . SER B 1 80 ? 1.472 -31.359 -15.562 1 96.19 80 SER B C 1
ATOM 2675 O O . SER B 1 80 ? 2.65 -31.469 -15.227 1 96.19 80 SER B O 1
ATOM 2677 N N . LEU B 1 81 ? 0.816 -30.25 -15.398 1 96.56 81 LEU B N 1
ATOM 2678 C CA . LEU B 1 81 ? 1.409 -29.094 -14.727 1 96.56 81 LEU B CA 1
ATOM 2679 C C . LEU B 1 81 ? 1.772 -29.438 -13.289 1 96.56 81 LEU B C 1
ATOM 2681 O O . LEU B 1 81 ? 2.859 -29.094 -12.812 1 96.56 81 LEU B O 1
ATOM 2685 N N . ALA B 1 82 ? 0.877 -30.078 -12.594 1 95.88 82 ALA B N 1
ATOM 2686 C CA . ALA B 1 82 ? 1.131 -30.5 -11.227 1 95.88 82 ALA B CA 1
ATOM 2687 C C . ALA B 1 82 ? 2.4 -31.344 -11.141 1 95.88 82 ALA B C 1
ATOM 2689 O O . ALA B 1 82 ? 3.215 -31.156 -10.234 1 95.88 82 ALA B O 1
ATOM 2690 N N . SER B 1 83 ? 2.535 -32.188 -12.07 1 94.81 83 SER B N 1
ATOM 2691 C CA . SER B 1 83 ? 3.709 -33.031 -12.109 1 94.81 83 SER B CA 1
ATOM 2692 C C . SER B 1 83 ? 4.984 -32.219 -12.328 1 94.81 83 SER B C 1
ATOM 2694 O O . SER B 1 83 ? 6.035 -32.562 -11.773 1 94.81 83 SER B O 1
ATOM 2696 N N . GLN B 1 84 ? 4.914 -31.25 -13.07 1 93.69 84 GLN B N 1
ATOM 2697 C CA . GLN B 1 84 ? 6.07 -30.422 -13.398 1 93.69 84 GLN B CA 1
ATOM 2698 C C . GLN B 1 84 ? 6.531 -29.625 -12.188 1 93.69 84 GLN B C 1
ATOM 2700 O O . GLN B 1 84 ? 7.723 -29.344 -12.031 1 93.69 84 GLN B O 1
ATOM 2705 N N . ILE B 1 85 ? 5.617 -29.297 -11.336 1 93.31 85 ILE B N 1
ATOM 2706 C CA . ILE B 1 85 ? 6.035 -28.406 -10.266 1 93.31 85 ILE B CA 1
ATOM 2707 C C . ILE B 1 85 ? 6.074 -29.156 -8.945 1 93.31 85 ILE B C 1
ATOM 2709 O O . ILE B 1 85 ? 6.445 -28.609 -7.906 1 93.31 85 ILE B O 1
ATOM 2713 N N . GLU B 1 86 ? 5.672 -30.391 -8.961 1 92.12 86 GLU B N 1
ATOM 2714 C CA . GLU B 1 86 ? 5.727 -31.219 -7.762 1 92.12 86 GLU B CA 1
ATOM 2715 C C . GLU B 1 86 ? 7.129 -31.219 -7.156 1 92.12 86 GLU B C 1
ATOM 2717 O O . GLU B 1 86 ? 8.117 -31.391 -7.875 1 92.12 86 GLU B O 1
ATOM 2722 N N . GLY B 1 87 ? 7.195 -31.016 -5.883 1 93 87 GLY B N 1
ATOM 2723 C CA . GLY B 1 87 ? 8.461 -31.062 -5.172 1 93 87 GLY B CA 1
ATOM 2724 C C . GLY B 1 87 ? 9.281 -29.797 -5.336 1 93 87 GLY B C 1
ATOM 2725 O O . GLY B 1 87 ? 10.359 -29.672 -4.762 1 93 87 GLY B O 1
ATOM 2726 N N . CYS B 1 88 ? 8.828 -28.891 -6.07 1 96.81 88 CYS B N 1
ATOM 2727 C CA . CYS B 1 88 ? 9.562 -27.656 -6.32 1 96.81 88 CYS B CA 1
ATOM 2728 C C . CYS B 1 88 ? 9.109 -26.547 -5.371 1 96.81 88 CYS B C 1
ATOM 2730 O O . CYS B 1 88 ? 7.949 -26.5 -4.965 1 96.81 88 CYS B O 1
ATOM 2732 N N . ASP B 1 89 ? 10.062 -25.703 -4.977 1 97.81 89 ASP B N 1
ATOM 2733 C CA . ASP B 1 89 ? 9.672 -24.422 -4.41 1 97.81 89 ASP B CA 1
ATOM 2734 C C . ASP B 1 89 ? 9.211 -23.453 -5.5 1 97.81 89 ASP B C 1
ATOM 2736 O O . ASP B 1 89 ? 9.516 -23.641 -6.676 1 97.81 89 ASP B O 1
ATOM 2740 N N . LEU B 1 90 ? 8.383 -22.484 -5.082 1 98.06 90 LEU B N 1
ATOM 2741 C CA . LEU B 1 90 ? 7.801 -21.562 -6.059 1 98.06 90 LEU B CA 1
ATOM 2742 C C . LEU B 1 90 ? 8.242 -20.125 -5.789 1 98.06 90 LEU B C 1
ATOM 2744 O O . LEU B 1 90 ? 8.391 -19.734 -4.633 1 98.06 90 LEU B O 1
ATOM 2748 N N . ALA B 1 91 ? 8.477 -19.391 -6.824 1 98.62 91 ALA B N 1
ATOM 2749 C CA . ALA B 1 91 ? 8.852 -17.984 -6.727 1 98.62 91 ALA B CA 1
ATOM 2750 C C . ALA B 1 91 ? 8.133 -17.156 -7.781 1 98.62 91 ALA B C 1
ATOM 2752 O O . ALA B 1 91 ? 7.816 -17.641 -8.867 1 98.62 91 ALA B O 1
ATOM 2753 N N . GLY B 1 92 ? 7.848 -15.953 -7.484 1 98.62 92 GLY B N 1
ATOM 2754 C CA . GLY B 1 92 ? 7.203 -15.016 -8.391 1 98.62 92 GLY B CA 1
ATOM 2755 C C . GLY B 1 92 ? 7.254 -13.578 -7.91 1 98.62 92 GLY B C 1
ATOM 2756 O O . GLY B 1 92 ? 7.934 -13.273 -6.93 1 98.62 92 GLY B O 1
ATOM 2757 N N . PHE B 1 93 ? 6.641 -12.695 -8.656 1 98.69 93 PHE B N 1
ATOM 2758 C CA . PHE B 1 93 ? 6.508 -11.281 -8.312 1 98.69 93 PHE B CA 1
ATOM 2759 C C . PHE B 1 93 ? 5.074 -10.953 -7.914 1 98.69 93 PHE B C 1
ATOM 2761 O O . PHE B 1 93 ? 4.172 -10.977 -8.75 1 98.69 93 PHE B O 1
ATOM 2768 N N . ASN B 1 94 ? 4.891 -10.609 -6.664 1 97.69 94 ASN B N 1
ATOM 2769 C CA . ASN B 1 94 ? 3.566 -10.484 -6.066 1 97.69 94 ASN B CA 1
ATOM 2770 C C . ASN B 1 94 ? 2.791 -11.797 -6.133 1 97.69 94 ASN B C 1
ATOM 2772 O O . ASN B 1 94 ? 1.565 -11.789 -6.258 1 97.69 94 ASN B O 1
ATOM 2776 N N . SER B 1 95 ? 3.506 -12.867 -6.078 1 97.75 95 SER B N 1
ATOM 2777 C CA . SER B 1 95 ? 2.912 -14.172 -6.348 1 97.75 95 SER B CA 1
ATOM 2778 C C . SER B 1 95 ? 2.219 -14.727 -5.105 1 97.75 95 SER B C 1
ATOM 2780 O O . SER B 1 95 ? 1.285 -15.523 -5.215 1 97.75 95 SER B O 1
ATOM 2782 N N . ASN B 1 96 ? 2.686 -14.375 -3.926 1 96.19 96 ASN B N 1
ATOM 2783 C CA . ASN B 1 96 ? 2.09 -14.891 -2.697 1 96.19 96 ASN B CA 1
ATOM 2784 C C . ASN B 1 96 ? 0.633 -14.453 -2.557 1 96.19 96 ASN B C 1
ATOM 2786 O O . ASN B 1 96 ? -0.194 -15.203 -2.033 1 96.19 96 ASN B O 1
ATOM 2790 N N . ARG B 1 97 ? 0.292 -13.328 -3.098 1 95 97 ARG B N 1
ATOM 2791 C CA . ARG B 1 97 ? -1.036 -12.766 -2.879 1 95 97 ARG B CA 1
ATOM 2792 C C . ARG B 1 97 ? -1.943 -13.023 -4.078 1 95 97 ARG B C 1
ATOM 2794 O O . ARG B 1 97 ? -3.164 -12.891 -3.979 1 95 97 ARG B O 1
ATOM 2801 N N . PHE B 1 98 ? -1.28 -13.336 -5.18 1 97.19 98 PHE B N 1
ATOM 2802 C CA . PHE B 1 98 ? -2.127 -13.406 -6.363 1 97.19 98 PHE B CA 1
ATOM 2803 C C . PHE B 1 98 ? -1.911 -14.711 -7.113 1 97.19 98 PHE B C 1
ATOM 2805 O O . PHE B 1 98 ? -2.748 -15.617 -7.055 1 97.19 98 PHE B O 1
ATOM 2812 N N . ASP B 1 99 ? -0.777 -14.93 -7.648 1 97.94 99 ASP B N 1
ATOM 2813 C CA . ASP B 1 99 ? -0.525 -16.047 -8.547 1 97.94 99 ASP B CA 1
ATOM 2814 C C . ASP B 1 99 ? -0.706 -17.375 -7.82 1 97.94 99 ASP B C 1
ATOM 2816 O O . ASP B 1 99 ? -1.346 -18.297 -8.344 1 97.94 99 ASP B O 1
ATOM 2820 N N . ILE B 1 100 ? -0.128 -17.5 -6.699 1 96.5 100 ILE B N 1
ATOM 2821 C CA . ILE B 1 100 ? -0.149 -18.766 -5.977 1 96.5 100 ILE B CA 1
ATOM 2822 C C . ILE B 1 100 ? -1.582 -19.109 -5.578 1 96.5 100 ILE B C 1
ATOM 2824 O O . ILE B 1 100 ? -2.074 -20.203 -5.883 1 96.5 100 ILE B O 1
ATOM 2828 N N . PRO B 1 101 ? -2.318 -18.188 -4.984 1 95.88 101 PRO B N 1
ATOM 2829 C CA . PRO B 1 101 ? -3.709 -18.5 -4.648 1 95.88 101 PRO B CA 1
ATOM 2830 C C . PRO B 1 101 ? -4.551 -18.828 -5.879 1 95.88 101 PRO B C 1
ATOM 2832 O O . PRO B 1 101 ? -5.383 -19.734 -5.84 1 95.88 101 PRO B O 1
ATOM 2835 N N . LEU B 1 102 ? -4.395 -18.094 -6.953 1 97.25 102 LEU B N 1
ATOM 2836 C CA . LEU B 1 102 ? -5.184 -18.328 -8.156 1 97.25 102 LEU B CA 1
ATOM 2837 C C . LEU B 1 102 ? -4.84 -19.688 -8.781 1 97.25 102 LEU B C 1
ATOM 2839 O O . LEU B 1 102 ? -5.727 -20.406 -9.227 1 97.25 102 LEU B O 1
ATOM 2843 N N . LEU B 1 103 ? -3.572 -20 -8.805 1 97.12 103 LEU B N 1
ATOM 2844 C CA . LEU B 1 103 ? -3.137 -21.297 -9.297 1 97.12 103 LEU B CA 1
ATOM 2845 C C . LEU B 1 103 ? -3.742 -22.422 -8.461 1 97.12 103 LEU B C 1
ATOM 2847 O O . LEU B 1 103 ? -4.25 -23.406 -9.016 1 97.12 103 LEU B O 1
ATOM 2851 N N . ALA B 1 104 ? -3.668 -22.312 -7.203 1 94.94 104 ALA B N 1
ATOM 2852 C CA . ALA B 1 104 ? -4.258 -23.312 -6.309 1 94.94 104 ALA B CA 1
ATOM 2853 C C . ALA B 1 104 ? -5.746 -23.484 -6.59 1 94.94 104 ALA B C 1
ATOM 2855 O O . ALA B 1 104 ? -6.246 -24.609 -6.617 1 94.94 104 ALA B O 1
ATOM 2856 N N . GLU B 1 105 ? -6.434 -22.375 -6.809 1 95.88 105 GLU B N 1
ATOM 2857 C CA . GLU B 1 105 ? -7.859 -22.422 -7.117 1 95.88 105 GLU B CA 1
ATOM 2858 C C . GLU B 1 105 ? -8.125 -23.234 -8.383 1 95.88 105 GLU B C 1
ATOM 2860 O O . GLU B 1 105 ? -9.055 -24.047 -8.422 1 95.88 105 GLU B O 1
ATOM 2865 N N . GLU B 1 106 ? -7.34 -23 -9.359 1 97.31 106 GLU B N 1
ATOM 2866 C CA . GLU B 1 106 ? -7.527 -23.688 -10.625 1 97.31 106 GLU B CA 1
ATOM 2867 C C . GLU B 1 106 ? -7.289 -25.188 -10.469 1 97.31 106 GLU B C 1
ATOM 2869 O O . GLU B 1 106 ? -8.008 -26 -11.055 1 97.31 106 GLU B O 1
ATOM 2874 N N . PHE B 1 107 ? -6.285 -25.547 -9.719 1 96.94 107 PHE B N 1
ATOM 2875 C CA . PHE B 1 107 ? -6.043 -26.953 -9.453 1 96.94 107 PHE B CA 1
ATOM 2876 C C . PHE B 1 107 ? -7.234 -27.578 -8.75 1 96.94 107 PHE B C 1
ATOM 2878 O O . PHE B 1 107 ? -7.68 -28.672 -9.117 1 96.94 107 PHE B O 1
ATOM 2885 N N . LEU B 1 108 ? -7.73 -26.906 -7.777 1 95.62 108 LEU B N 1
ATOM 2886 C CA . LEU B 1 108 ? -8.859 -27.422 -7.016 1 95.62 108 LEU B CA 1
ATOM 2887 C C . LEU B 1 108 ? -10.094 -27.562 -7.902 1 95.62 108 LEU B C 1
ATOM 2889 O O . LEU B 1 108 ? -10.812 -28.562 -7.832 1 95.62 108 LEU B O 1
ATOM 2893 N N . ARG B 1 109 ? -10.336 -26.562 -8.734 1 96 109 ARG B N 1
ATOM 2894 C CA . ARG B 1 109 ? -11.453 -26.625 -9.672 1 96 109 ARG B CA 1
ATOM 2895 C C . ARG B 1 109 ? -11.312 -27.828 -10.609 1 96 109 ARG B C 1
ATOM 2897 O O . ARG B 1 109 ? -12.312 -28.422 -11.016 1 96 109 ARG B O 1
ATOM 2904 N N . ALA B 1 110 ? -10.102 -28.156 -10.898 1 97 110 ALA B N 1
ATOM 2905 C CA . ALA B 1 110 ? -9.812 -29.266 -11.805 1 97 110 ALA B CA 1
ATOM 2906 C C . ALA B 1 110 ? -9.758 -30.594 -11.055 1 97 110 ALA B C 1
ATOM 2908 O O . ALA B 1 110 ? -9.469 -31.641 -11.648 1 97 110 ALA B O 1
ATOM 2909 N N . ASN B 1 111 ? -9.938 -30.562 -9.766 1 95.81 111 ASN B N 1
ATOM 2910 C CA . ASN B 1 111 ? -9.891 -31.734 -8.898 1 95.81 111 ASN B CA 1
ATOM 2911 C C . ASN B 1 111 ? -8.516 -32.406 -8.922 1 95.81 111 ASN B C 1
ATOM 2913 O O . ASN B 1 111 ? -8.406 -33.625 -9 1 95.81 111 ASN B O 1
ATOM 2917 N N . VAL B 1 112 ? -7.559 -31.609 -9.023 1 95 112 VAL B N 1
ATOM 2918 C CA . VAL B 1 112 ? -6.172 -32.031 -8.898 1 95 112 VAL B CA 1
ATOM 2919 C C . VAL B 1 112 ? -5.578 -31.5 -7.598 1 95 112 VAL B C 1
ATOM 2921 O O . VAL B 1 112 ? -5.547 -30.297 -7.375 1 95 112 VAL B O 1
ATOM 2924 N N . ASN B 1 113 ? -5.211 -32.375 -6.734 1 85.12 113 ASN B N 1
ATOM 2925 C CA . ASN B 1 113 ? -4.66 -31.984 -5.438 1 85.12 113 ASN B CA 1
ATOM 2926 C C . ASN B 1 113 ? -3.139 -31.891 -5.484 1 85.12 113 ASN B C 1
ATOM 2928 O O . ASN B 1 113 ? -2.457 -32.875 -5.75 1 85.12 113 ASN B O 1
ATOM 2932 N N . ILE B 1 114 ? -2.684 -30.734 -5.449 1 85.56 114 ILE B N 1
ATOM 2933 C CA . ILE B 1 114 ? -1.243 -30.547 -5.328 1 85.56 114 ILE B CA 1
ATOM 2934 C C . ILE B 1 114 ? -0.901 -30.094 -3.91 1 85.56 114 ILE B C 1
ATOM 2936 O O . ILE B 1 114 ? -1.605 -29.266 -3.328 1 85.56 114 ILE B O 1
ATOM 2940 N N . ASP B 1 115 ? 0.017 -30.781 -3.328 1 83.81 115 ASP B N 1
ATOM 2941 C CA . ASP B 1 115 ? 0.41 -30.422 -1.97 1 83.81 115 ASP B CA 1
ATOM 2942 C C . ASP B 1 115 ? 1.469 -29.312 -1.979 1 83.81 115 ASP B C 1
ATOM 2944 O O . ASP B 1 115 ? 2.656 -29.594 -2.166 1 83.81 115 ASP B O 1
ATOM 2948 N N . LEU B 1 116 ? 1.014 -28.156 -1.755 1 84.62 116 LEU B N 1
ATOM 2949 C CA . LEU B 1 116 ? 1.918 -27.016 -1.748 1 84.62 116 LEU B CA 1
ATOM 2950 C C . LEU B 1 116 ? 2.27 -26.609 -0.321 1 84.62 116 LEU B C 1
ATOM 2952 O O . LEU B 1 116 ? 3.021 -25.656 -0.11 1 84.62 116 LEU B O 1
ATOM 2956 N N . SER B 1 117 ? 1.788 -27.328 0.711 1 78.69 117 SER B N 1
ATOM 2957 C CA . SER B 1 117 ? 1.901 -26.906 2.107 1 78.69 117 SER B CA 1
ATOM 2958 C C . SER B 1 117 ? 3.342 -27.016 2.598 1 78.69 117 SER B C 1
ATOM 2960 O O . SER B 1 117 ? 3.732 -26.328 3.541 1 78.69 117 SER B O 1
ATOM 2962 N N . LYS B 1 118 ? 4.152 -27.828 1.962 1 84.44 118 LYS B N 1
ATOM 2963 C CA . LYS B 1 118 ? 5.523 -28.031 2.416 1 84.44 118 LYS B CA 1
ATOM 2964 C C . LYS B 1 118 ? 6.516 -27.266 1.546 1 84.44 118 LYS B C 1
ATOM 2966 O O . LYS B 1 118 ? 7.73 -27.375 1.74 1 84.44 118 LYS B O 1
ATOM 2971 N N . ARG B 1 119 ? 5.93 -26.609 0.626 1 92.31 119 ARG B N 1
ATOM 2972 C CA . ARG B 1 119 ? 6.812 -25.906 -0.296 1 92.31 119 ARG B CA 1
ATOM 2973 C C . ARG B 1 119 ? 7.07 -24.484 0.177 1 92.31 119 ARG B C 1
ATOM 2975 O O . ARG B 1 119 ? 6.336 -23.953 1.016 1 92.31 119 ARG B O 1
ATOM 2982 N N . LYS B 1 120 ? 8.188 -23.969 -0.282 1 96.44 120 LYS B N 1
ATOM 2983 C CA . LYS B 1 120 ? 8.562 -22.594 0.02 1 96.44 120 LYS B CA 1
ATOM 2984 C C . LYS B 1 120 ? 8.117 -21.641 -1.093 1 96.44 120 LYS B C 1
ATOM 2986 O O . LYS B 1 120 ? 8.195 -21.984 -2.273 1 96.44 120 LYS B O 1
ATOM 2991 N N . PHE B 1 121 ? 7.598 -20.531 -0.678 1 97.69 121 PHE B N 1
ATOM 2992 C CA . PHE B 1 121 ? 7.18 -19.484 -1.615 1 97.69 121 PHE B CA 1
ATOM 2993 C C . PHE B 1 121 ? 8.055 -18.25 -1.479 1 97.69 121 PHE B C 1
ATOM 2995 O O . PHE B 1 121 ? 8.188 -17.688 -0.387 1 97.69 121 PHE B O 1
ATOM 3002 N N . ILE B 1 122 ? 8.664 -17.844 -2.557 1 98.44 122 ILE B N 1
ATOM 3003 C CA . ILE B 1 122 ? 9.516 -16.656 -2.553 1 98.44 122 ILE B CA 1
ATOM 3004 C C . ILE B 1 122 ? 8.875 -15.555 -3.393 1 98.44 122 ILE B C 1
ATOM 3006 O O . ILE B 1 122 ? 8.695 -15.719 -4.602 1 98.44 122 ILE B O 1
ATOM 3010 N N . ASP B 1 123 ? 8.562 -14.469 -2.768 1 98.75 123 ASP B N 1
ATOM 3011 C CA . ASP B 1 123 ? 7.969 -13.328 -3.453 1 98.75 123 ASP B CA 1
ATOM 3012 C C . ASP B 1 123 ? 8.992 -12.203 -3.641 1 98.75 123 ASP B C 1
ATOM 3014 O O . ASP B 1 123 ? 9.273 -11.453 -2.705 1 98.75 123 ASP B O 1
ATOM 3018 N N . VAL B 1 124 ? 9.359 -12.062 -4.816 1 98.69 124 VAL B N 1
ATOM 3019 C CA . VAL B 1 124 ? 10.453 -11.164 -5.188 1 98.69 124 VAL B CA 1
ATOM 3020 C C . VAL B 1 124 ? 10.039 -9.719 -4.973 1 98.69 124 VAL B C 1
ATOM 3022 O O . VAL B 1 124 ? 10.852 -8.875 -4.59 1 98.69 124 VAL B O 1
ATOM 3025 N N . GLN B 1 125 ? 8.773 -9.422 -5.191 1 98.44 125 GLN B N 1
ATOM 3026 C CA . GLN B 1 125 ? 8.273 -8.078 -4.945 1 98.44 125 GLN B CA 1
ATOM 3027 C C . GLN B 1 125 ? 8.406 -7.703 -3.471 1 98.44 125 GLN B C 1
ATOM 3029 O O . GLN B 1 125 ? 8.797 -6.578 -3.145 1 98.44 125 GLN B O 1
ATOM 3034 N N . THR B 1 126 ? 8.047 -8.648 -2.619 1 98 126 THR B N 1
ATOM 3035 C CA . THR B 1 126 ? 8.141 -8.391 -1.187 1 98 126 THR B CA 1
ATOM 3036 C C . THR B 1 126 ? 9.578 -8.062 -0.786 1 98 126 THR B C 1
ATOM 3038 O O . THR B 1 126 ? 9.812 -7.168 0.029 1 98 126 THR B O 1
ATOM 3041 N N . ILE B 1 127 ? 10.461 -8.758 -1.329 1 98.31 127 ILE B N 1
ATOM 3042 C CA . ILE B 1 127 ? 11.867 -8.461 -1.075 1 98.31 127 ILE B CA 1
ATOM 3043 C C . ILE B 1 127 ? 12.18 -7.027 -1.507 1 98.31 127 ILE B C 1
ATOM 3045 O O . ILE B 1 127 ? 12.812 -6.273 -0.768 1 98.31 127 ILE B O 1
ATOM 3049 N N . PHE B 1 128 ? 11.711 -6.68 -2.688 1 97.94 128 PHE B N 1
ATOM 3050 C CA . PHE B 1 128 ? 11.875 -5.324 -3.205 1 97.94 128 PHE B CA 1
ATOM 3051 C C . PHE B 1 128 ? 11.344 -4.297 -2.215 1 97.94 128 PHE B C 1
ATOM 3053 O O . PHE B 1 128 ? 12.047 -3.357 -1.848 1 97.94 128 PHE B O 1
ATOM 3060 N N . HIS B 1 129 ? 10.195 -4.5 -1.74 1 97.06 129 HIS B N 1
ATOM 3061 C CA . HIS B 1 129 ? 9.539 -3.582 -0.818 1 97.06 129 HIS B CA 1
ATOM 3062 C C . HIS B 1 129 ? 10.32 -3.459 0.487 1 97.06 129 HIS B C 1
ATOM 3064 O O . HIS B 1 129 ? 10.477 -2.357 1.018 1 97.06 129 HIS B O 1
ATOM 3070 N N . LYS B 1 130 ? 10.758 -4.559 1.018 1 96.5 130 LYS B N 1
ATOM 3071 C CA . LYS B 1 130 ? 11.438 -4.566 2.307 1 96.5 130 LYS B CA 1
ATOM 3072 C C . LYS B 1 130 ? 12.836 -3.955 2.197 1 96.5 130 LYS B C 1
ATOM 3074 O O . LYS B 1 130 ? 13.297 -3.281 3.121 1 96.5 130 LYS B O 1
ATOM 3079 N N . MET B 1 131 ? 13.492 -4.188 1.062 1 96.38 131 MET B N 1
ATOM 3080 C CA . MET B 1 131 ? 14.867 -3.719 0.885 1 96.38 131 MET B CA 1
ATOM 3081 C C . MET B 1 131 ? 14.891 -2.264 0.429 1 96.38 131 MET B C 1
ATOM 3083 O O . MET B 1 131 ? 15.875 -1.56 0.635 1 96.38 131 MET B O 1
ATOM 3087 N N . GLU B 1 132 ? 13.844 -1.854 -0.264 1 95.75 132 GLU B N 1
ATOM 3088 C CA . GLU B 1 132 ? 13.719 -0.482 -0.748 1 95.75 132 GLU B CA 1
ATOM 3089 C C . GLU B 1 132 ? 12.484 0.203 -0.161 1 95.75 132 GLU B C 1
ATOM 3091 O O . GLU B 1 132 ? 11.492 0.4 -0.857 1 95.75 132 GLU B O 1
ATOM 3096 N N . GLN B 1 133 ? 12.586 0.595 1.067 1 95 133 GLN B N 1
ATOM 3097 C CA . GLN B 1 133 ? 11.469 1.169 1.812 1 95 133 GLN B CA 1
ATOM 3098 C C . GLN B 1 133 ? 11.125 2.562 1.294 1 95 133 GLN B C 1
ATOM 3100 O O . GLN B 1 133 ? 11.945 3.207 0.637 1 95 133 GLN B O 1
ATOM 3105 N N . ARG B 1 134 ? 9.906 2.986 1.62 1 95.56 134 ARG B N 1
ATOM 3106 C CA . ARG B 1 134 ? 9.422 4.281 1.154 1 95.56 134 ARG B CA 1
ATOM 3107 C C . ARG B 1 134 ? 9.109 5.207 2.328 1 95.56 134 ARG B C 1
ATOM 3109 O O . ARG B 1 134 ? 8.172 6 2.27 1 95.56 134 ARG B O 1
ATOM 3116 N N . THR B 1 135 ? 9.82 5.105 3.383 1 96.44 135 THR B N 1
ATOM 3117 C CA . THR B 1 135 ? 9.727 6.012 4.523 1 96.44 135 THR B CA 1
ATOM 3118 C C . THR B 1 135 ? 10.5 7.301 4.254 1 96.44 135 THR B C 1
ATOM 3120 O O . THR B 1 135 ? 11.25 7.391 3.283 1 96.44 135 THR B O 1
ATOM 3123 N N . LEU B 1 136 ? 10.219 8.266 5.094 1 98.19 136 LEU B N 1
ATOM 3124 C CA . LEU B 1 136 ? 10.977 9.508 4.973 1 98.19 136 LEU B CA 1
ATOM 3125 C C . LEU B 1 136 ? 12.477 9.25 5.137 1 98.19 136 LEU B C 1
ATOM 3127 O O . LEU B 1 136 ? 13.289 9.82 4.41 1 98.19 136 LEU B O 1
ATOM 3131 N N . GLN B 1 137 ? 12.797 8.383 6.105 1 97.62 137 GLN B N 1
ATOM 3132 C CA . GLN B 1 137 ? 14.195 8.023 6.312 1 97.62 137 GLN B CA 1
ATOM 3133 C C . GLN B 1 137 ? 14.812 7.457 5.039 1 97.62 137 GLN B C 1
ATOM 3135 O O . GLN B 1 137 ? 15.914 7.852 4.648 1 97.62 137 GLN B O 1
ATOM 3140 N N . ALA B 1 138 ? 14.125 6.582 4.391 1 97 138 ALA B N 1
ATOM 3141 C CA . ALA B 1 138 ? 14.602 5.965 3.158 1 97 138 ALA B CA 1
ATOM 3142 C C . ALA B 1 138 ? 14.703 6.992 2.033 1 97 138 ALA B C 1
ATOM 3144 O O . ALA B 1 138 ? 15.68 7 1.276 1 97 138 ALA B O 1
ATOM 3145 N N . ALA B 1 139 ? 13.703 7.848 1.903 1 98.12 139 ALA B N 1
ATOM 3146 C CA . ALA B 1 139 ? 13.711 8.883 0.878 1 98.12 139 ALA B CA 1
ATOM 3147 C C . ALA B 1 139 ? 14.891 9.836 1.067 1 98.12 139 ALA B C 1
ATOM 3149 O O . ALA B 1 139 ? 15.555 10.203 0.099 1 98.12 139 ALA B O 1
ATOM 3150 N N . TYR B 1 140 ? 15.078 10.188 2.318 1 98.56 140 TYR B N 1
ATOM 3151 C CA . TYR B 1 140 ? 16.156 11.109 2.643 1 98.56 140 TYR B CA 1
ATOM 3152 C C . TYR B 1 140 ? 17.516 10.523 2.252 1 98.56 140 TYR B C 1
ATOM 3154 O O . TYR B 1 140 ? 18.359 11.211 1.68 1 98.56 140 TYR B O 1
ATOM 3162 N N . LYS B 1 141 ? 17.719 9.281 2.555 1 97.88 141 LYS B N 1
ATOM 3163 C CA . LYS B 1 141 ? 18.938 8.586 2.154 1 97.88 141 LYS B CA 1
ATOM 3164 C C . LYS B 1 141 ? 19.031 8.469 0.635 1 97.88 141 LYS B C 1
ATOM 3166 O O . LYS B 1 141 ? 20.078 8.758 0.045 1 97.88 141 LYS B O 1
ATOM 3171 N N . PHE B 1 142 ? 18.016 8.102 -0.013 1 96.75 142 PHE B N 1
ATOM 3172 C CA . PHE B 1 142 ? 17.969 7.832 -1.445 1 96.75 142 PHE B CA 1
ATOM 3173 C C . PHE B 1 142 ? 18.188 9.109 -2.244 1 96.75 142 PHE B C 1
ATOM 3175 O O . PHE B 1 142 ? 18.953 9.117 -3.209 1 96.75 142 PHE B O 1
ATOM 3182 N N . TYR B 1 143 ? 17.562 10.172 -1.869 1 97.88 143 TYR B N 1
ATOM 3183 C CA . TYR B 1 143 ? 17.578 11.391 -2.676 1 97.88 143 TYR B CA 1
ATOM 3184 C C . TYR B 1 143 ? 18.719 12.305 -2.256 1 97.88 143 TYR B C 1
ATOM 3186 O O . TYR B 1 143 ? 19.297 13.008 -3.088 1 97.88 143 TYR B O 1
ATOM 3194 N N . CYS B 1 144 ? 19.016 12.312 -0.963 1 98.19 144 CYS B N 1
ATOM 3195 C CA . CYS B 1 144 ? 19.953 13.312 -0.447 1 98.19 144 CYS B CA 1
ATOM 3196 C C . CYS B 1 144 ? 21.266 12.656 -0.013 1 98.19 144 CYS B C 1
ATOM 3198 O O . CYS B 1 144 ? 22.234 13.352 0.305 1 98.19 144 CYS B O 1
ATOM 3200 N N . ASP B 1 145 ? 21.312 11.383 0.012 1 97.75 145 ASP B N 1
ATOM 3201 C CA . ASP B 1 145 ? 22.469 10.625 0.485 1 97.75 145 ASP B CA 1
ATOM 3202 C C . ASP B 1 145 ? 22.859 11.055 1.898 1 97.75 145 ASP B C 1
ATOM 3204 O O . ASP B 1 145 ? 24.047 11.266 2.184 1 97.75 145 ASP B O 1
ATOM 3208 N N . LYS B 1 146 ? 21.812 11.242 2.707 1 97.69 146 LYS B N 1
ATOM 3209 C CA . LYS B 1 146 ? 22 11.648 4.098 1 97.69 146 LYS B CA 1
ATOM 3210 C C . LYS B 1 146 ? 21.203 10.75 5.039 1 97.69 146 LYS B C 1
ATOM 3212 O O . LYS B 1 146 ? 20.156 10.211 4.66 1 97.69 146 LYS B O 1
ATOM 3217 N N . GLU B 1 147 ? 21.75 10.602 6.156 1 97.06 147 GLU B N 1
ATOM 3218 C CA . GLU B 1 147 ? 21.031 9.883 7.207 1 97.06 147 GLU B CA 1
ATOM 3219 C C . GLU B 1 147 ? 20.172 10.828 8.039 1 97.06 147 GLU B C 1
ATOM 3221 O O . GLU B 1 147 ? 20.594 11.938 8.352 1 97.06 147 GLU B O 1
ATOM 3226 N N . LEU B 1 148 ? 18.984 10.461 8.266 1 96.12 148 LEU B N 1
ATOM 3227 C CA . LEU B 1 148 ? 18.062 11.266 9.062 1 96.12 148 LEU B CA 1
ATOM 3228 C C . LEU B 1 148 ? 18.297 11.039 10.555 1 96.12 148 LEU B C 1
ATOM 3230 O O . LEU B 1 148 ? 17.719 10.125 11.148 1 96.12 148 LEU B O 1
ATOM 3234 N N . ASP B 1 149 ? 19.062 11.992 11.031 1 90.56 149 ASP B N 1
ATOM 3235 C CA . ASP B 1 149 ? 19.312 11.961 12.477 1 90.56 149 ASP B CA 1
ATOM 3236 C C . ASP B 1 149 ? 18.062 12.391 13.25 1 90.56 149 ASP B C 1
ATOM 3238 O O . ASP B 1 149 ? 17.359 13.305 12.828 1 90.56 149 ASP B O 1
ATOM 3242 N N . ASP B 1 150 ? 17.547 11.68 14.289 1 90.56 150 ASP B N 1
ATOM 3243 C CA . ASP B 1 150 ? 16.406 11.992 15.141 1 90.56 150 ASP B CA 1
ATOM 3244 C C . ASP B 1 150 ? 15.094 11.742 14.414 1 90.56 150 ASP B C 1
ATOM 3246 O O . ASP B 1 150 ? 14.172 12.555 14.477 1 90.56 150 ASP B O 1
ATOM 3250 N N . ALA B 1 151 ? 15.172 10.781 13.656 1 88.19 151 ALA B N 1
ATOM 3251 C CA . ALA B 1 151 ? 13.914 10.391 13.031 1 88.19 151 ALA B CA 1
ATOM 3252 C C . ALA B 1 151 ? 12.781 10.359 14.047 1 88.19 151 ALA B C 1
ATOM 3254 O O . ALA B 1 151 ? 12.992 9.992 15.211 1 88.19 151 ALA B O 1
ATOM 3255 N N . HIS B 1 152 ? 11.688 10.812 13.648 1 91.31 152 HIS B N 1
ATOM 3256 C CA . HIS B 1 152 ? 10.461 10.82 14.438 1 91.31 152 HIS B CA 1
ATOM 3257 C C . HIS B 1 152 ? 10.414 12.016 15.375 1 91.31 152 HIS B C 1
ATOM 3259 O O . HIS B 1 152 ? 9.57 12.07 16.281 1 91.31 152 HIS B O 1
ATOM 3265 N N . SER B 1 153 ? 11.25 12.906 15.195 1 95.56 153 SER B N 1
ATOM 3266 C CA . SER B 1 153 ? 11.008 14.266 15.648 1 95.56 153 SER B CA 1
ATOM 3267 C C . SER B 1 153 ? 10.367 15.109 14.547 1 95.56 153 SER B C 1
ATOM 3269 O O . SER B 1 153 ? 10.766 15.023 13.383 1 95.56 153 SER B O 1
ATOM 3271 N N . ALA B 1 154 ? 9.453 15.898 14.953 1 97.62 154 ALA B N 1
ATOM 3272 C CA . ALA B 1 154 ? 8.719 16.672 13.953 1 97.62 154 ALA B CA 1
ATOM 3273 C C . ALA B 1 154 ? 9.648 17.625 13.203 1 97.62 154 ALA B C 1
ATOM 3275 O O . ALA B 1 154 ? 9.523 17.797 11.992 1 97.62 154 ALA B O 1
ATOM 3276 N N . GLU B 1 155 ? 10.547 18.203 13.906 1 98.06 155 GLU B N 1
ATOM 3277 C CA . GLU B 1 155 ? 11.453 19.172 13.297 1 98.06 155 GLU B CA 1
ATOM 3278 C C . GLU B 1 155 ? 12.359 18.484 12.273 1 98.06 155 GLU B C 1
ATOM 3280 O O . GLU B 1 155 ? 12.477 18.953 11.133 1 98.06 155 GLU B O 1
ATOM 3285 N N . ALA B 1 156 ? 13.031 17.422 12.664 1 97.94 156 ALA B N 1
ATOM 3286 C CA . ALA B 1 156 ? 13.93 16.703 11.766 1 97.94 156 ALA B CA 1
ATOM 3287 C C . ALA B 1 156 ? 13.18 16.203 10.523 1 97.94 156 ALA B C 1
ATOM 3289 O O . ALA B 1 156 ? 13.68 16.328 9.406 1 97.94 156 ALA B O 1
ATOM 3290 N N . ASP B 1 157 ? 12.008 15.656 10.75 1 98.56 157 ASP B N 1
ATOM 3291 C CA . ASP B 1 157 ? 11.219 15.125 9.641 1 98.56 157 ASP B CA 1
ATOM 3292 C C . ASP B 1 157 ? 10.789 16.234 8.688 1 98.56 157 ASP B C 1
ATOM 3294 O O . ASP B 1 157 ? 10.75 16.047 7.473 1 98.56 157 ASP B O 1
ATOM 3298 N N . THR B 1 158 ? 10.461 17.391 9.227 1 98.62 158 THR B N 1
ATOM 3299 C CA . THR B 1 158 ? 10.07 18.547 8.43 1 98.62 158 THR B CA 1
ATOM 3300 C C . THR B 1 158 ? 11.227 19 7.531 1 98.62 158 THR B C 1
ATOM 3302 O O . THR B 1 158 ? 11.055 19.141 6.32 1 98.62 158 THR B O 1
ATOM 3305 N N . LYS B 1 159 ? 12.352 19.188 8.086 1 98.31 159 LYS B N 1
ATOM 3306 C CA . LYS B 1 159 ? 13.516 19.641 7.34 1 98.31 159 LYS B CA 1
ATOM 3307 C C . LYS B 1 159 ? 13.93 18.609 6.285 1 98.31 159 LYS B C 1
ATOM 3309 O O . LYS B 1 159 ? 14.25 18.984 5.152 1 98.31 159 LYS B O 1
ATOM 3314 N N . ALA B 1 160 ? 13.883 17.391 6.719 1 98.62 160 ALA B N 1
ATOM 3315 C CA . ALA B 1 160 ? 14.219 16.328 5.77 1 98.62 160 ALA B CA 1
ATOM 3316 C C . ALA B 1 160 ? 13.258 16.328 4.582 1 98.62 160 ALA B C 1
ATOM 3318 O O . ALA B 1 160 ? 13.68 16.172 3.436 1 98.62 160 ALA B O 1
ATOM 3319 N N . THR B 1 161 ? 12.008 16.5 4.832 1 98.81 161 THR B N 1
ATOM 3320 C CA . THR B 1 161 ? 11 16.531 3.775 1 98.81 161 THR B CA 1
ATOM 3321 C C . THR B 1 161 ? 11.305 17.641 2.779 1 98.81 161 THR B C 1
ATOM 3323 O O . THR B 1 161 ? 11.227 17.438 1.566 1 98.81 161 THR B O 1
ATOM 3326 N N . TYR B 1 162 ? 11.68 18.781 3.33 1 98.69 162 TYR B N 1
ATOM 3327 C CA . TYR B 1 162 ? 12.047 19.922 2.5 1 98.69 162 TYR B CA 1
ATOM 3328 C C . TYR B 1 162 ? 13.219 19.594 1.593 1 98.69 162 TYR B C 1
ATOM 3330 O O . TYR B 1 162 ? 13.164 19.812 0.382 1 98.69 162 TYR B O 1
ATOM 3338 N N . GLU B 1 163 ? 14.211 18.984 2.125 1 98.5 163 GLU B N 1
ATOM 3339 C CA . GLU B 1 163 ? 15.406 18.625 1.361 1 98.5 163 GLU B CA 1
ATOM 3340 C C . GLU B 1 163 ? 15.094 17.547 0.321 1 98.5 163 GLU B C 1
ATOM 3342 O O . GLU B 1 163 ? 15.625 17.578 -0.791 1 98.5 163 GLU B O 1
ATOM 3347 N N . VAL B 1 164 ? 14.234 16.672 0.694 1 98.75 164 VAL B N 1
ATOM 3348 C CA . VAL B 1 164 ? 13.867 15.602 -0.231 1 98.75 164 VAL B CA 1
ATOM 3349 C C . VAL B 1 164 ? 13.148 16.188 -1.445 1 98.75 164 VAL B C 1
ATOM 3351 O O . VAL B 1 164 ? 13.43 15.805 -2.584 1 98.75 164 VAL B O 1
ATOM 3354 N N . LEU B 1 165 ? 12.227 17.141 -1.213 1 98.75 165 LEU B N 1
ATOM 3355 C CA . LEU B 1 165 ? 11.539 17.75 -2.352 1 98.75 165 LEU B CA 1
ATOM 3356 C C . LEU B 1 165 ? 12.531 18.406 -3.301 1 98.75 165 LEU B C 1
ATOM 3358 O O . LEU B 1 165 ? 12.445 18.219 -4.52 1 98.75 165 LEU B O 1
ATOM 3362 N N . LYS B 1 166 ? 13.445 19.141 -2.752 1 98.5 166 LYS B N 1
ATOM 3363 C CA . LYS B 1 166 ? 14.453 19.797 -3.584 1 98.5 166 LYS B CA 1
ATOM 3364 C C . LYS B 1 166 ? 15.25 18.766 -4.387 1 98.5 166 LYS B C 1
ATOM 3366 O O . LYS B 1 166 ? 15.492 18.953 -5.582 1 98.5 166 LYS B O 1
ATOM 3371 N N . ALA B 1 167 ? 15.633 17.734 -3.689 1 98.5 167 ALA B N 1
ATOM 3372 C CA . ALA B 1 167 ? 16.406 16.688 -4.348 1 98.5 167 ALA B CA 1
ATOM 3373 C C . ALA B 1 167 ? 15.602 16.016 -5.445 1 98.5 167 ALA B C 1
ATOM 3375 O O . ALA B 1 167 ? 16.141 15.633 -6.484 1 98.5 167 ALA B O 1
ATOM 3376 N N . GLN B 1 168 ? 14.305 15.758 -5.211 1 98.44 168 GLN B N 1
ATOM 3377 C CA . GLN B 1 168 ? 13.43 15.195 -6.23 1 98.44 168 GLN B CA 1
ATOM 3378 C C . GLN B 1 168 ? 13.391 16.078 -7.473 1 98.44 168 GLN B C 1
ATOM 3380 O O . GLN B 1 168 ? 13.5 15.586 -8.594 1 98.44 168 GLN B O 1
ATOM 3385 N N . LEU B 1 169 ? 13.258 17.391 -7.25 1 98.44 169 LEU B N 1
ATOM 3386 C CA . LEU B 1 169 ? 13.195 18.344 -8.352 1 98.44 169 LEU B CA 1
ATOM 3387 C C . LEU B 1 169 ? 14.5 18.359 -9.133 1 98.44 169 LEU B C 1
ATOM 3389 O O . LEU B 1 169 ? 14.5 18.516 -10.352 1 98.44 169 LEU B O 1
ATOM 3393 N N . ASP B 1 170 ? 15.609 18.172 -8.484 1 97.88 170 ASP B N 1
ATOM 3394 C CA . ASP B 1 170 ? 16.922 18.125 -9.133 1 97.88 170 ASP B CA 1
ATOM 3395 C C . ASP B 1 170 ? 17.078 16.844 -9.945 1 97.88 170 ASP B C 1
ATOM 3397 O O . ASP B 1 170 ? 17.688 16.844 -11.008 1 97.88 170 ASP B O 1
ATOM 3401 N N . ARG B 1 171 ? 16.547 15.805 -9.461 1 97 171 ARG B N 1
ATOM 3402 C CA . ARG B 1 171 ? 16.781 14.477 -10.016 1 97 171 ARG B CA 1
ATOM 3403 C C . ARG B 1 171 ? 15.93 14.234 -11.25 1 97 171 ARG B C 1
ATOM 3405 O O . ARG B 1 171 ? 16.375 13.578 -12.195 1 97 171 ARG B O 1
ATOM 3412 N N . TYR B 1 172 ? 14.703 14.734 -11.195 1 97.38 172 TYR B N 1
ATOM 3413 C CA . TYR B 1 172 ? 13.75 14.391 -12.25 1 97.38 172 TYR B CA 1
ATOM 3414 C C . TYR B 1 172 ? 13.445 15.602 -13.125 1 97.38 172 TYR B C 1
ATOM 3416 O O . TYR B 1 172 ? 12.617 16.438 -12.766 1 97.38 172 TYR B O 1
ATOM 3424 N N . PRO B 1 173 ? 13.906 15.547 -14.336 1 94.75 173 PRO B N 1
ATOM 3425 C CA . PRO B 1 173 ? 13.711 16.703 -15.211 1 94.75 173 PRO B CA 1
ATOM 3426 C C . PRO B 1 173 ? 12.242 16.938 -15.562 1 94.75 173 PRO B C 1
ATOM 3428 O O . PRO B 1 173 ? 11.836 18.078 -15.828 1 94.75 173 PRO B O 1
ATOM 3431 N N . ASP B 1 174 ? 11.43 15.883 -15.461 1 94.62 174 ASP B N 1
ATOM 3432 C CA . ASP B 1 174 ? 10.023 15.992 -15.852 1 94.62 174 ASP B CA 1
ATOM 3433 C C . ASP B 1 174 ? 9.172 16.484 -14.688 1 94.62 174 ASP B C 1
ATOM 3435 O O . ASP B 1 174 ? 8.008 16.828 -14.867 1 94.62 174 ASP B O 1
ATOM 3439 N N . LEU B 1 175 ? 9.742 16.5 -13.492 1 97.25 175 LEU B N 1
ATOM 3440 C CA . LEU B 1 175 ? 9.047 17.062 -12.336 1 97.25 175 LEU B CA 1
ATOM 3441 C C . LEU B 1 175 ? 9.172 18.578 -12.32 1 97.25 175 LEU B C 1
ATOM 3443 O O . LEU B 1 175 ? 10.234 19.125 -11.977 1 97.25 175 LEU B O 1
ATOM 3447 N N . LYS B 1 176 ? 8.102 19.328 -12.672 1 97.06 176 LYS B N 1
ATOM 3448 C CA . LYS B 1 176 ? 8.148 20.781 -12.828 1 97.06 176 LYS B CA 1
ATOM 3449 C C . LYS B 1 176 ? 8.164 21.484 -11.477 1 97.06 176 LYS B C 1
ATOM 3451 O O . LYS B 1 176 ? 7.363 21.156 -10.594 1 97.06 176 LYS B O 1
ATOM 3456 N N . ASN B 1 177 ? 9.141 22.375 -11.383 1 97.88 177 ASN B N 1
ATOM 3457 C CA . ASN B 1 177 ? 9.188 23.234 -10.211 1 97.88 177 ASN B CA 1
ATOM 3458 C C . ASN B 1 177 ? 8.078 24.281 -10.25 1 97.88 177 ASN B C 1
ATOM 3460 O O . ASN B 1 177 ? 8.352 25.484 -10.391 1 97.88 177 ASN B O 1
ATOM 3464 N N . ASP B 1 178 ? 6.945 23.859 -10.141 1 97.75 178 ASP B N 1
ATOM 3465 C CA . ASP B 1 178 ? 5.684 24.594 -10.18 1 97.75 178 ASP B CA 1
ATOM 3466 C C . ASP B 1 178 ? 4.695 24.031 -9.156 1 97.75 178 ASP B C 1
ATOM 3468 O O . ASP B 1 178 ? 4.336 22.859 -9.211 1 97.75 178 ASP B O 1
ATOM 3472 N N . MET B 1 179 ? 4.27 24.938 -8.234 1 97.38 179 MET B N 1
ATOM 3473 C CA . MET B 1 179 ? 3.502 24.469 -7.082 1 97.38 179 MET B CA 1
ATOM 3474 C C . MET B 1 179 ? 2.154 23.906 -7.52 1 97.38 179 MET B C 1
ATOM 3476 O O . MET B 1 179 ? 1.656 22.953 -6.926 1 97.38 179 MET B O 1
ATOM 3480 N N . LYS B 1 180 ? 1.539 24.5 -8.5 1 96.31 180 LYS B N 1
ATOM 3481 C CA . LYS B 1 180 ? 0.289 23.953 -9.023 1 96.31 180 LYS B CA 1
ATOM 3482 C C . LYS B 1 180 ? 0.498 22.562 -9.609 1 96.31 180 LYS B C 1
ATOM 3484 O O . LYS B 1 180 ? -0.274 21.641 -9.328 1 96.31 180 LYS B O 1
ATOM 3489 N N . PHE B 1 181 ? 1.558 22.469 -10.398 1 97.44 181 PHE B N 1
ATOM 3490 C CA . PHE B 1 181 ? 1.893 21.172 -10.977 1 97.44 181 PHE B CA 1
ATOM 3491 C C . PHE B 1 181 ? 2.162 20.141 -9.891 1 97.44 181 PHE B C 1
ATOM 3493 O O . PHE B 1 181 ? 1.609 19.031 -9.914 1 97.44 181 PHE B O 1
ATOM 3500 N N . LEU B 1 182 ? 2.986 20.453 -8.914 1 98.25 182 LEU B N 1
ATOM 3501 C CA . LEU B 1 182 ? 3.389 19.531 -7.863 1 98.25 182 LEU B CA 1
ATOM 3502 C C . LEU B 1 182 ? 2.186 19.109 -7.027 1 98.25 182 LEU B C 1
ATOM 3504 O O . LEU B 1 182 ? 2.084 17.938 -6.629 1 98.25 182 LEU B O 1
ATOM 3508 N N . SER B 1 183 ? 1.345 20.031 -6.766 1 97.75 183 SER B N 1
ATOM 3509 C CA . SER B 1 183 ? 0.133 19.75 -6.008 1 97.75 183 SER B CA 1
ATOM 3510 C C . SER B 1 183 ? -0.743 18.734 -6.738 1 97.75 183 SER B C 1
ATOM 3512 O O . SER B 1 183 ? -1.171 17.734 -6.152 1 97.75 183 SER B O 1
ATOM 3514 N N . GLU B 1 184 ? -1.002 18.922 -7.965 1 96.19 184 GLU B N 1
ATOM 3515 C CA . GLU B 1 184 ? -1.809 18.016 -8.773 1 96.19 184 GLU B CA 1
ATOM 3516 C C . GLU B 1 184 ? -1.117 16.656 -8.938 1 96.19 184 GLU B C 1
ATOM 3518 O O . GLU B 1 184 ? -1.754 15.609 -8.812 1 96.19 184 GLU B O 1
ATOM 3523 N N . TYR B 1 185 ? 0.136 16.734 -9.141 1 96.94 185 TYR B N 1
ATOM 3524 C CA . TYR B 1 185 ? 0.912 15.516 -9.383 1 96.94 185 TYR B CA 1
ATOM 3525 C C . TYR B 1 185 ? 0.948 14.641 -8.141 1 96.94 185 TYR B C 1
ATOM 3527 O O . TYR B 1 185 ? 0.935 13.406 -8.242 1 96.94 185 TYR B O 1
ATOM 3535 N N . SER B 1 186 ? 1.017 15.242 -7.016 1 97.5 186 SER B N 1
ATOM 3536 C CA . SER B 1 186 ? 1.206 14.484 -5.781 1 97.5 186 SER B CA 1
ATOM 3537 C C . SER B 1 186 ? -0.126 14.211 -5.09 1 97.5 186 SER B C 1
ATOM 3539 O O . SER B 1 186 ? -0.162 13.93 -3.891 1 97.5 186 SER B O 1
ATOM 3541 N N . SER B 1 187 ? -1.196 14.336 -5.867 1 93.31 187 SER B N 1
ATOM 3542 C CA . SER B 1 187 ? -2.523 13.977 -5.379 1 93.31 187 SER B CA 1
ATOM 3543 C C . SER B 1 187 ? -3.049 12.727 -6.078 1 93.31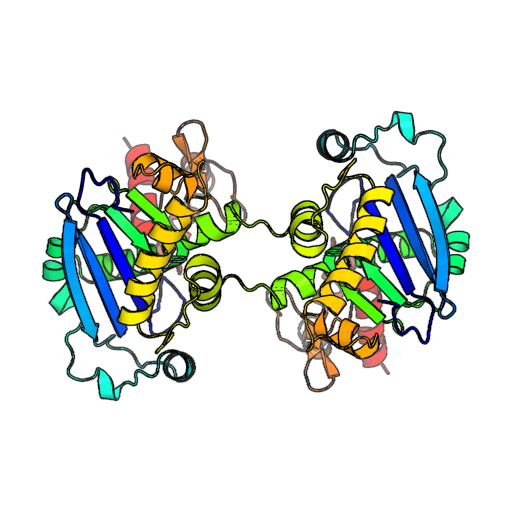 187 SER B C 1
ATOM 3545 O O . SER B 1 187 ? -2.873 12.57 -7.289 1 93.31 187 SER B O 1
ATOM 3547 N N . PHE B 1 188 ? -3.559 11.781 -5.277 1 85.69 188 PHE B N 1
ATOM 3548 C CA . PHE B 1 188 ? -4.129 10.586 -5.895 1 85.69 188 PHE B CA 1
ATOM 3549 C C . PHE B 1 188 ? -5.602 10.797 -6.223 1 85.69 188 PHE B C 1
ATOM 3551 O O . PHE B 1 188 ? -6.113 10.227 -7.188 1 85.69 188 PHE B O 1
ATOM 3558 N N . THR B 1 189 ? -6.27 11.523 -5.398 1 87.12 189 THR B N 1
ATOM 3559 C CA . THR B 1 189 ? -7.695 11.797 -5.574 1 87.12 189 THR B CA 1
ATOM 3560 C C . THR B 1 189 ? -7.977 13.289 -5.469 1 87.12 189 THR B C 1
ATOM 3562 O O . THR B 1 189 ? -7.137 14.055 -4.988 1 87.12 189 THR B O 1
ATOM 3565 N N . ASN B 1 190 ? -9.047 13.648 -6.066 1 92.62 190 ASN B N 1
ATOM 3566 C CA . ASN B 1 190 ? -9.578 14.992 -5.883 1 92.62 190 ASN B CA 1
ATOM 3567 C C . ASN B 1 190 ? -10.578 15.055 -4.73 1 92.62 190 ASN B C 1
ATOM 3569 O O . ASN B 1 190 ? -11.781 14.898 -4.941 1 92.62 190 ASN B O 1
ATOM 3573 N N . ASN B 1 191 ? -10.086 15.383 -3.631 1 94.38 191 ASN B N 1
ATOM 3574 C CA . ASN B 1 191 ? -10.859 15.227 -2.402 1 94.38 191 ASN B CA 1
ATOM 3575 C C . ASN B 1 191 ? -11.859 16.359 -2.213 1 94.38 191 ASN B C 1
ATOM 3577 O O . ASN B 1 191 ? -11.547 17.516 -2.486 1 94.38 191 ASN B O 1
ATOM 3581 N N . VAL B 1 192 ? -13.031 16.016 -1.719 1 95.62 192 VAL B N 1
ATOM 3582 C CA . VAL B 1 192 ? -13.992 16.984 -1.21 1 95.62 192 VAL B CA 1
ATOM 3583 C C . VAL B 1 192 ? -13.656 17.328 0.238 1 95.62 192 VAL B C 1
ATOM 3585 O O . VAL B 1 192 ? -13.547 18.516 0.587 1 95.62 192 VAL B O 1
ATOM 3588 N N . ASP B 1 193 ? -13.633 16.359 1.044 1 95.12 193 ASP B N 1
ATOM 3589 C CA . ASP B 1 193 ? -13.156 16.5 2.416 1 95.12 193 ASP B CA 1
ATOM 3590 C C . ASP B 1 193 ? -11.703 16.078 2.541 1 95.12 193 ASP B C 1
ATOM 3592 O O . ASP B 1 193 ? -11.203 15.297 1.723 1 95.12 193 ASP B O 1
ATOM 3596 N N . PHE B 1 194 ? -11.016 16.438 3.574 1 93.12 194 PHE B N 1
ATOM 3597 C CA . PHE B 1 194 ? -9.578 16.219 3.689 1 93.12 194 PHE B CA 1
ATOM 3598 C C . PHE B 1 194 ? -9.281 14.734 3.896 1 93.12 194 PHE B C 1
ATOM 3600 O O . PHE B 1 194 ? -8.227 14.25 3.479 1 93.12 194 PHE B O 1
ATOM 3607 N N . ALA B 1 195 ? -10.242 14.023 4.488 1 93.38 195 ALA B N 1
ATOM 3608 C CA . ALA B 1 195 ? -10.016 12.609 4.77 1 93.38 195 ALA B CA 1
ATOM 3609 C C . ALA B 1 195 ? -10.297 11.75 3.539 1 93.38 195 ALA B C 1
ATOM 3611 O O . ALA B 1 195 ? -10.023 10.547 3.537 1 93.38 195 ALA B O 1
ATOM 3612 N N . GLY B 1 196 ? -10.852 12.336 2.541 1 95.25 196 GLY B N 1
ATOM 3613 C CA . GLY B 1 196 ? -11.07 11.633 1.285 1 95.25 196 GLY B CA 1
ATOM 3614 C C . GLY B 1 196 ? -12.266 10.703 1.322 1 95.25 196 GLY B C 1
ATOM 3615 O O . GLY B 1 196 ? -12.344 9.75 0.539 1 95.25 196 GLY B O 1
ATOM 3616 N N . ARG B 1 197 ? -13.188 10.867 2.215 1 96.94 197 ARG B N 1
ATOM 3617 C CA . ARG B 1 197 ? -14.414 10.078 2.244 1 96.94 197 ARG B CA 1
ATOM 3618 C C . ARG B 1 197 ? -15.328 10.445 1.082 1 96.94 197 ARG B C 1
ATOM 3620 O O . ARG B 1 197 ? -16.156 9.641 0.666 1 96.94 197 ARG B O 1
ATOM 3627 N N . MET B 1 198 ? -15.195 11.617 0.639 1 97.94 198 MET B N 1
ATOM 3628 C CA . MET B 1 198 ? -15.852 12.109 -0.564 1 97.94 198 MET B CA 1
ATOM 3629 C C . MET B 1 198 ? -14.836 12.68 -1.549 1 97.94 198 MET B C 1
ATOM 3631 O O . MET B 1 198 ? -13.859 13.305 -1.145 1 97.94 198 MET B O 1
ATOM 3635 N N . ILE B 1 199 ? -15.07 12.461 -2.789 1 97.88 199 ILE B N 1
ATOM 3636 C CA . ILE B 1 199 ? -14.148 12.93 -3.82 1 97.88 199 ILE B CA 1
ATOM 3637 C C . ILE B 1 199 ? -14.938 13.531 -4.98 1 97.88 199 ILE B C 1
ATOM 3639 O O . ILE B 1 199 ? -16.141 13.273 -5.129 1 97.88 199 ILE B O 1
ATOM 3643 N N . TYR B 1 200 ? -14.344 14.375 -5.742 1 96.88 200 TYR B N 1
ATOM 3644 C CA . TYR B 1 200 ? -14.938 14.898 -6.969 1 96.88 200 TYR B CA 1
ATOM 3645 C C . TYR B 1 200 ? -14.672 13.961 -8.141 1 96.88 200 TYR B C 1
ATOM 3647 O O . TYR B 1 200 ? -13.555 13.469 -8.312 1 96.88 200 TYR B O 1
ATOM 3655 N N . ASN B 1 201 ? -15.656 13.75 -8.93 1 95.88 201 ASN B N 1
ATOM 3656 C CA . ASN B 1 201 ? -15.422 13.023 -10.18 1 95.88 201 ASN B CA 1
ATOM 3657 C C . ASN B 1 201 ? -14.961 13.961 -11.289 1 95.88 201 ASN B C 1
ATOM 3659 O O . ASN B 1 201 ? -14.695 15.141 -11.039 1 95.88 201 ASN B O 1
ATOM 3663 N N . ASP B 1 202 ? -14.812 13.461 -12.508 1 93.31 202 ASP B N 1
ATOM 3664 C CA . ASP B 1 202 ? -14.25 14.219 -13.617 1 93.31 202 ASP B CA 1
ATOM 3665 C C . ASP B 1 202 ? -15.156 15.383 -14 1 93.31 202 ASP B C 1
ATOM 3667 O O . ASP B 1 202 ? -14.711 16.344 -14.648 1 93.31 202 ASP B O 1
ATOM 3671 N N . LYS B 1 203 ? -16.422 15.297 -13.609 1 94.88 203 LYS B N 1
ATOM 3672 C CA . LYS B 1 203 ? -17.391 16.344 -13.938 1 94.88 203 LYS B CA 1
ATOM 3673 C C . LYS B 1 203 ? -17.516 17.344 -12.797 1 94.88 203 LYS B C 1
ATOM 3675 O O . LYS B 1 203 ? -18.344 18.25 -12.852 1 94.88 203 LYS B O 1
ATOM 3680 N N . GLY B 1 204 ? -16.734 17.125 -11.711 1 94.88 204 GLY B N 1
ATOM 3681 C CA . GLY B 1 204 ? -16.766 18.047 -10.578 1 94.88 204 GLY B CA 1
ATOM 3682 C C . GLY B 1 204 ? -17.891 17.734 -9.602 1 94.88 204 GLY B C 1
ATOM 3683 O O . GLY B 1 204 ? -18.234 18.562 -8.758 1 94.88 204 GLY B O 1
ATOM 3684 N N . GLU B 1 205 ? -18.438 16.641 -9.789 1 97.44 205 GLU B N 1
ATOM 3685 C CA . GLU B 1 205 ? -19.5 16.234 -8.875 1 97.44 205 GLU B CA 1
ATOM 3686 C C . GLU B 1 205 ? -18.938 15.477 -7.68 1 97.44 205 GLU B C 1
ATOM 3688 O O . GLU B 1 205 ? -17.922 14.797 -7.793 1 97.44 205 GLU B O 1
ATOM 3693 N N . GLU B 1 206 ? -19.641 15.602 -6.57 1 98.31 206 GLU B N 1
ATOM 3694 C CA . GLU B 1 206 ? -19.172 14.984 -5.332 1 98.31 206 GLU B CA 1
ATOM 3695 C C . GLU B 1 206 ? -19.672 13.547 -5.215 1 98.31 206 GLU B C 1
ATOM 3697 O O . GLU B 1 206 ? -20.875 13.297 -5.27 1 98.31 206 GLU B O 1
ATOM 3702 N N . MET B 1 207 ? -18.766 12.625 -4.926 1 98.5 207 MET B N 1
ATOM 3703 C CA . MET B 1 207 ? -19.078 11.203 -4.824 1 98.5 207 MET B CA 1
ATOM 3704 C C . MET B 1 207 ? -18.609 10.633 -3.492 1 98.5 207 MET B C 1
ATOM 3706 O O . MET B 1 207 ? -17.594 11.07 -2.953 1 98.5 207 MET B O 1
ATOM 3710 N N . ILE B 1 208 ? -19.391 9.641 -3.055 1 98.38 208 ILE B N 1
ATOM 3711 C CA . ILE B 1 208 ? -18.953 8.891 -1.883 1 98.38 208 ILE B CA 1
ATOM 3712 C C . ILE B 1 208 ? -17.75 8.016 -2.25 1 98.38 208 ILE B C 1
ATOM 3714 O O . ILE B 1 208 ? -17.734 7.379 -3.307 1 98.38 208 ILE B O 1
ATOM 3718 N N . ASN B 1 209 ? -16.766 7.941 -1.38 1 97.44 209 ASN B N 1
ATOM 3719 C CA . ASN B 1 209 ? -15.547 7.223 -1.72 1 97.44 209 ASN B CA 1
ATOM 3720 C C . ASN B 1 209 ? -15.25 6.113 -0.715 1 97.44 209 ASN B C 1
ATOM 3722 O O . ASN B 1 209 ? -14.094 5.762 -0.491 1 97.44 209 ASN B O 1
ATOM 3726 N N . PHE B 1 210 ? -16.266 5.645 -0.026 1 94.88 210 PHE B N 1
ATOM 3727 C CA . PHE B 1 210 ? -16.109 4.551 0.929 1 94.88 210 PHE B CA 1
ATOM 3728 C C . PHE B 1 210 ? -17.438 3.822 1.14 1 94.88 210 PHE B C 1
ATOM 3730 O O . PHE B 1 210 ? -18.5 4.348 0.81 1 94.88 210 PHE B O 1
ATOM 3737 N N . GLY B 1 211 ? -17.297 2.568 1.573 1 90.94 211 GLY B N 1
ATOM 3738 C CA . GLY B 1 211 ? -18.469 1.841 2.049 1 90.94 211 GLY B CA 1
ATOM 3739 C C . GLY B 1 211 ? -19.375 1.371 0.928 1 90.94 211 GLY B C 1
ATOM 3740 O O . GLY B 1 211 ? -18.953 1.299 -0.229 1 90.94 211 GLY B O 1
ATOM 3741 N N . LYS B 1 212 ? -20.578 1.002 1.257 1 90.31 212 LYS B N 1
ATOM 3742 C CA . LYS B 1 212 ? -21.516 0.355 0.343 1 90.31 212 LYS B CA 1
ATOM 3743 C C . LYS B 1 212 ? -21.953 1.307 -0.771 1 90.31 212 LYS B C 1
ATOM 3745 O O . LYS B 1 212 ? -22.375 0.868 -1.842 1 90.31 212 LYS B O 1
ATOM 3750 N N . TYR B 1 213 ? -21.766 2.596 -0.586 1 95.69 213 TYR B N 1
ATOM 3751 C CA . TYR B 1 213 ? -22.234 3.564 -1.572 1 95.69 213 TYR B CA 1
ATOM 3752 C C . TYR B 1 213 ? -21.078 4.145 -2.365 1 95.69 213 TYR B C 1
ATOM 3754 O O . TYR B 1 213 ? -21.234 5.145 -3.07 1 95.69 213 TYR B O 1
ATOM 3762 N N . LYS B 1 214 ? -19.906 3.557 -2.145 1 96 214 LYS B N 1
ATOM 3763 C CA . LYS B 1 214 ? -18.734 4.043 -2.861 1 96 214 LYS B CA 1
ATOM 3764 C C . LYS B 1 214 ? -19.016 4.152 -4.359 1 96 214 LYS B C 1
ATOM 3766 O O . LYS B 1 214 ? -19.531 3.213 -4.969 1 96 214 LYS B O 1
ATOM 3771 N N . GLY B 1 215 ? -18.688 5.371 -4.887 1 96.44 215 GLY B N 1
ATOM 3772 C CA . GLY B 1 215 ? -18.844 5.586 -6.316 1 96.44 215 GLY B CA 1
ATOM 3773 C C . GLY B 1 215 ? -20.141 6.27 -6.68 1 96.44 215 GLY B C 1
ATOM 3774 O O . GLY B 1 215 ? -20.344 6.676 -7.828 1 96.44 215 GLY B O 1
ATOM 3775 N N . ARG B 1 216 ? -21.016 6.406 -5.738 1 97.62 216 ARG B N 1
ATOM 3776 C CA . ARG B 1 216 ? -22.297 7.062 -5.984 1 97.62 216 ARG B CA 1
ATOM 3777 C C . ARG B 1 216 ? -22.219 8.547 -5.648 1 97.62 216 ARG B C 1
ATOM 3779 O O . ARG B 1 216 ? -21.438 8.961 -4.789 1 97.62 216 ARG B O 1
ATOM 3786 N N . LEU B 1 217 ? -23.047 9.281 -6.387 1 98.19 217 LEU B N 1
ATOM 3787 C CA . LEU B 1 217 ? -23.125 10.711 -6.086 1 98.19 217 LEU B CA 1
ATOM 3788 C C . LEU B 1 217 ? -23.641 10.938 -4.668 1 98.19 217 LEU B C 1
ATOM 3790 O O . LEU B 1 217 ? -24.578 10.266 -4.223 1 98.19 217 LEU B O 1
ATOM 3794 N N . VAL B 1 218 ? -23.031 11.914 -4 1 98.38 218 VAL B N 1
ATOM 3795 C CA . VAL B 1 218 ? -23.422 12.211 -2.627 1 98.38 218 VAL B CA 1
ATOM 3796 C C . VAL B 1 218 ? -24.891 12.617 -2.588 1 98.38 218 VAL B C 1
ATOM 3798 O O . VAL B 1 218 ? -25.656 12.125 -1.751 1 98.38 218 VAL B O 1
ATOM 3801 N N . THR B 1 219 ? -25.312 13.484 -3.498 1 97.44 219 THR B N 1
ATOM 3802 C CA . THR B 1 219 ? -26.672 13.992 -3.527 1 97.44 219 THR B CA 1
ATOM 3803 C C . THR B 1 219 ? -27.672 12.859 -3.77 1 97.44 219 THR B C 1
ATOM 3805 O O . THR B 1 219 ? -28.75 12.836 -3.174 1 97.44 219 THR B O 1
ATOM 3808 N N . GLU B 1 220 ? -27.344 11.891 -4.574 1 97.62 220 GLU B N 1
ATOM 3809 C CA . GLU B 1 220 ? -28.188 10.734 -4.836 1 97.62 220 GLU B CA 1
ATOM 3810 C C . GLU B 1 220 ? -28.344 9.859 -3.592 1 97.62 220 GLU B C 1
ATOM 3812 O O . GLU B 1 220 ? -29.438 9.391 -3.287 1 97.62 220 GLU B O 1
ATOM 3817 N N . VAL B 1 221 ? -27.281 9.703 -2.926 1 97.81 221 VAL B N 1
ATOM 3818 C CA . VAL B 1 221 ? -27.297 8.852 -1.739 1 97.81 221 VAL B CA 1
ATOM 3819 C C . VAL B 1 221 ? -28.141 9.5 -0.646 1 97.81 221 VAL B C 1
ATOM 3821 O O . VAL B 1 221 ? -28.938 8.828 0.015 1 97.81 221 VAL B O 1
ATOM 3824 N N . LEU B 1 222 ? -27.953 10.82 -0.503 1 96.94 222 LEU B N 1
ATOM 3825 C CA . LEU B 1 222 ? -28.703 11.523 0.53 1 96.94 222 LEU B CA 1
ATOM 3826 C C . LEU B 1 222 ? -30.203 11.484 0.241 1 96.94 222 LEU B C 1
ATOM 3828 O O . LEU B 1 222 ? -31.016 11.5 1.165 1 96.94 222 LEU B O 1
ATOM 3832 N N . GLN B 1 223 ? -30.594 11.406 -0.998 1 96.44 223 GLN B N 1
ATOM 3833 C CA . GLN B 1 223 ? -32 11.305 -1.389 1 96.44 223 GLN B CA 1
ATOM 3834 C C . GLN B 1 223 ? -32.531 9.883 -1.187 1 96.44 223 GLN B C 1
ATOM 3836 O O . GLN B 1 223 ? -33.625 9.688 -0.684 1 96.44 223 GLN B O 1
ATOM 3841 N N . LEU B 1 224 ? -31.781 8.93 -1.517 1 96.25 224 LEU B N 1
ATOM 3842 C CA . LEU B 1 224 ? -32.156 7.52 -1.463 1 96.25 224 LEU B CA 1
ATOM 3843 C C . LEU B 1 224 ? -32.188 7.023 -0.022 1 96.25 224 LEU B C 1
ATOM 3845 O O . LEU B 1 224 ? -33.031 6.195 0.331 1 96.25 224 LEU B O 1
ATOM 3849 N N . ASP B 1 225 ? -31.281 7.496 0.816 1 96.44 225 ASP B N 1
ATOM 3850 C CA . ASP B 1 225 ? -31.094 7.059 2.197 1 96.44 225 ASP B CA 1
ATOM 3851 C C . ASP B 1 225 ? -30.922 8.25 3.133 1 96.44 225 ASP B C 1
ATOM 3853 O O . ASP B 1 225 ? -29.797 8.539 3.584 1 96.44 225 ASP B O 1
ATOM 3857 N N . PRO B 1 226 ? -31.984 8.781 3.521 1 90.88 226 PRO B N 1
ATOM 3858 C CA . PRO B 1 226 ? -31.906 9.992 4.34 1 9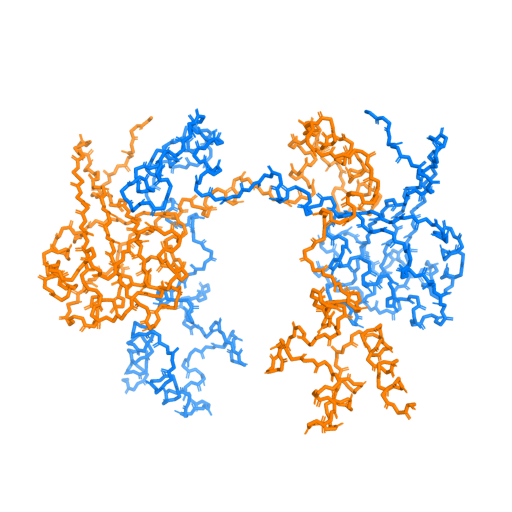0.88 226 PRO B CA 1
ATOM 3859 C C . PRO B 1 226 ? -31.188 9.766 5.668 1 90.88 226 PRO B C 1
ATOM 3861 O O . PRO B 1 226 ? -30.656 10.711 6.254 1 90.88 226 PRO B O 1
ATOM 3864 N N . SER B 1 227 ? -31.156 8.531 6.066 1 96.75 227 SER B N 1
ATOM 3865 C CA . SER B 1 227 ? -30.516 8.227 7.344 1 96.75 227 SER B CA 1
ATOM 3866 C C . SER B 1 227 ? -29 8.25 7.219 1 96.75 227 SER B C 1
ATOM 3868 O O . SER B 1 227 ? -28.281 8.266 8.227 1 96.75 227 SER B O 1
ATOM 3870 N N . TYR B 1 228 ? -28.562 8.297 6.008 1 97.12 228 TYR B N 1
ATOM 3871 C CA . TYR B 1 228 ? -27.125 8.266 5.758 1 97.12 228 TYR B CA 1
ATOM 3872 C C . TYR B 1 228 ? -26.453 9.5 6.348 1 97.12 228 TYR B C 1
ATOM 3874 O O . TYR B 1 228 ? -25.375 9.398 6.926 1 97.12 228 TYR B O 1
ATOM 3882 N N . TYR B 1 229 ? -27.078 10.633 6.211 1 97.06 229 TYR B N 1
ATOM 3883 C CA . TYR B 1 229 ? -26.547 11.875 6.781 1 97.06 229 TYR B CA 1
ATOM 3884 C C . TYR B 1 229 ? -26.391 11.75 8.289 1 97.06 229 TYR B C 1
ATOM 3886 O O . TYR B 1 229 ? -25.297 12.008 8.82 1 97.06 229 TYR B O 1
ATOM 3894 N N . ALA B 1 230 ? -27.375 11.273 8.922 1 97.19 230 ALA B N 1
ATOM 3895 C CA . ALA B 1 230 ? -27.359 11.141 10.383 1 97.19 230 ALA B CA 1
ATOM 3896 C C . ALA B 1 230 ? -26.297 10.141 10.828 1 97.19 230 ALA B C 1
ATOM 3898 O O . ALA B 1 230 ? -25.656 10.312 11.867 1 97.19 230 ALA B O 1
ATOM 3899 N N . TRP B 1 231 ? -26.203 9.203 10.047 1 97 231 TRP B N 1
ATOM 3900 C CA . TRP B 1 231 ? -25.219 8.164 10.352 1 97 231 TRP B CA 1
ATOM 3901 C C . TRP B 1 231 ? -23.812 8.734 10.328 1 97 231 TRP B C 1
ATOM 3903 O O . TRP B 1 231 ? -23.016 8.469 11.234 1 97 231 TRP B O 1
ATOM 3913 N N . ILE B 1 232 ? -23.516 9.508 9.375 1 96.94 232 ILE B N 1
ATOM 3914 C CA . ILE B 1 232 ? -22.188 10.109 9.266 1 96.94 232 ILE B CA 1
ATOM 3915 C C . ILE B 1 232 ? -21.984 11.133 10.375 1 96.94 232 ILE B 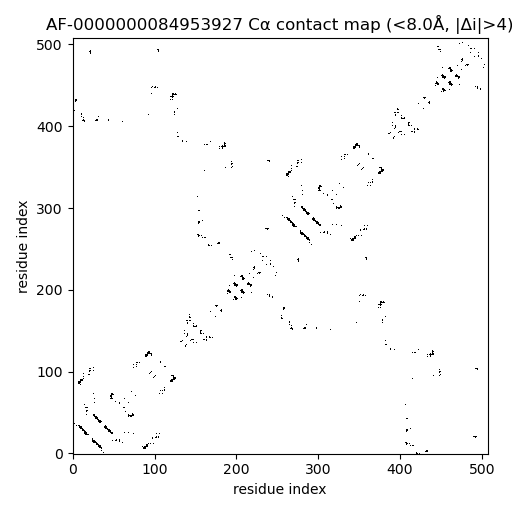C 1
ATOM 3917 O O . ILE B 1 232 ? -20.953 11.133 11.047 1 96.94 232 ILE B O 1
ATOM 3921 N N . ILE B 1 233 ? -23 11.984 10.547 1 96.94 233 ILE B N 1
ATOM 3922 C CA . ILE B 1 233 ? -22.922 13.062 11.531 1 96.94 233 ILE B CA 1
ATOM 3923 C C . ILE B 1 233 ? -22.734 12.477 12.93 1 96.94 233 ILE B C 1
ATOM 3925 O O . ILE B 1 233 ? -22 13.031 13.75 1 96.94 233 ILE B O 1
ATOM 3929 N N . GLY B 1 234 ? -23.312 11.352 13.148 1 96.31 234 GLY B N 1
ATOM 3930 C CA . GLY B 1 234 ? -23.266 10.742 14.469 1 96.31 234 GLY B CA 1
ATOM 3931 C C . GLY B 1 234 ? -22.141 9.734 14.617 1 96.31 234 GLY B C 1
ATOM 3932 O O . GLY B 1 234 ? -21.859 9.266 15.727 1 96.31 234 GLY B O 1
ATOM 3933 N N . GLY B 1 235 ? -21.5 9.438 13.562 1 95.25 235 GLY B N 1
ATOM 3934 C CA . GLY B 1 235 ? -20.5 8.383 13.57 1 95.25 235 GLY B CA 1
ATOM 3935 C C . GLY B 1 235 ? -19.094 8.891 13.773 1 95.25 235 GLY B C 1
ATOM 3936 O O . GLY B 1 235 ? -18.891 10.062 14.109 1 95.25 235 GLY B O 1
ATOM 3937 N N . ASP B 1 236 ? -18.125 7.965 13.664 1 94.31 236 ASP B N 1
ATOM 3938 C CA . ASP B 1 236 ? -16.703 8.273 13.891 1 94.31 236 ASP B CA 1
ATOM 3939 C C . ASP B 1 236 ? -16.047 8.773 12.602 1 94.31 236 ASP B C 1
ATOM 3941 O O . ASP B 1 236 ? -15.156 8.117 12.062 1 94.31 236 ASP B O 1
ATOM 3945 N N . PHE B 1 237 ? -16.516 9.914 12.156 1 96.62 237 PHE B N 1
ATOM 3946 C CA . PHE B 1 237 ? -15.961 10.594 10.992 1 96.62 237 PHE B CA 1
ATOM 3947 C C . PHE B 1 237 ? -15.352 11.93 11.383 1 96.62 237 PHE B C 1
ATOM 3949 O O . PHE B 1 237 ? -15.773 12.555 12.359 1 96.62 237 PHE B O 1
ATOM 3956 N N . PRO B 1 238 ? -14.375 12.336 10.625 1 96 238 PRO B N 1
ATOM 3957 C CA . PRO B 1 238 ? -13.75 13.625 10.93 1 96 238 PRO B CA 1
ATOM 3958 C C . PRO B 1 238 ? -14.734 14.789 10.852 1 96 238 PRO B C 1
ATOM 3960 O O . PRO B 1 238 ? -15.664 14.766 10.039 1 96 238 PRO B O 1
ATOM 3963 N N . LEU B 1 239 ? -14.461 15.812 11.586 1 96.12 239 LEU B N 1
ATOM 3964 C CA . LEU B 1 239 ? -15.297 17 11.609 1 96.12 239 LEU B CA 1
ATOM 3965 C C . LEU B 1 239 ? -15.367 17.641 10.234 1 96.12 239 LEU B C 1
ATOM 3967 O O . LEU B 1 239 ? -16.422 18.109 9.812 1 96.12 239 LEU B O 1
ATOM 3971 N N . ASN B 1 240 ? -14.289 17.703 9.562 1 95.31 240 ASN B N 1
ATOM 3972 C CA . ASN B 1 240 ? -14.281 18.297 8.227 1 95.31 240 ASN B CA 1
ATOM 3973 C C . ASN B 1 240 ? -15.195 17.531 7.273 1 95.31 240 ASN B C 1
ATOM 3975 O O . ASN B 1 240 ? -15.859 18.125 6.426 1 95.31 240 ASN B O 1
ATOM 3979 N N . THR B 1 241 ? -15.148 16.188 7.348 1 96.69 241 THR B N 1
ATOM 3980 C CA . THR B 1 241 ? -16.047 15.367 6.543 1 96.69 241 THR B CA 1
ATOM 3981 C C . THR B 1 241 ? -17.5 15.727 6.832 1 96.69 241 THR B C 1
ATOM 3983 O O . THR B 1 241 ? -18.297 15.914 5.906 1 96.69 241 THR B O 1
ATOM 3986 N N . LYS B 1 242 ? -17.828 15.852 8.055 1 97 242 LYS B N 1
ATOM 3987 C CA . LYS B 1 242 ? -19.172 16.219 8.477 1 97 242 LYS B CA 1
ATOM 3988 C C . LYS B 1 242 ? -19.547 17.609 7.961 1 97 242 LYS B C 1
ATOM 3990 O O . LYS B 1 242 ? -20.672 17.812 7.492 1 97 242 LYS B O 1
ATOM 3995 N N . GLN B 1 243 ? -18.625 18.484 8.094 1 95.44 243 GLN B N 1
ATOM 3996 C CA . GLN B 1 243 ? -18.844 19.844 7.621 1 95.44 243 GLN B CA 1
ATOM 3997 C C . GLN B 1 243 ? -19.141 19.875 6.125 1 95.44 243 GLN B C 1
ATOM 3999 O O . GLN B 1 243 ? -20.109 20.5 5.688 1 95.44 243 GLN B O 1
ATOM 4004 N N . LYS B 1 244 ? -18.328 19.219 5.352 1 96 244 LYS B N 1
ATOM 4005 C CA . LYS B 1 244 ? -18.5 19.203 3.9 1 96 244 LYS B CA 1
ATOM 4006 C C . LYS B 1 244 ? -19.797 18.531 3.506 1 96 244 LYS B C 1
ATOM 4008 O O . LYS B 1 244 ? -20.5 19 2.602 1 96 244 LYS B O 1
ATOM 4013 N N . LEU B 1 245 ? -20.078 17.453 4.164 1 97.69 245 LEU B N 1
ATOM 4014 C CA . LEU B 1 245 ? -21.344 16.781 3.893 1 97.69 245 LEU B CA 1
ATOM 4015 C C . LEU B 1 245 ? -22.516 17.703 4.168 1 97.69 245 LEU B C 1
ATOM 4017 O O . LEU B 1 245 ? -23.484 17.75 3.393 1 97.69 245 LEU B O 1
ATOM 4021 N N . THR B 1 246 ? -22.484 18.375 5.266 1 97.06 246 THR B N 1
ATOM 4022 C CA . THR B 1 246 ? -23.547 19.297 5.645 1 97.06 246 THR B CA 1
ATOM 4023 C C . THR B 1 246 ? -23.688 20.406 4.598 1 97.06 246 THR B C 1
ATOM 4025 O O . THR B 1 246 ? -24.812 20.781 4.242 1 97.06 246 THR B O 1
ATOM 4028 N N . GLU B 1 247 ? -22.594 20.891 4.145 1 96 247 GLU B N 1
ATOM 4029 C CA . GLU B 1 247 ? -22.641 21.922 3.098 1 96 247 GLU B CA 1
ATOM 4030 C C . GLU B 1 247 ? -23.344 21.391 1.846 1 96 247 GLU B C 1
ATOM 4032 O O . GLU B 1 247 ? -24.125 22.109 1.23 1 96 247 GLU B O 1
ATOM 4037 N N . ILE B 1 248 ? -23 20.219 1.477 1 97.19 248 ILE B N 1
ATOM 4038 C CA . ILE B 1 248 ? -23.594 19.609 0.295 1 97.19 248 ILE B CA 1
ATOM 4039 C C . ILE B 1 248 ? -25.109 19.469 0.496 1 97.19 248 ILE B C 1
ATOM 4041 O O . ILE B 1 248 ? -25.891 19.812 -0.391 1 97.19 248 ILE B O 1
ATOM 4045 N N . ARG B 1 249 ? -25.484 18.969 1.607 1 96.06 249 ARG B N 1
ATOM 4046 C CA . ARG B 1 249 ? -26.891 18.781 1.925 1 96.06 249 ARG B CA 1
ATOM 4047 C C . ARG B 1 249 ? -27.641 20.109 1.862 1 96.06 249 ARG B C 1
ATOM 4049 O O . ARG B 1 249 ? -28.766 20.172 1.355 1 96.06 249 ARG B O 1
ATOM 4056 N N . MET B 1 250 ? -27.031 21.109 2.402 1 96 250 MET B N 1
ATOM 4057 C CA . MET B 1 250 ? -27.656 22.422 2.424 1 96 250 MET B CA 1
ATOM 4058 C C . MET B 1 250 ? -27.844 22.969 1.009 1 96 250 MET B C 1
ATOM 4060 O O . MET B 1 250 ? -28.828 23.641 0.719 1 96 250 MET B O 1
ATOM 4064 N N . ARG B 1 251 ? -26.969 22.672 0.145 1 94.5 251 ARG B N 1
ATOM 4065 C CA . ARG B 1 251 ? -27.047 23.125 -1.242 1 94.5 251 ARG B CA 1
ATOM 4066 C C . ARG B 1 251 ? -28.188 22.422 -1.973 1 94.5 251 ARG B C 1
ATOM 4068 O O . ARG B 1 251 ? -28.75 22.969 -2.92 1 94.5 251 ARG B O 1
ATOM 4075 N N . MET B 1 252 ? -28.438 21.25 -1.545 1 91 252 MET B N 1
ATOM 4076 C CA . MET B 1 252 ? -29.516 20.469 -2.156 1 91 252 MET B CA 1
ATOM 4077 C C . MET B 1 252 ? -30.875 21.078 -1.829 1 91 252 MET B C 1
ATOM 4079 O O . MET B 1 252 ? -31.828 20.922 -2.592 1 91 252 MET B O 1
ATOM 4083 N N . LYS B 1 253 ? -31.016 21.656 -0.677 1 86.38 253 LYS B N 1
ATOM 4084 C CA . LYS B 1 253 ? -32.281 22.203 -0.23 1 86.38 253 LYS B CA 1
ATOM 4085 C C . LYS B 1 253 ? -32.562 23.578 -0.854 1 86.38 253 LYS B C 1
ATOM 4087 O O . LYS B 1 253 ? -33.656 24.109 -0.756 1 86.38 253 LYS B O 1
ATOM 4092 N N . GLN B 1 254 ? -31.688 24.203 -1.443 1 76.81 254 GLN B N 1
ATOM 4093 C CA . GLN B 1 254 ? -31.922 25.453 -2.154 1 76.81 254 GLN B CA 1
ATOM 4094 C C . GLN B 1 254 ? -32.344 25.203 -3.596 1 76.81 254 GLN B C 1
ATOM 4096 O O . GLN B 1 254 ? -33.219 25.891 -4.117 1 76.81 254 GLN B O 1
#

Secondary structure (DSSP, 8-state):
-----SS-EEEEEEEES-S-TTT--EEEEEEEEE-TTS-EEEEEEE-B-SSPPPHHHHHHH---HHHHTTSPBHHHHHHHHHHHHTT-EEEESSIIIIIHHHHHHHHHHTT-----TTS-EEEHHHHHHHHS--SHHHHHHHHH----TTTT-HHHHHHHHHHHHHHHHHH-TTS-S-HHHHHHHT-SS-BSSTTSSEEE-TTS-EEE-SGGGTTSBHHHHHHH-THHHHHHHHSS--HHHHHHHHHHHHHHH-/-----SS-EEEEEEEES-S-TTT--EEEEEEEEE-TTS-EEEEEEE-B-SSPPPHHHHHHH---HHHHTTSPBHHHHHHHHHHHHTT-EEEESSIIIIIHHHHHHHHHHTT-----TTS-EEEHHHHHHHHS--SHHHHHHHHH----TTTT-HHHHHHHHHHHHHHHHHH-TTS-S-HHHHHHHT-SS-BSSTTSSEEE-TTS-EEE-SGGGTTSBHHHHHHH-THHHHHHHHSS--HHHHHHHHHHHHHHH-

Radius of gyration: 26.26 Å; Cα contacts (8 Å, |Δi|>4): 884; chains: 2; bounding box: 58×70×62 Å

pLDDT: mean 96.29, std 3.3, range [76.81, 98.88]